Protein AF-A0A3M1FRZ0-F1 (afdb_monomer_lite)

Sequence (530 aa):
DDVVRGDIQLAKDLGLNMLRCHIKINDPRYYYWADKLGLLIMYDMPSPDMDTPKMRRVFEDALRRAVARDFNSPSIFAWVLFNETWGLTNHDTLEGQRWVQQMVHLARALDPTRLVEDNSPCRYDHVETDINSWHFYINDYREVRRHVQRVVDETYPGSSFNYVGGEFVQTSAPLMNSEYGGIAARMGDQDISWCFKYQTTELRRHDKICGYVYTELDDIEWEHNGFVNYDRSAKEFGYAEFVPDMSVADLNAADFVGLDAPPCQTLSPGARFQAPLFVSHWGPEMGASTVRWQVDFVDRFGHKRTVTSGETPVSPARFHVTEAGNLSVELPDENGLATVALWLVDGEGRVRCRNYVNVEVHGEPSPVTEATPASWAVRFRPGDFVASSWDHPWVHPTREKFSAPGAGWVEYAASLPPGVEPASLQSLSLRFEAGARAGHAKIDWPSVIQGFNYPQTEVDRKTPTDVRVSVNGVVIGQVHLPDDPADARGVLSHHNRIEPGSYGYLVDLAAEPAALAAIRDRLAAGAPLR

Radius of gyration: 27.64 Å; chains: 1; bounding box: 66×47×84 Å

Secondary structure (DSSP, 8-state):
-HHHHHHHHHHHHTT-SEEEETT----HHHHHHHHHHT-EEEEEPPPPSS--HHHHHHHHHHHHHHHHHHTT-TTEEEEEEEETTTT-TTTTSHHHHHHHHHHHHHHHHH-TTSEEEEEE-SSS-BSS-SSEEEEEE---HHHHHHHHHHHHHH-STT--TTB-BTTB---SPPEEEEEEESS-TTS-BB--HHHHHHHHHHHHT-TTEEEEEES-SB-BTTBB--SB-TT-PBBP--GGGTSTT--HHHHHSSEEEEESS-SEEEE-TTPEEEEEEEEEE-SS---SEEEEEEEEEEETT--EEEEEEEEEEE-PPTTEEEEEEEEEEEPPSSSEEEEEEEEEE-TTS-EEEEEEEEEEE--SPPPSEEE-SSSEEE---TT--SEESSSS-EE-TTSS-EE-SSS--EE--B-PPTT--GGG----EEEEEE----GGGG-S-TT---SS-BPPPBSS----EEEEEEETTEEEEEEEE----EEEEEHHHHHHTSSTEE--EEEEEE--HHHHHHHHHHHHTTPPB-

Structure (mmCIF, N/CA/C/O backbone):
data_AF-A0A3M1FRZ0-F1
#
_entry.id   AF-A0A3M1FRZ0-F1
#
loop_
_atom_site.group_PDB
_atom_site.id
_atom_site.type_symbol
_atom_site.label_atom_id
_atom_site.label_alt_id
_atom_site.label_comp_id
_atom_site.label_asym_id
_atom_site.label_entity_id
_atom_site.label_seq_id
_atom_site.pdbx_PDB_ins_code
_atom_site.Cartn_x
_atom_site.Cartn_y
_atom_site.Cartn_z
_atom_site.occupancy
_atom_site.B_iso_or_equiv
_atom_site.auth_seq_id
_atom_site.auth_comp_id
_atom_site.auth_asym_id
_atom_site.auth_atom_id
_atom_site.pdbx_PDB_model_num
ATOM 1 N N . ASP A 1 1 ? 1.233 -24.216 -17.544 1.00 90.56 1 ASP A N 1
ATOM 2 C CA . ASP A 1 1 ? 0.372 -23.335 -18.358 1.00 90.56 1 ASP A CA 1
ATOM 3 C C . ASP A 1 1 ? -0.619 -22.586 -17.480 1.00 90.56 1 ASP A C 1
ATOM 5 O O . ASP A 1 1 ? -0.548 -21.369 -17.448 1.00 90.56 1 ASP A O 1
ATOM 9 N N . ASP A 1 2 ? -1.464 -23.284 -16.710 1.00 95.00 2 ASP A N 1
ATOM 10 C CA . ASP A 1 2 ? -2.462 -22.629 -15.848 1.00 95.00 2 ASP A CA 1
ATOM 11 C C . ASP A 1 2 ? -1.861 -21.706 -14.780 1.00 95.00 2 ASP A C 1
ATOM 13 O O . ASP A 1 2 ? -2.393 -20.621 -14.592 1.00 95.00 2 ASP A O 1
ATOM 17 N N . VAL A 1 3 ? -0.743 -22.089 -14.146 1.00 93.44 3 VAL A N 1
ATOM 18 C CA . VAL A 1 3 ? -0.037 -21.242 -13.159 1.00 93.44 3 VAL A CA 1
ATOM 19 C C . VAL A 1 3 ? 0.403 -19.919 -13.787 1.00 93.44 3 VAL A C 1
ATOM 21 O O . VAL A 1 3 ? 0.008 -18.860 -13.328 1.00 93.44 3 VAL A O 1
ATOM 24 N N . VAL A 1 4 ? 1.112 -19.985 -14.917 1.00 94.69 4 VAL A N 1
ATOM 25 C CA . VAL A 1 4 ? 1.581 -18.800 -15.652 1.00 94.69 4 VAL A CA 1
ATOM 26 C C . VAL A 1 4 ? 0.415 -17.909 -16.084 1.00 94.69 4 VAL A C 1
ATOM 28 O O . VAL A 1 4 ? 0.470 -16.697 -15.915 1.00 94.69 4 VAL A O 1
ATOM 31 N N . ARG A 1 5 ? -0.668 -18.490 -16.621 1.00 97.38 5 ARG A N 1
ATOM 32 C CA . ARG A 1 5 ? -1.880 -17.721 -16.940 1.00 97.38 5 ARG A CA 1
ATOM 33 C C . ARG A 1 5 ? -2.471 -17.071 -15.687 1.00 97.38 5 ARG A C 1
ATOM 35 O O . ARG A 1 5 ? -2.935 -15.939 -15.768 1.00 97.38 5 ARG A O 1
ATOM 42 N N . GLY A 1 6 ? -2.482 -17.803 -14.574 1.00 97.38 6 GLY A N 1
ATOM 43 C CA . GLY A 1 6 ? -2.953 -17.351 -13.270 1.00 97.38 6 GLY A CA 1
ATOM 44 C C . GLY A 1 6 ? -2.189 -16.129 -12.775 1.00 97.38 6 GLY A C 1
ATOM 45 O O . GLY A 1 6 ? -2.833 -15.142 -12.454 1.00 97.38 6 GLY A O 1
ATOM 46 N N . ASP A 1 7 ? -0.855 -16.143 -12.819 1.00 96.19 7 ASP A N 1
ATOM 47 C CA . ASP A 1 7 ? -0.026 -15.005 -12.394 1.00 96.19 7 ASP A CA 1
ATOM 48 C C . ASP A 1 7 ? -0.271 -13.756 -13.267 1.00 96.19 7 ASP A C 1
ATOM 50 O O . ASP A 1 7 ? -0.412 -12.646 -12.756 1.00 96.19 7 ASP A O 1
ATOM 54 N N . ILE A 1 8 ? -0.402 -13.924 -14.592 1.00 97.75 8 ILE A N 1
ATOM 55 C CA . ILE A 1 8 ? -0.734 -12.812 -15.504 1.00 97.75 8 ILE A CA 1
ATOM 56 C C . ILE A 1 8 ? -2.141 -12.263 -15.219 1.00 97.75 8 ILE A C 1
ATOM 58 O O . ILE A 1 8 ? -2.352 -11.052 -15.268 1.00 97.75 8 ILE A O 1
ATOM 62 N N . GLN A 1 9 ? -3.114 -13.132 -14.928 1.00 98.00 9 GLN A N 1
ATOM 63 C CA . GLN A 1 9 ? -4.466 -12.702 -14.569 1.00 98.00 9 GLN A CA 1
ATOM 64 C C . GLN A 1 9 ? -4.487 -12.001 -13.204 1.00 98.00 9 GLN A C 1
ATOM 66 O O . GLN A 1 9 ? -5.093 -10.940 -13.097 1.00 98.00 9 GLN A O 1
ATOM 71 N N . LEU A 1 10 ? -3.770 -12.532 -12.211 1.00 97.94 10 LEU A N 1
ATOM 72 C CA . LEU A 1 10 ? -3.615 -11.931 -10.888 1.00 97.94 10 LEU A CA 1
ATOM 73 C C . LEU A 1 10 ? -3.066 -10.506 -10.994 1.00 97.94 10 LEU A C 1
ATOM 75 O O . LEU A 1 10 ? -3.636 -9.589 -10.411 1.00 97.94 10 LEU A O 1
ATOM 79 N N . ALA A 1 11 ? -2.014 -10.294 -11.790 1.00 97.81 11 ALA A N 1
ATOM 80 C CA . ALA A 1 11 ? -1.464 -8.959 -12.009 1.00 97.81 11 ALA A CA 1
ATOM 81 C C . ALA A 1 11 ? -2.529 -7.977 -12.533 1.00 97.81 11 ALA A C 1
ATOM 83 O O . ALA A 1 11 ? -2.641 -6.855 -12.040 1.00 97.81 11 ALA A O 1
ATOM 84 N N . LYS A 1 12 ? -3.367 -8.414 -13.482 1.00 97.25 12 LYS A N 1
ATOM 85 C CA . LYS A 1 12 ? -4.472 -7.596 -14.003 1.00 97.25 12 LYS A CA 1
ATOM 86 C C . LYS A 1 12 ? -5.563 -7.337 -12.967 1.00 97.25 12 LYS A C 1
ATOM 88 O O . LYS A 1 12 ? -6.089 -6.227 -12.921 1.00 97.25 12 LYS A O 1
ATOM 93 N N . ASP A 1 13 ? -5.900 -8.334 -12.154 1.00 96.88 13 ASP A N 1
ATOM 94 C CA . ASP A 1 13 ? -6.899 -8.207 -11.088 1.00 96.88 13 ASP A CA 1
ATOM 95 C C . ASP A 1 13 ? -6.426 -7.230 -9.995 1.00 96.88 13 ASP A C 1
ATOM 97 O O . ASP A 1 13 ? -7.230 -6.497 -9.424 1.00 96.88 13 ASP A O 1
ATOM 101 N N . LEU A 1 14 ? -5.108 -7.135 -9.781 1.00 97.31 14 LEU A N 1
ATOM 102 C CA . LEU A 1 14 ? -4.450 -6.132 -8.934 1.00 97.31 14 LEU A CA 1
ATOM 103 C C . LEU A 1 14 ? -4.336 -4.744 -9.594 1.00 97.31 14 LEU A C 1
ATOM 105 O O . LEU A 1 14 ? -3.765 -3.829 -8.998 1.00 97.31 14 LEU A O 1
ATOM 109 N N . GLY A 1 15 ? -4.860 -4.565 -10.811 1.00 96.31 15 GLY A N 1
ATOM 110 C CA . GLY A 1 15 ? -4.837 -3.306 -11.558 1.00 96.31 15 GLY A CA 1
ATOM 111 C C . GLY A 1 15 ? -3.528 -3.014 -12.297 1.00 96.31 15 GLY A C 1
ATOM 112 O O . GLY A 1 15 ? -3.395 -1.934 -12.870 1.00 96.31 15 GLY A O 1
ATOM 113 N N . LEU A 1 16 ? -2.568 -3.945 -12.316 1.00 97.56 16 LEU A N 1
ATOM 114 C CA . LEU A 1 16 ? -1.302 -3.768 -13.027 1.00 97.56 16 LEU A CA 1
ATOM 115 C C . LEU A 1 16 ? -1.519 -3.851 -14.544 1.00 97.56 16 LEU A C 1
ATOM 117 O O . LEU A 1 16 ? -2.299 -4.661 -15.050 1.00 97.56 16 LEU A O 1
ATOM 121 N N . ASN A 1 17 ? -0.779 -3.030 -15.285 1.00 96.69 17 ASN A N 1
ATOM 122 C CA . ASN A 1 17 ? -0.746 -3.046 -16.751 1.00 96.69 17 ASN A CA 1
ATOM 123 C C . ASN A 1 17 ? 0.597 -3.543 -17.313 1.00 96.69 17 ASN A C 1
ATOM 125 O O . ASN A 1 17 ? 0.735 -3.695 -18.529 1.00 96.69 17 ASN A O 1
ATOM 129 N N . MET A 1 18 ? 1.561 -3.823 -16.433 1.00 97.12 18 MET A N 1
ATOM 130 C CA . MET A 1 18 ? 2.906 -4.243 -16.779 1.00 97.12 18 MET A CA 1
ATOM 131 C C . MET A 1 18 ? 3.504 -5.129 -15.680 1.00 97.12 18 MET A C 1
ATOM 133 O O . MET A 1 18 ? 3.233 -4.912 -14.500 1.00 97.12 18 MET A O 1
ATOM 137 N N . LEU A 1 19 ? 4.349 -6.085 -16.066 1.00 97.62 19 LEU A N 1
ATOM 138 C CA . LEU A 1 19 ? 5.249 -6.808 -15.167 1.00 97.62 19 LEU A CA 1
ATOM 139 C C . LEU A 1 19 ? 6.697 -6.666 -15.635 1.00 97.62 19 LEU A C 1
ATOM 141 O O . LEU A 1 19 ? 6.983 -6.697 -16.834 1.00 97.62 19 LEU A O 1
ATOM 145 N N . ARG A 1 20 ? 7.610 -6.572 -14.671 1.00 96.62 20 ARG A N 1
ATOM 146 C CA . ARG A 1 20 ? 9.049 -6.717 -14.878 1.00 96.62 20 ARG A CA 1
ATOM 147 C C . ARG A 1 20 ? 9.478 -8.024 -14.238 1.00 96.62 20 ARG A C 1
ATOM 149 O O . ARG A 1 20 ? 9.298 -8.217 -13.040 1.00 96.62 20 ARG A O 1
ATOM 156 N N . CYS A 1 21 ? 9.985 -8.949 -15.040 1.00 91.06 21 CYS A N 1
ATOM 157 C CA . CYS A 1 21 ? 10.350 -10.260 -14.528 1.00 91.06 21 CYS A CA 1
ATOM 158 C C . CYS A 1 21 ? 11.841 -10.295 -14.209 1.00 91.06 21 CYS A C 1
ATOM 160 O O . CYS A 1 21 ? 12.651 -10.404 -15.122 1.00 91.06 21 CYS A O 1
ATOM 162 N N . HIS A 1 22 ? 12.173 -10.203 -12.923 1.00 91.62 22 HIS A N 1
ATOM 163 C CA . HIS A 1 22 ? 13.530 -9.968 -12.434 1.00 91.62 22 HIS A CA 1
ATOM 164 C C . HIS A 1 22 ? 14.556 -10.999 -12.954 1.00 91.62 22 HIS A C 1
ATOM 166 O O . HIS A 1 22 ? 14.403 -12.209 -12.752 1.00 91.62 22 HIS A O 1
ATOM 172 N N . ILE A 1 23 ? 15.600 -10.497 -13.629 1.00 93.31 23 ILE A N 1
ATOM 173 C CA . ILE A 1 23 ? 16.852 -11.174 -14.037 1.00 93.31 23 ILE A CA 1
ATOM 174 C C . ILE A 1 23 ? 16.722 -12.583 -14.645 1.00 93.31 23 ILE A C 1
ATOM 176 O O . ILE A 1 23 ? 17.582 -13.449 -14.436 1.00 93.31 23 ILE A O 1
ATOM 180 N N . LYS A 1 24 ? 15.669 -12.859 -15.422 1.00 92.50 24 LYS A N 1
ATOM 181 C CA . LYS A 1 24 ? 15.498 -14.178 -16.051 1.00 92.50 24 LYS A CA 1
ATOM 182 C C . LYS A 1 24 ? 14.813 -14.140 -17.410 1.00 92.50 24 LYS A C 1
ATOM 184 O O . LYS A 1 24 ? 13.820 -13.457 -17.635 1.00 92.50 24 LYS A O 1
ATOM 189 N N . ILE A 1 25 ? 15.281 -15.030 -18.286 1.00 95.50 25 ILE A N 1
ATOM 190 C CA . ILE A 1 25 ? 14.583 -15.398 -19.519 1.00 95.50 25 ILE A CA 1
ATOM 191 C C . ILE A 1 25 ? 13.470 -16.385 -19.155 1.00 95.50 25 ILE A C 1
ATOM 193 O O . ILE A 1 25 ? 13.755 -17.505 -18.723 1.00 95.50 25 ILE A O 1
ATOM 197 N N . ASN A 1 26 ? 12.211 -15.997 -19.348 1.00 94.88 26 ASN A N 1
ATOM 198 C CA . ASN A 1 26 ? 11.076 -16.847 -18.999 1.00 94.88 26 ASN A CA 1
ATOM 199 C C . ASN A 1 26 ? 10.824 -17.947 -20.038 1.00 94.88 26 ASN A C 1
ATOM 201 O O . ASN A 1 26 ? 11.307 -17.911 -21.180 1.00 94.88 26 ASN A O 1
ATOM 205 N N . ASP A 1 27 ? 10.027 -18.936 -19.629 1.00 94.88 27 ASP A N 1
ATOM 206 C CA . ASP A 1 27 ? 9.395 -19.874 -20.552 1.00 94.88 27 ASP A CA 1
ATOM 207 C C . ASP A 1 27 ? 8.546 -19.091 -21.579 1.00 94.88 27 ASP A C 1
ATOM 209 O O . ASP A 1 27 ? 7.803 -18.191 -21.175 1.00 94.88 27 ASP A O 1
ATOM 213 N N . PRO A 1 28 ? 8.594 -19.415 -22.890 1.00 94.94 28 PRO A N 1
ATOM 214 C CA . PRO A 1 28 ? 7.809 -18.723 -23.917 1.00 94.94 28 PRO A CA 1
ATOM 215 C C . PRO A 1 28 ? 6.303 -18.622 -23.628 1.00 94.94 28 PRO A C 1
ATOM 217 O O . PRO A 1 28 ? 5.627 -17.724 -24.133 1.00 94.94 28 PRO A O 1
ATOM 220 N N . ARG A 1 29 ? 5.750 -19.534 -22.815 1.00 96.31 29 ARG A N 1
ATOM 221 C CA . ARG A 1 29 ? 4.345 -19.495 -22.394 1.00 96.31 29 ARG A CA 1
ATOM 222 C C . ARG A 1 29 ? 4.021 -18.271 -21.534 1.00 96.31 29 ARG A C 1
ATOM 224 O O . ARG A 1 29 ? 2.878 -17.831 -21.574 1.00 96.31 29 ARG A O 1
ATOM 231 N N . TYR A 1 30 ? 4.994 -17.693 -20.826 1.00 97.12 30 TYR A N 1
ATOM 232 C CA . TYR A 1 30 ? 4.830 -16.441 -20.079 1.00 97.12 30 TYR A CA 1
ATOM 233 C C . TYR A 1 30 ? 4.465 -15.281 -21.009 1.00 97.12 30 TYR A C 1
ATOM 235 O O . TYR A 1 30 ? 3.401 -14.680 -20.860 1.00 97.12 30 TYR A O 1
ATOM 243 N N . TYR A 1 31 ? 5.274 -15.062 -22.047 1.00 97.81 31 TYR A N 1
ATOM 244 C CA . TYR A 1 31 ? 5.030 -14.019 -23.046 1.00 97.81 31 TYR A CA 1
ATOM 245 C C . TYR A 1 31 ? 3.756 -14.291 -23.855 1.00 97.81 31 TYR A C 1
ATOM 247 O O . TYR A 1 31 ? 2.962 -13.384 -24.078 1.00 97.81 31 TYR A O 1
ATOM 255 N N . TYR A 1 32 ? 3.481 -15.557 -24.199 1.00 97.88 32 TYR A N 1
ATOM 256 C CA . TYR A 1 32 ? 2.220 -15.931 -24.849 1.00 97.88 32 TYR A CA 1
ATOM 257 C C . TYR A 1 32 ? 0.988 -15.513 -24.030 1.00 97.88 32 TYR A C 1
ATOM 259 O O . TYR A 1 32 ? 0.028 -14.987 -24.593 1.00 97.88 32 TYR A O 1
ATOM 267 N N . TRP A 1 33 ? 0.977 -15.752 -22.714 1.00 98.25 33 TRP A N 1
ATOM 268 C CA . TRP A 1 33 ? -0.162 -15.366 -21.877 1.00 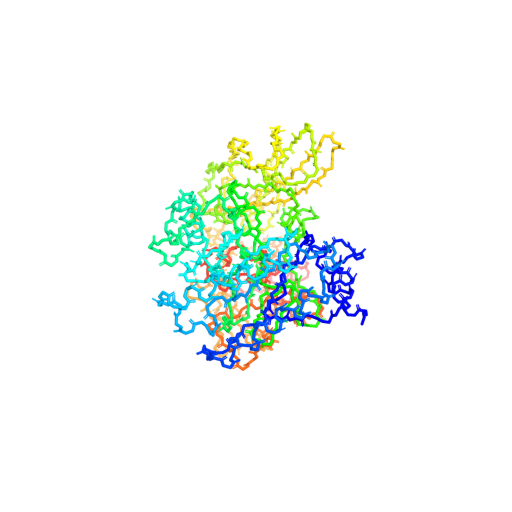98.25 33 TRP A CA 1
ATOM 269 C C . TRP A 1 33 ? -0.246 -13.854 -21.672 1.00 98.25 33 TRP A C 1
ATOM 271 O O . TRP A 1 33 ? -1.355 -13.322 -21.726 1.00 98.25 33 TRP A O 1
ATOM 281 N N . ALA A 1 34 ? 0.886 -13.160 -21.539 1.00 98.31 34 ALA A N 1
ATOM 282 C CA . ALA A 1 34 ? 0.928 -11.699 -21.526 1.00 98.31 34 ALA A CA 1
ATOM 283 C C . ALA A 1 34 ? 0.350 -11.098 -22.825 1.00 98.31 34 ALA A C 1
ATOM 285 O O . ALA A 1 34 ? -0.508 -10.216 -22.767 1.00 98.31 34 ALA A O 1
ATOM 286 N N . ASP A 1 35 ? 0.700 -11.658 -23.990 1.00 98.38 35 ASP A N 1
ATOM 287 C CA . ASP A 1 35 ? 0.151 -11.265 -25.296 1.00 98.38 35 ASP A CA 1
ATOM 288 C C . ASP A 1 35 ? -1.362 -11.488 -25.380 1.00 98.38 35 ASP A C 1
ATOM 290 O O . ASP A 1 35 ? -2.103 -10.664 -25.917 1.00 98.38 35 ASP A O 1
ATOM 294 N N . LYS A 1 36 ? -1.839 -12.631 -24.872 1.00 98.06 36 LYS A N 1
ATOM 295 C CA . LYS A 1 36 ? -3.258 -13.006 -24.934 1.00 98.06 36 LYS A CA 1
ATOM 296 C C . LYS A 1 36 ? -4.127 -12.202 -23.984 1.00 98.06 36 LYS A C 1
ATOM 298 O O . LYS A 1 36 ? -5.274 -11.918 -24.327 1.00 98.06 36 LYS A O 1
ATOM 303 N N . LEU A 1 37 ? -3.612 -11.889 -22.800 1.00 97.94 37 LEU A N 1
ATOM 304 C CA . LEU A 1 37 ? -4.359 -11.190 -21.762 1.00 97.94 37 LEU A CA 1
ATOM 305 C C . LEU A 1 37 ? -4.155 -9.672 -21.821 1.00 97.94 37 LEU A C 1
ATOM 307 O O . LEU A 1 37 ? -4.973 -8.955 -21.251 1.00 97.94 37 LEU A O 1
ATOM 311 N N . GLY A 1 38 ? -3.154 -9.176 -22.550 1.00 97.12 38 GLY A N 1
ATOM 312 C CA . GLY A 1 38 ? -2.893 -7.746 -22.706 1.00 97.12 38 GLY A CA 1
ATOM 313 C C . GLY A 1 38 ? -2.233 -7.152 -21.466 1.00 97.12 38 GLY A C 1
ATOM 314 O O . GLY A 1 38 ? -2.826 -6.307 -20.801 1.00 97.12 38 GLY A O 1
ATOM 315 N N . LEU A 1 39 ? -1.025 -7.622 -21.160 1.00 98.00 39 LEU A N 1
ATOM 316 C CA . LEU A 1 39 ? -0.166 -7.113 -20.091 1.00 98.00 39 LEU A CA 1
ATOM 317 C C . LEU A 1 39 ? 1.222 -6.837 -20.678 1.00 98.00 39 LEU A C 1
ATOM 319 O O . LEU A 1 39 ? 1.743 -7.681 -21.404 1.00 98.00 39 LEU A O 1
ATOM 323 N N . LEU A 1 40 ? 1.801 -5.668 -20.409 1.00 98.12 40 LEU A N 1
ATOM 324 C CA . LEU A 1 40 ? 3.130 -5.315 -20.911 1.00 98.12 40 LEU A CA 1
ATOM 325 C C . LEU A 1 40 ? 4.224 -6.040 -20.122 1.00 98.12 40 LEU A C 1
ATOM 327 O O . LEU A 1 40 ? 4.107 -6.219 -18.914 1.00 98.12 40 LEU A O 1
ATOM 331 N N . ILE A 1 41 ? 5.307 -6.424 -20.791 1.00 98.31 41 ILE A N 1
ATOM 332 C CA . ILE A 1 41 ? 6.454 -7.086 -20.172 1.00 98.31 41 ILE A CA 1
ATOM 333 C C . ILE A 1 41 ? 7.712 -6.241 -20.369 1.00 98.31 41 ILE A C 1
ATOM 335 O O . ILE A 1 41 ? 8.113 -5.952 -21.501 1.00 98.31 41 ILE A O 1
ATOM 339 N N . MET A 1 42 ? 8.337 -5.878 -19.251 1.00 97.69 42 MET A N 1
ATOM 340 C CA . MET A 1 42 ? 9.705 -5.374 -19.192 1.00 97.69 42 MET A CA 1
ATOM 341 C C . MET A 1 42 ? 10.622 -6.588 -19.018 1.00 97.69 42 MET A C 1
ATOM 343 O O . MET A 1 42 ? 10.520 -7.324 -18.032 1.00 97.69 42 MET A O 1
ATOM 347 N N . TYR A 1 43 ? 11.415 -6.876 -20.048 1.00 97.62 43 TYR A N 1
ATOM 348 C CA . TYR A 1 43 ? 12.131 -8.140 -20.178 1.00 97.62 43 TYR A CA 1
ATOM 349 C C . TYR A 1 43 ? 13.550 -8.007 -19.631 1.00 97.62 43 TYR A C 1
ATOM 351 O O . TYR A 1 43 ? 14.402 -7.437 -20.310 1.00 97.62 43 TYR A O 1
ATOM 359 N N . ASP A 1 44 ? 13.837 -8.615 -18.480 1.00 96.69 44 ASP A N 1
ATOM 360 C CA . ASP A 1 44 ? 15.203 -8.674 -17.957 1.00 96.69 44 ASP A CA 1
ATOM 361 C C . ASP A 1 44 ? 16.014 -9.823 -18.560 1.00 96.69 44 ASP A C 1
ATOM 363 O O . ASP A 1 44 ? 15.606 -10.990 -18.601 1.00 96.69 44 ASP A O 1
ATOM 367 N N . MET A 1 45 ? 17.231 -9.497 -18.977 1.00 97.12 45 MET A N 1
ATOM 368 C CA . MET A 1 45 ? 18.278 -10.483 -19.189 1.00 97.12 45 MET A CA 1
ATOM 369 C C . MET A 1 45 ? 18.829 -10.979 -17.841 1.00 97.12 45 MET A C 1
ATOM 371 O O . MET A 1 45 ? 18.790 -10.256 -16.847 1.00 97.12 45 MET A O 1
ATOM 375 N N . PRO A 1 46 ? 19.374 -12.208 -17.769 1.00 94.19 46 PRO A N 1
ATOM 376 C CA . PRO A 1 46 ? 19.969 -12.702 -16.539 1.00 94.19 46 PRO A CA 1
ATOM 377 C C . PRO A 1 46 ? 21.221 -11.920 -16.160 1.00 94.19 46 PRO A C 1
ATOM 379 O O . PRO A 1 46 ? 22.156 -11.813 -16.960 1.00 94.19 46 PRO A O 1
ATOM 382 N N . SER A 1 47 ? 21.263 -11.441 -14.918 1.00 90.12 47 SER A N 1
ATOM 383 C CA . SER A 1 47 ? 22.438 -10.766 -14.379 1.00 90.12 47 SER A CA 1
ATOM 384 C C . SER A 1 47 ? 23.567 -11.760 -14.085 1.00 90.12 47 SER A C 1
ATOM 386 O O . SER A 1 47 ? 23.342 -12.789 -13.439 1.00 90.12 47 SER A O 1
ATOM 388 N N . PRO A 1 48 ? 24.797 -11.486 -14.546 1.00 86.50 48 PRO A N 1
ATOM 389 C CA . PRO A 1 48 ? 25.961 -12.296 -14.218 1.00 86.50 48 PRO A CA 1
ATOM 390 C C . PRO A 1 48 ? 26.459 -12.049 -12.784 1.00 86.50 48 PRO A C 1
ATOM 392 O O . PRO A 1 48 ? 26.131 -11.051 -12.156 1.00 86.50 48 PRO A O 1
ATOM 395 N N . ASP A 1 49 ? 27.320 -12.941 -12.288 1.00 85.56 49 ASP A N 1
ATOM 396 C CA . ASP A 1 49 ? 27.996 -12.789 -10.984 1.00 85.56 49 ASP A CA 1
ATOM 397 C C . ASP A 1 49 ? 29.370 -12.092 -11.104 1.00 85.56 49 ASP A C 1
ATOM 399 O O . ASP A 1 49 ? 29.832 -11.413 -10.193 1.00 85.56 49 ASP A O 1
ATOM 403 N N . MET A 1 50 ? 30.045 -12.216 -12.257 1.00 88.06 50 MET A N 1
ATOM 404 C CA . MET A 1 50 ? 31.394 -11.670 -12.473 1.00 88.06 50 MET A CA 1
ATOM 405 C C . MET A 1 50 ? 31.620 -11.186 -13.905 1.00 88.06 50 MET A C 1
ATOM 407 O O . MET A 1 50 ? 31.188 -11.837 -14.862 1.00 88.06 50 MET A O 1
ATOM 411 N N . ASP A 1 51 ? 32.438 -10.142 -14.063 1.00 91.62 51 ASP A N 1
ATOM 412 C CA . ASP A 1 51 ? 32.832 -9.627 -15.373 1.00 91.62 51 ASP A CA 1
ATOM 413 C C . ASP A 1 51 ? 34.068 -10.350 -15.934 1.00 91.62 51 ASP A C 1
ATOM 415 O O . ASP A 1 51 ? 35.211 -10.065 -15.574 1.00 91.62 51 ASP A O 1
ATOM 419 N N . THR A 1 52 ? 33.856 -11.319 -16.830 1.00 93.75 52 THR A N 1
ATOM 420 C CA . THR A 1 52 ? 34.944 -12.053 -17.504 1.00 93.75 52 THR A CA 1
ATOM 421 C C . THR A 1 52 ? 34.726 -12.121 -19.016 1.00 93.75 52 THR A C 1
ATOM 423 O O . THR A 1 52 ? 33.580 -12.149 -19.468 1.00 93.75 52 THR A O 1
ATOM 426 N N . PRO A 1 53 ? 35.781 -12.301 -19.838 1.00 94.94 53 PRO A N 1
ATOM 427 C CA . PRO A 1 53 ? 35.614 -12.479 -21.282 1.00 94.94 53 PRO A CA 1
ATOM 428 C C . PRO A 1 53 ? 34.702 -13.654 -21.661 1.00 94.94 53 PRO A C 1
ATOM 430 O O . PRO A 1 53 ? 34.056 -13.630 -22.706 1.00 94.94 53 PRO A O 1
ATOM 433 N N . LYS A 1 54 ? 34.653 -14.709 -20.834 1.00 95.38 54 LYS A N 1
ATOM 434 C CA . LYS A 1 54 ? 33.717 -15.823 -21.031 1.00 95.38 54 LYS A CA 1
ATOM 435 C C . LYS A 1 54 ? 32.282 -15.386 -20.736 1.00 95.38 54 LYS A C 1
ATOM 437 O O . LYS A 1 54 ? 31.418 -15.687 -21.551 1.00 95.38 54 LYS A O 1
ATOM 442 N N . MET A 1 55 ? 32.051 -14.694 -19.617 1.00 94.62 55 MET A N 1
ATOM 443 C CA . MET A 1 55 ? 30.733 -14.163 -19.256 1.00 94.62 55 MET A CA 1
ATOM 444 C C . MET A 1 55 ? 30.206 -13.253 -20.361 1.00 94.62 55 MET A C 1
ATOM 446 O O . MET A 1 55 ? 29.137 -13.536 -20.887 1.00 94.62 55 MET A O 1
ATOM 450 N N . ARG A 1 56 ? 30.989 -12.254 -20.794 1.00 95.75 56 ARG A N 1
ATOM 451 C CA . ARG A 1 56 ? 30.560 -11.294 -21.822 1.00 95.75 56 ARG A CA 1
ATOM 452 C C . ARG A 1 56 ? 30.115 -11.988 -23.113 1.00 95.75 56 ARG A C 1
ATOM 454 O O . ARG A 1 56 ? 29.074 -11.651 -23.663 1.00 95.75 56 ARG A O 1
ATOM 461 N N . ARG A 1 57 ? 30.854 -13.017 -23.558 1.00 96.62 57 ARG A N 1
ATOM 462 C CA . ARG A 1 57 ? 30.472 -13.839 -24.725 1.00 96.62 57 ARG A CA 1
ATOM 463 C C . ARG A 1 57 ? 29.179 -14.628 -24.510 1.00 96.62 57 ARG A C 1
ATOM 465 O O . ARG A 1 57 ? 28.394 -14.754 -25.442 1.00 96.62 57 ARG A O 1
ATOM 472 N N . VAL A 1 58 ? 28.984 -15.199 -23.320 1.00 95.94 58 VAL A N 1
ATOM 473 C CA . VAL A 1 58 ? 27.765 -15.954 -22.984 1.00 95.94 58 VAL A CA 1
ATOM 474 C C . VAL A 1 58 ? 26.562 -15.019 -22.902 1.00 95.94 58 VAL A C 1
ATOM 476 O O . VAL A 1 58 ? 25.516 -15.354 -23.444 1.00 95.94 58 VAL A O 1
ATOM 479 N N . PHE A 1 59 ? 26.720 -13.850 -22.282 1.00 97.12 59 PHE A N 1
ATOM 480 C CA . PHE A 1 59 ? 25.685 -12.825 -22.211 1.00 97.12 59 PHE A CA 1
ATOM 481 C C . PHE A 1 59 ? 25.278 -12.353 -23.613 1.00 97.12 59 PHE A C 1
ATOM 483 O O . PHE A 1 59 ? 24.094 -12.358 -23.936 1.00 97.12 59 PHE A O 1
ATOM 490 N N . GLU A 1 60 ? 26.247 -12.041 -24.482 1.00 97.94 60 GLU A N 1
ATOM 491 C CA . GLU A 1 60 ? 25.968 -11.633 -25.864 1.00 97.94 60 GLU A CA 1
ATOM 492 C C . GLU A 1 60 ? 25.213 -12.721 -26.655 1.00 97.94 60 GLU A C 1
ATOM 494 O O . GLU A 1 60 ? 24.226 -12.430 -27.333 1.00 97.94 60 GLU A O 1
ATOM 499 N N . ASP A 1 61 ? 25.650 -13.985 -26.566 1.00 98.19 61 ASP A N 1
ATOM 500 C CA . ASP A 1 61 ? 24.971 -15.112 -27.222 1.00 98.19 61 ASP A CA 1
ATOM 501 C C . ASP A 1 61 ? 23.552 -15.319 -26.664 1.00 98.19 61 ASP A C 1
ATOM 503 O O . ASP A 1 61 ? 22.613 -15.529 -27.437 1.00 98.19 61 ASP A O 1
ATOM 507 N N . ALA A 1 62 ? 23.370 -15.192 -25.346 1.00 97.75 62 ALA A N 1
ATOM 508 C CA . ALA A 1 62 ? 22.064 -15.276 -24.700 1.00 97.75 62 ALA A CA 1
ATOM 509 C C . ALA A 1 62 ? 21.129 -14.149 -25.157 1.00 97.75 62 ALA A C 1
ATOM 511 O O . ALA A 1 62 ? 19.998 -14.440 -25.538 1.00 97.75 62 ALA A O 1
ATOM 512 N N . LEU A 1 63 ? 21.603 -12.898 -25.196 1.00 98.31 63 LEU A N 1
ATOM 513 C CA . LEU A 1 63 ? 20.842 -11.740 -25.677 1.00 98.31 63 LEU A CA 1
ATOM 514 C C . LEU A 1 63 ? 20.376 -11.949 -27.120 1.00 98.31 63 LEU A C 1
ATOM 516 O O . LEU A 1 63 ? 19.188 -11.841 -27.416 1.00 98.31 63 LEU A O 1
ATOM 520 N N . ARG A 1 64 ? 21.294 -12.335 -28.017 1.00 98.75 64 ARG A N 1
ATOM 521 C CA . ARG A 1 64 ? 20.970 -12.615 -29.425 1.00 98.75 64 ARG A CA 1
ATOM 522 C C . ARG A 1 64 ? 19.889 -13.684 -29.565 1.00 98.75 64 ARG A C 1
ATOM 524 O O . ARG A 1 64 ? 18.987 -13.531 -30.385 1.00 98.75 64 ARG A O 1
ATOM 531 N N . ARG A 1 65 ? 19.977 -14.766 -28.787 1.00 98.50 65 ARG A N 1
ATOM 532 C CA . ARG A 1 65 ? 19.001 -15.867 -28.831 1.00 98.50 65 ARG A CA 1
ATOM 533 C C . ARG A 1 65 ? 17.663 -15.493 -28.204 1.00 98.50 65 ARG A C 1
ATOM 535 O O . ARG A 1 65 ? 16.642 -15.880 -28.761 1.00 98.50 65 ARG A O 1
ATOM 542 N N . ALA A 1 66 ? 17.670 -14.774 -27.083 1.00 97.94 66 ALA A N 1
ATOM 543 C CA . ALA A 1 66 ? 16.466 -14.311 -26.398 1.00 97.94 66 ALA A CA 1
ATOM 544 C C . ALA A 1 66 ? 15.654 -13.391 -27.313 1.00 97.94 66 ALA A C 1
ATOM 546 O O . ALA A 1 66 ? 14.509 -13.708 -27.631 1.00 97.94 66 ALA A O 1
ATOM 547 N N . VAL A 1 67 ? 16.295 -12.347 -27.853 1.00 98.38 67 VAL A N 1
ATOM 548 C CA . VAL A 1 67 ? 15.649 -11.432 -28.800 1.00 98.38 67 VAL A CA 1
ATOM 549 C C . VAL A 1 67 ? 15.151 -12.202 -30.020 1.00 98.38 67 VAL A C 1
ATOM 551 O O . VAL A 1 67 ? 13.977 -12.112 -30.344 1.00 98.38 67 VAL A O 1
ATOM 554 N N . ALA A 1 68 ? 15.976 -13.044 -30.655 1.00 98.38 68 ALA A N 1
ATOM 555 C CA . ALA A 1 68 ? 15.540 -13.806 -31.830 1.00 98.38 68 ALA A CA 1
ATOM 556 C C . ALA A 1 68 ? 14.339 -14.738 -31.564 1.00 98.38 68 ALA A C 1
ATOM 558 O O . ALA A 1 68 ? 13.523 -14.949 -32.463 1.00 98.38 68 ALA A O 1
ATOM 559 N N . ARG A 1 69 ? 14.232 -15.312 -30.358 1.00 98.06 69 ARG A N 1
ATOM 560 C CA . ARG A 1 69 ? 13.121 -16.188 -29.962 1.00 98.06 69 ARG A CA 1
ATOM 561 C C . ARG A 1 69 ? 11.841 -15.391 -29.712 1.00 98.06 69 ARG A C 1
ATOM 563 O O . ARG A 1 69 ? 10.786 -15.784 -30.208 1.00 98.06 69 ARG A O 1
ATOM 570 N N . ASP A 1 70 ? 11.949 -14.289 -28.974 1.00 97.94 70 ASP A N 1
ATOM 571 C CA . ASP A 1 70 ? 10.797 -13.605 -28.379 1.00 97.94 70 ASP A CA 1
ATOM 572 C C . ASP A 1 70 ? 10.407 -12.301 -29.101 1.00 97.94 70 ASP A C 1
ATOM 574 O O . ASP A 1 70 ? 9.371 -11.722 -28.789 1.00 97.94 70 ASP A O 1
ATOM 578 N N . PHE A 1 71 ? 11.150 -11.897 -30.142 1.00 97.69 71 PHE A N 1
ATOM 579 C CA . PHE A 1 71 ? 10.921 -10.700 -30.974 1.00 97.69 71 PHE A CA 1
ATOM 580 C C . PHE A 1 71 ? 9.456 -10.476 -31.387 1.00 97.69 71 PHE A C 1
ATOM 582 O O . PHE A 1 71 ? 8.972 -9.349 -31.473 1.00 97.69 71 PHE A O 1
ATOM 589 N N . ASN A 1 72 ? 8.738 -11.563 -31.685 1.00 97.19 72 ASN A N 1
ATOM 590 C CA . ASN A 1 72 ? 7.366 -11.500 -32.192 1.00 97.19 72 ASN A CA 1
ATOM 591 C C . ASN A 1 72 ? 6.304 -11.367 -31.093 1.00 97.19 72 ASN A C 1
ATOM 593 O O . ASN A 1 72 ? 5.117 -11.347 -31.417 1.00 97.19 72 ASN A O 1
ATOM 597 N N . SER A 1 73 ? 6.699 -11.288 -29.823 1.00 97.88 73 SER A N 1
ATOM 598 C CA . SER A 1 73 ? 5.775 -11.057 -28.720 1.00 97.88 73 SER A CA 1
ATOM 599 C C . SER A 1 73 ? 5.465 -9.554 -28.605 1.00 97.88 73 SER A C 1
ATOM 601 O O . SER A 1 73 ? 6.371 -8.750 -28.356 1.00 97.88 73 SER A O 1
ATOM 603 N N . PRO A 1 74 ? 4.215 -9.117 -28.857 1.00 96.88 74 PRO A N 1
ATOM 604 C CA . PRO A 1 74 ? 3.830 -7.710 -28.742 1.00 96.88 74 PRO A CA 1
ATOM 605 C C . PRO A 1 74 ? 3.756 -7.195 -27.299 1.00 96.88 74 PRO A C 1
ATOM 607 O O . PRO A 1 74 ? 3.755 -5.983 -27.113 1.00 96.88 74 PRO A O 1
ATOM 610 N N . SER A 1 75 ? 3.668 -8.071 -26.293 1.00 98.06 75 SER A N 1
ATOM 611 C CA . SER A 1 75 ? 3.659 -7.661 -24.883 1.00 98.06 75 SER A CA 1
ATOM 612 C C . SER A 1 75 ? 5.002 -7.091 -24.431 1.00 98.06 75 SER A C 1
ATOM 614 O O . SER A 1 75 ? 5.027 -6.220 -23.565 1.00 98.06 75 SER A O 1
ATOM 616 N N . ILE A 1 76 ? 6.113 -7.531 -25.030 1.00 98.31 76 ILE A N 1
ATOM 617 C CA . ILE A 1 76 ? 7.448 -7.007 -24.728 1.00 98.31 76 ILE A CA 1
ATOM 618 C C . ILE A 1 76 ? 7.575 -5.586 -25.285 1.00 98.31 76 ILE A C 1
ATOM 620 O O . ILE A 1 76 ? 7.560 -5.392 -26.506 1.00 98.31 76 ILE A O 1
ATOM 624 N N . PHE A 1 77 ? 7.743 -4.607 -24.391 1.00 97.69 77 PHE A N 1
ATOM 625 C CA . PHE A 1 77 ? 7.924 -3.196 -24.760 1.00 97.69 77 PHE A CA 1
ATOM 626 C C . PHE A 1 77 ? 9.354 -2.682 -24.527 1.00 97.69 77 PHE A C 1
ATOM 628 O O . PHE A 1 77 ? 9.762 -1.715 -25.176 1.00 97.69 77 PHE A O 1
ATOM 635 N N . ALA A 1 78 ? 10.113 -3.329 -23.638 1.00 97.94 78 ALA A N 1
ATOM 636 C CA . ALA A 1 78 ? 11.483 -2.954 -23.307 1.00 97.94 78 ALA A CA 1
ATOM 637 C C . ALA A 1 78 ? 12.365 -4.174 -22.999 1.00 97.94 78 ALA A C 1
ATOM 639 O O . ALA A 1 78 ? 11.901 -5.147 -22.397 1.00 97.94 78 ALA A O 1
ATOM 640 N N . TRP A 1 79 ? 13.639 -4.079 -23.382 1.00 98.31 79 TRP A N 1
ATOM 641 C CA . TRP A 1 79 ? 14.711 -5.012 -23.031 1.00 98.31 79 TRP A CA 1
ATOM 642 C C . TRP A 1 79 ? 15.600 -4.390 -21.949 1.00 98.31 79 TRP A C 1
ATOM 644 O O . TRP A 1 79 ? 16.198 -3.346 -22.190 1.00 98.31 79 TRP A O 1
ATOM 654 N N . VAL A 1 80 ? 15.711 -5.034 -20.791 1.00 97.94 80 VAL A N 1
ATOM 655 C CA . VAL A 1 80 ? 16.602 -4.649 -19.688 1.00 97.94 80 VAL A CA 1
ATOM 656 C C . VAL A 1 80 ? 17.835 -5.540 -19.737 1.00 97.94 80 VAL A C 1
ATOM 658 O O . VAL A 1 80 ? 17.734 -6.764 -19.623 1.00 97.94 80 VAL A O 1
ATOM 661 N N . LEU A 1 81 ? 19.008 -4.951 -19.964 1.00 97.56 81 LEU A N 1
ATOM 662 C CA . LEU A 1 81 ? 20.223 -5.735 -20.194 1.00 97.56 81 LEU A CA 1
ATOM 663 C C . LEU A 1 81 ? 20.896 -6.155 -18.885 1.00 97.56 81 LEU A C 1
ATOM 665 O O . LEU A 1 81 ? 21.351 -7.292 -18.770 1.00 97.56 81 LEU A O 1
ATOM 669 N N . PHE A 1 82 ? 20.943 -5.269 -17.898 1.00 96.88 82 PHE A N 1
ATOM 670 C CA . PHE A 1 82 ? 21.580 -5.510 -16.609 1.00 96.88 82 PHE A CA 1
ATOM 671 C C . PHE A 1 82 ? 20.704 -4.997 -15.465 1.00 96.88 82 PHE A C 1
ATOM 673 O O . PHE A 1 82 ? 19.872 -4.111 -15.648 1.00 96.88 82 PHE A O 1
ATOM 680 N N . ASN A 1 83 ? 20.912 -5.548 -14.271 1.00 95.88 83 ASN A N 1
ATOM 681 C CA . ASN A 1 83 ? 20.246 -5.112 -13.049 1.00 95.88 83 ASN A CA 1
ATOM 682 C C . ASN A 1 83 ? 21.287 -4.781 -11.980 1.00 95.88 83 ASN A C 1
ATOM 684 O O . ASN A 1 83 ? 22.143 -5.615 -11.677 1.00 95.88 83 ASN A O 1
ATOM 688 N N . GLU A 1 84 ? 21.184 -3.584 -11.406 1.00 94.06 84 GLU A N 1
ATOM 689 C CA . GLU A 1 84 ? 21.920 -3.102 -10.235 1.00 94.06 84 GLU A CA 1
ATOM 690 C C . GLU A 1 84 ? 23.440 -3.289 -10.293 1.00 94.06 84 GLU A C 1
ATOM 692 O O . GLU A 1 84 ? 24.117 -3.410 -9.265 1.00 94.06 84 GLU A O 1
ATOM 697 N N . THR A 1 85 ? 23.998 -3.316 -11.504 1.00 93.94 85 THR A N 1
ATOM 698 C CA . THR A 1 85 ? 25.437 -3.488 -11.737 1.00 93.94 85 THR A CA 1
ATOM 699 C C . THR A 1 85 ? 25.937 -4.874 -11.291 1.00 93.94 85 THR A C 1
ATOM 701 O O . THR A 1 85 ? 27.139 -5.109 -11.131 1.00 93.94 85 THR A O 1
ATOM 704 N N . TRP A 1 86 ? 25.026 -5.843 -11.125 1.00 93.06 86 TRP A N 1
ATOM 705 C CA . TRP A 1 86 ? 25.363 -7.225 -10.786 1.00 93.06 86 TRP A CA 1
ATOM 706 C C . TRP A 1 86 ? 26.203 -7.846 -11.908 1.00 93.06 86 TRP A C 1
ATOM 708 O O . TRP A 1 86 ? 25.833 -7.840 -13.083 1.00 93.06 86 TRP A O 1
ATOM 718 N N . GLY A 1 87 ? 27.396 -8.316 -11.539 1.00 89.19 87 GLY A N 1
ATOM 719 C CA . GLY A 1 87 ? 28.379 -8.875 -12.465 1.00 89.19 87 GLY A CA 1
ATOM 720 C C . GLY A 1 87 ? 29.048 -7.872 -13.410 1.00 89.19 87 GLY A C 1
ATOM 721 O O . GLY A 1 87 ? 29.827 -8.296 -14.263 1.00 89.19 87 GLY A O 1
ATOM 722 N N . LEU A 1 88 ? 28.830 -6.563 -13.234 1.00 92.69 88 LEU A N 1
ATOM 723 C CA . LEU A 1 88 ? 29.544 -5.483 -13.924 1.00 92.69 88 LEU A CA 1
ATOM 724 C C . LEU A 1 88 ? 30.726 -4.979 -13.074 1.00 92.69 88 LEU A C 1
ATOM 726 O O . LEU A 1 88 ? 30.805 -3.813 -12.696 1.00 92.69 88 LEU A O 1
ATOM 730 N N . THR A 1 89 ? 31.679 -5.850 -12.731 1.00 90.94 89 THR A N 1
ATOM 731 C CA . THR A 1 89 ? 32.747 -5.500 -11.767 1.00 90.94 89 THR A CA 1
ATOM 732 C C . THR A 1 89 ? 33.717 -4.412 -12.243 1.00 90.94 89 THR A C 1
ATOM 734 O O . THR A 1 89 ? 34.464 -3.896 -11.422 1.00 90.94 89 THR A O 1
ATOM 737 N N . ASN A 1 90 ? 33.722 -4.069 -13.537 1.00 91.25 90 ASN A N 1
ATOM 738 C CA . ASN A 1 90 ? 34.546 -2.998 -14.117 1.00 91.25 90 ASN A CA 1
ATOM 739 C C . ASN A 1 90 ? 33.721 -1.753 -14.511 1.00 91.25 90 ASN A C 1
ATOM 741 O O . ASN A 1 90 ? 34.157 -0.984 -15.371 1.00 91.25 90 ASN A O 1
ATOM 745 N N . HIS A 1 91 ? 32.512 -1.572 -13.963 1.00 93.44 91 HIS A N 1
ATOM 746 C CA . HIS A 1 91 ? 31.590 -0.479 -14.334 1.00 93.44 91 HIS A CA 1
ATOM 747 C C . HIS A 1 91 ? 32.109 0.930 -14.004 1.00 93.44 91 HIS A C 1
ATOM 749 O O . HIS A 1 91 ? 31.682 1.923 -14.586 1.00 93.44 91 HIS A O 1
ATOM 755 N N . ASP A 1 92 ? 33.079 1.027 -13.101 1.00 92.69 92 ASP A N 1
ATOM 756 C CA . ASP A 1 92 ? 33.808 2.255 -12.776 1.00 92.69 92 ASP A CA 1
ATOM 757 C C . ASP A 1 92 ? 34.898 2.609 -13.808 1.00 92.69 92 ASP A C 1
ATOM 759 O O . ASP A 1 92 ? 35.468 3.701 -13.770 1.00 92.69 92 ASP A O 1
ATOM 763 N N . THR A 1 93 ? 35.183 1.710 -14.754 1.00 95.50 93 THR A N 1
ATOM 764 C CA . THR A 1 93 ? 36.152 1.922 -15.834 1.00 95.50 93 THR A CA 1
ATOM 765 C C . THR A 1 93 ? 35.464 2.275 -17.149 1.00 95.50 93 THR A C 1
ATOM 767 O O . THR A 1 93 ? 34.396 1.755 -17.476 1.00 95.50 93 THR A O 1
ATOM 770 N N . LEU A 1 94 ? 36.140 3.073 -17.983 1.00 95.50 94 LEU A N 1
ATOM 771 C CA . LEU A 1 94 ? 35.651 3.375 -19.331 1.00 95.50 94 LEU A CA 1
ATOM 772 C C . LEU A 1 94 ? 35.485 2.104 -20.183 1.00 95.50 94 LEU A C 1
ATOM 774 O O . LEU A 1 94 ? 34.581 2.032 -21.004 1.00 95.50 94 LEU A O 1
ATOM 778 N N . GLU A 1 95 ? 36.325 1.082 -19.993 1.00 95.75 95 GLU A N 1
ATOM 779 C CA . GLU A 1 95 ? 36.193 -0.187 -20.720 1.00 95.75 95 GLU A CA 1
ATOM 780 C C . GLU A 1 95 ? 34.886 -0.917 -20.373 1.00 95.75 95 GLU A C 1
ATOM 782 O O . GLU A 1 95 ? 34.189 -1.383 -21.276 1.00 95.75 95 GLU A O 1
ATOM 787 N N . GLY A 1 96 ? 34.542 -1.009 -19.083 1.00 95.31 96 GLY A N 1
ATOM 788 C CA . GLY A 1 96 ? 33.287 -1.615 -18.632 1.00 95.31 96 GLY A CA 1
ATOM 789 C C . GLY A 1 96 ? 32.069 -0.839 -19.128 1.00 95.31 96 GLY A C 1
ATOM 790 O O . GLY A 1 96 ? 31.169 -1.430 -19.724 1.00 95.31 96 GLY A O 1
ATOM 791 N N . GLN A 1 97 ? 32.096 0.490 -19.002 1.00 96.69 97 GLN A N 1
ATOM 792 C CA . GLN A 1 97 ? 31.030 1.374 -19.490 1.00 96.69 97 GLN A CA 1
ATOM 793 C C . GLN A 1 97 ? 30.834 1.233 -21.006 1.00 96.69 97 GLN A C 1
ATOM 795 O O . GLN A 1 97 ? 29.717 1.063 -21.490 1.00 96.69 97 GLN A O 1
ATOM 800 N N . ARG A 1 98 ? 31.924 1.201 -21.785 1.00 97.19 98 ARG A N 1
ATOM 801 C CA . ARG A 1 98 ? 31.849 0.973 -23.236 1.00 97.19 98 ARG A CA 1
ATOM 802 C C . ARG A 1 98 ? 31.306 -0.401 -23.595 1.00 97.19 98 ARG A C 1
ATOM 804 O O . ARG A 1 98 ? 30.659 -0.525 -24.631 1.00 97.19 98 ARG A O 1
ATOM 811 N N . TRP A 1 99 ? 31.544 -1.424 -22.781 1.00 96.94 99 TRP A N 1
ATOM 812 C CA . TRP A 1 99 ? 30.945 -2.733 -23.015 1.00 96.94 99 TRP A CA 1
ATOM 813 C C . TRP A 1 99 ? 29.428 -2.724 -22.787 1.00 96.94 99 TRP A C 1
ATOM 815 O O . TRP A 1 99 ? 28.698 -3.244 -23.629 1.00 96.94 99 TRP A O 1
ATOM 825 N N . VAL A 1 100 ? 28.945 -2.068 -21.727 1.00 97.69 100 VAL A N 1
ATOM 826 C CA . VAL A 1 100 ? 27.501 -1.860 -21.506 1.00 97.69 100 VAL A CA 1
ATOM 827 C C . VAL A 1 100 ? 26.882 -1.127 -22.701 1.00 97.69 100 VAL A C 1
ATOM 829 O O . VAL A 1 100 ? 25.931 -1.625 -23.302 1.00 97.69 100 VAL A O 1
ATOM 832 N N . GLN A 1 101 ? 27.499 -0.026 -23.143 1.00 98.31 101 GLN A N 1
ATOM 833 C CA . GLN A 1 101 ? 27.077 0.710 -24.340 1.00 98.31 101 GLN A CA 1
ATOM 834 C C . GLN A 1 101 ? 27.036 -0.176 -25.603 1.00 98.31 101 GLN A C 1
ATOM 836 O O . GLN A 1 101 ? 26.091 -0.105 -26.388 1.00 98.31 101 GLN A O 1
ATOM 841 N N . GLN A 1 102 ? 28.030 -1.047 -25.807 1.00 98.44 102 GLN A N 1
ATOM 842 C CA . GLN A 1 102 ? 28.034 -1.989 -26.933 1.00 98.44 102 GLN A CA 1
ATOM 843 C C . GLN A 1 102 ? 26.852 -2.964 -26.877 1.00 98.44 102 GLN A C 1
ATOM 845 O O . GLN A 1 102 ? 26.295 -3.294 -27.925 1.00 98.44 102 GLN A O 1
ATOM 850 N N . MET A 1 103 ? 26.462 -3.427 -25.686 1.00 98.50 103 MET A N 1
ATOM 851 C CA . MET A 1 103 ? 25.304 -4.312 -25.524 1.00 98.50 103 MET A CA 1
ATOM 852 C C . MET A 1 103 ? 23.989 -3.578 -25.801 1.00 98.50 103 MET A C 1
ATOM 854 O O . MET A 1 103 ? 23.118 -4.146 -26.457 1.00 98.50 103 MET A O 1
ATOM 858 N N . VAL A 1 104 ? 23.881 -2.299 -25.425 1.00 98.62 104 VAL A N 1
ATOM 859 C CA . VAL A 1 104 ? 22.748 -1.431 -25.798 1.00 98.62 104 VAL A CA 1
ATOM 860 C C . VAL A 1 104 ? 22.642 -1.296 -27.314 1.00 98.62 104 VAL A C 1
ATOM 862 O O . VAL A 1 104 ? 21.582 -1.522 -27.899 1.00 98.62 104 VAL A O 1
ATOM 865 N N . HIS A 1 105 ? 23.754 -0.981 -27.983 1.00 98.81 105 HIS A N 1
ATOM 866 C CA . HIS A 1 105 ? 23.785 -0.844 -29.442 1.00 98.81 105 HIS A CA 1
ATOM 867 C C . HIS A 1 105 ? 23.458 -2.163 -30.142 1.00 98.81 105 HIS A C 1
ATOM 869 O O . HIS A 1 105 ? 22.760 -2.165 -31.157 1.00 98.81 105 HIS A O 1
ATOM 875 N N . LEU A 1 106 ? 23.913 -3.290 -29.588 1.00 98.81 106 LEU A N 1
ATOM 876 C CA . LEU A 1 106 ? 23.549 -4.612 -30.076 1.00 98.81 106 LEU A CA 1
ATOM 877 C C . LEU A 1 106 ? 22.048 -4.883 -29.917 1.00 98.81 106 LEU A C 1
ATOM 879 O O . LEU A 1 106 ? 21.423 -5.308 -30.885 1.00 98.81 106 LEU A O 1
ATOM 883 N N . ALA A 1 107 ? 21.468 -4.634 -28.742 1.00 98.69 107 ALA A N 1
ATOM 884 C CA . ALA A 1 107 ? 20.043 -4.840 -28.495 1.00 98.69 107 ALA A CA 1
ATOM 885 C C . ALA A 1 107 ? 19.187 -4.033 -29.482 1.00 98.69 107 ALA A C 1
ATOM 887 O O . ALA A 1 107 ? 18.342 -4.611 -30.160 1.00 98.69 107 ALA A O 1
ATOM 888 N N . ARG A 1 108 ? 19.501 -2.745 -29.684 1.00 98.56 108 ARG A N 1
ATOM 889 C CA . ARG A 1 108 ? 18.826 -1.894 -30.683 1.00 98.56 108 ARG A CA 1
ATOM 890 C C . ARG A 1 108 ? 19.000 -2.389 -32.121 1.00 98.56 108 ARG A C 1
ATOM 892 O O . ARG A 1 108 ? 18.106 -2.226 -32.944 1.00 98.56 108 ARG A O 1
ATOM 899 N N . ALA A 1 109 ? 20.151 -2.976 -32.452 1.00 98.62 109 ALA A N 1
ATOM 900 C CA . ALA A 1 109 ? 20.385 -3.539 -33.781 1.00 98.62 109 ALA A CA 1
ATOM 901 C C . ALA A 1 109 ? 19.611 -4.848 -34.013 1.00 98.62 109 ALA A C 1
ATOM 903 O O . ALA A 1 109 ? 19.195 -5.120 -35.139 1.00 98.62 109 ALA A O 1
ATOM 904 N N . LEU A 1 110 ? 19.439 -5.663 -32.968 1.00 98.69 110 LEU A N 1
ATOM 905 C CA . LEU A 1 110 ? 18.636 -6.886 -33.015 1.00 98.69 110 LEU A CA 1
ATOM 906 C C . LEU A 1 110 ? 17.139 -6.569 -33.044 1.00 98.69 110 LEU A C 1
ATOM 908 O O . LEU A 1 110 ? 16.390 -7.245 -33.747 1.00 98.69 110 LEU A O 1
ATOM 912 N N . ASP A 1 111 ? 16.725 -5.543 -32.304 1.00 98.38 111 ASP A N 1
ATOM 913 C CA . ASP A 1 111 ? 15.345 -5.103 -32.205 1.00 98.38 111 ASP A CA 1
ATOM 914 C C . ASP A 1 111 ? 15.221 -3.572 -32.173 1.00 98.38 111 ASP A C 1
ATOM 916 O O . ASP A 1 111 ? 15.238 -2.958 -31.105 1.00 98.38 111 ASP A O 1
ATOM 920 N N . PRO A 1 112 ? 15.049 -2.930 -33.343 1.00 97.31 112 PRO A N 1
ATOM 921 C CA . PRO A 1 112 ? 14.938 -1.477 -33.433 1.00 97.31 112 PRO A CA 1
ATOM 922 C C . PRO A 1 112 ? 13.546 -0.952 -33.052 1.00 97.31 112 PRO A C 1
ATOM 924 O O . PRO A 1 112 ? 13.261 0.227 -33.256 1.00 97.31 112 PRO A O 1
ATOM 927 N N . THR A 1 113 ? 12.640 -1.819 -32.591 1.00 96.94 113 THR A N 1
ATOM 928 C CA . THR A 1 113 ? 11.226 -1.481 -32.380 1.00 96.94 113 THR A CA 1
ATOM 929 C C . THR A 1 113 ? 10.819 -1.400 -30.911 1.00 96.94 113 THR A C 1
ATOM 931 O O . THR A 1 113 ? 9.699 -0.974 -30.629 1.00 96.94 113 THR A O 1
ATOM 934 N N . ARG A 1 114 ? 11.705 -1.785 -29.986 1.00 97.62 114 ARG A N 1
ATOM 935 C CA . ARG A 1 114 ? 11.498 -1.699 -28.535 1.00 97.62 114 ARG A CA 1
ATOM 936 C C . ARG A 1 114 ? 12.558 -0.835 -27.863 1.00 97.62 114 ARG A C 1
ATOM 938 O O . ARG A 1 114 ? 13.618 -0.582 -28.430 1.00 97.62 114 ARG A O 1
ATOM 945 N N . LEU A 1 115 ? 12.231 -0.374 -26.658 1.00 98.25 115 LEU A N 1
ATOM 946 C CA . LEU A 1 115 ? 13.138 0.398 -25.812 1.00 98.25 115 LEU A CA 1
ATOM 947 C C . LEU A 1 115 ? 14.224 -0.515 -25.233 1.00 98.25 115 LEU A C 1
ATOM 949 O O . LEU A 1 115 ? 13.987 -1.704 -25.005 1.00 98.25 115 LEU A O 1
ATOM 953 N N . VAL A 1 116 ? 15.398 0.047 -24.961 1.00 98.50 116 VAL A N 1
ATOM 954 C CA . VAL A 1 116 ? 16.480 -0.649 -24.263 1.00 98.50 116 VAL A CA 1
ATOM 955 C C . VAL A 1 116 ? 16.837 0.106 -22.988 1.00 98.50 116 VAL A C 1
ATOM 957 O O . VAL A 1 116 ? 17.230 1.271 -23.033 1.00 98.50 116 VAL A O 1
ATOM 960 N N . GLU A 1 117 ? 16.720 -0.582 -21.860 1.00 97.94 117 GLU A N 1
ATOM 961 C CA . GLU A 1 117 ? 17.312 -0.175 -20.593 1.00 97.94 117 GLU A CA 1
ATOM 962 C C . GLU A 1 117 ? 18.666 -0.867 -20.447 1.00 97.94 117 GLU A C 1
ATOM 964 O O . GLU A 1 117 ? 18.771 -2.091 -20.562 1.00 97.94 117 GLU A O 1
ATOM 969 N N . ASP A 1 118 ? 19.722 -0.089 -20.230 1.00 97.12 118 ASP A N 1
ATOM 970 C CA . ASP A 1 118 ? 21.064 -0.642 -20.094 1.00 97.12 118 ASP A CA 1
ATOM 971 C C . ASP A 1 118 ? 21.230 -1.404 -18.776 1.00 97.12 118 ASP A C 1
ATOM 973 O O . ASP A 1 118 ? 21.363 -2.620 -18.773 1.00 97.12 118 ASP A O 1
ATOM 977 N N . ASN A 1 119 ? 21.182 -0.705 -17.655 1.00 94.19 119 ASN A N 1
ATOM 978 C CA . ASN A 1 119 ? 21.304 -1.203 -16.303 1.00 94.19 119 ASN A CA 1
ATOM 979 C C . ASN A 1 119 ? 20.171 -0.585 -15.493 1.00 94.19 119 ASN A C 1
ATOM 981 O O . ASN A 1 119 ? 20.160 0.631 -15.358 1.00 94.19 119 ASN A O 1
ATOM 985 N N . SER A 1 120 ? 19.262 -1.391 -14.945 1.00 95.31 120 SER A N 1
ATOM 986 C CA . SER A 1 120 ? 18.263 -0.932 -13.970 1.00 95.31 120 SER A CA 1
ATOM 987 C C . SER A 1 120 ? 18.988 -0.577 -12.663 1.00 95.31 120 SER A C 1
ATOM 989 O O . SER A 1 120 ? 19.457 -1.491 -11.976 1.00 95.31 120 SER A O 1
ATOM 991 N N . PRO A 1 121 ? 19.235 0.708 -12.339 1.00 92.56 121 PRO A N 1
ATOM 992 C CA . PRO A 1 121 ? 20.303 1.065 -11.421 1.00 92.56 121 PRO A CA 1
ATOM 993 C C . PRO A 1 121 ? 19.797 1.275 -9.991 1.00 92.56 121 PRO A C 1
ATOM 995 O O . PRO A 1 121 ? 18.847 2.013 -9.729 1.00 92.56 121 PRO A O 1
ATOM 998 N N . CYS A 1 122 ? 20.552 0.741 -9.030 1.00 91.62 122 CYS A N 1
ATOM 999 C CA . CYS A 1 122 ? 20.433 1.099 -7.611 1.00 91.62 122 CYS A CA 1
ATOM 1000 C C . CYS A 1 122 ? 21.551 2.067 -7.154 1.00 91.62 122 CYS A C 1
ATOM 1002 O O . CYS A 1 122 ? 21.579 2.506 -6.002 1.00 91.62 122 CYS A O 1
ATOM 1004 N N . ARG A 1 123 ? 22.508 2.407 -8.035 1.00 94.06 123 ARG A N 1
ATOM 1005 C CA . ARG A 1 123 ? 23.704 3.212 -7.703 1.00 94.06 123 ARG A CA 1
ATOM 1006 C C . ARG A 1 123 ? 23.852 4.490 -8.521 1.00 94.06 123 ARG A C 1
ATOM 1008 O O . ARG A 1 123 ? 24.912 5.110 -8.473 1.00 94.06 123 ARG A O 1
ATOM 1015 N N . TYR A 1 124 ? 22.795 4.907 -9.209 1.00 95.88 124 TYR A N 1
ATOM 1016 C CA . TYR A 1 124 ? 22.809 6.085 -10.070 1.00 95.88 124 TYR A CA 1
ATOM 1017 C C . TYR A 1 124 ? 23.827 6.003 -11.214 1.00 95.88 124 TYR A C 1
ATOM 1019 O O . TYR A 1 124 ? 24.561 6.956 -11.461 1.00 95.88 124 TYR A O 1
ATOM 1027 N N . ASP A 1 125 ? 23.901 4.854 -11.882 1.00 96.81 125 ASP A N 1
ATOM 1028 C CA . ASP A 1 125 ? 25.018 4.470 -12.743 1.00 96.81 125 ASP A CA 1
ATOM 1029 C C . ASP A 1 125 ? 24.594 3.952 -14.129 1.00 96.81 125 ASP A C 1
ATOM 1031 O O . ASP A 1 125 ? 25.189 3.007 -14.649 1.00 96.81 125 ASP A O 1
ATOM 1035 N N . HIS A 1 126 ? 23.615 4.594 -14.776 1.00 98.00 126 HIS A N 1
ATOM 1036 C CA . HIS A 1 126 ? 23.387 4.390 -16.211 1.00 98.00 126 HIS A CA 1
ATOM 1037 C C . HIS A 1 126 ? 24.598 4.814 -17.056 1.00 98.00 126 HIS A C 1
ATOM 1039 O O . HIS A 1 126 ? 25.378 5.699 -16.696 1.00 98.00 126 HIS A O 1
ATOM 1045 N N . VAL A 1 127 ? 24.715 4.220 -18.237 1.00 97.62 127 VAL A N 1
ATOM 1046 C CA . VAL A 1 127 ? 25.676 4.559 -19.289 1.00 97.62 127 VAL A CA 1
ATOM 1047 C C . VAL A 1 127 ? 24.945 5.172 -20.487 1.00 97.62 127 VAL A C 1
ATOM 1049 O O . VAL A 1 127 ? 25.177 6.327 -20.832 1.00 97.62 127 VAL A O 1
ATOM 1052 N N . GLU A 1 128 ? 24.056 4.418 -21.131 1.00 97.56 128 GLU A N 1
ATOM 1053 C CA . GLU A 1 128 ? 23.271 4.856 -22.288 1.00 97.56 128 GLU A CA 1
ATOM 1054 C C . GLU A 1 128 ? 21.951 4.084 -22.336 1.00 97.56 128 GLU A C 1
ATOM 1056 O O . GLU A 1 128 ? 21.944 2.894 -22.627 1.00 97.56 128 GLU A O 1
ATOM 1061 N N . THR A 1 129 ? 20.828 4.764 -22.117 1.00 98.12 129 THR A N 1
ATOM 1062 C CA . THR A 1 129 ? 19.522 4.113 -21.958 1.00 98.12 129 THR A CA 1
ATOM 1063 C C . THR A 1 129 ? 18.406 4.871 -22.677 1.00 98.12 129 THR A C 1
ATOM 1065 O O . THR A 1 129 ? 18.474 6.094 -22.839 1.00 98.12 129 THR A O 1
ATOM 1068 N N . ASP A 1 130 ? 17.372 4.143 -23.105 1.00 98.31 130 ASP A N 1
ATOM 1069 C CA . ASP A 1 130 ? 16.113 4.710 -23.599 1.00 98.31 130 ASP A CA 1
ATOM 1070 C C . ASP A 1 130 ? 15.121 5.001 -22.459 1.00 98.31 130 ASP A C 1
ATOM 1072 O O . ASP A 1 130 ? 14.136 5.701 -22.681 1.00 98.31 130 ASP A O 1
ATOM 1076 N N . ILE A 1 131 ? 15.379 4.493 -21.246 1.00 97.88 131 ILE A N 1
ATOM 1077 C CA . ILE A 1 131 ? 14.570 4.695 -20.035 1.00 97.88 131 ILE A CA 1
ATOM 1078 C C . ILE A 1 131 ? 15.516 5.088 -18.894 1.00 97.88 131 ILE A C 1
ATOM 1080 O O . ILE A 1 131 ? 16.376 4.303 -18.506 1.00 97.88 131 ILE A O 1
ATOM 1084 N N . ASN A 1 132 ? 15.376 6.303 -18.360 1.00 98.19 132 ASN A N 1
ATOM 1085 C CA . ASN A 1 132 ? 16.143 6.738 -17.194 1.00 98.19 132 ASN A CA 1
ATOM 1086 C C . ASN A 1 132 ? 15.450 6.196 -15.940 1.00 98.19 132 ASN A C 1
ATOM 1088 O O . ASN A 1 132 ? 14.491 6.809 -15.463 1.00 98.19 132 ASN A O 1
ATOM 1092 N N . SER A 1 133 ? 15.874 5.032 -15.463 1.00 97.94 133 SER A N 1
ATOM 1093 C CA . SER A 1 133 ? 15.232 4.334 -14.358 1.00 97.94 133 SER A CA 1
ATOM 1094 C C . SER A 1 133 ? 16.018 4.393 -13.054 1.00 97.94 133 SER A C 1
ATOM 1096 O O . SER A 1 133 ? 17.205 4.681 -13.047 1.00 97.94 133 SER A O 1
ATOM 1098 N N . TRP A 1 134 ? 15.381 4.162 -11.910 1.00 97.94 134 TRP A N 1
ATOM 1099 C CA . TRP A 1 134 ? 16.088 4.028 -10.631 1.00 97.94 134 TRP A CA 1
ATOM 1100 C C . TRP A 1 134 ? 15.344 3.108 -9.680 1.00 97.94 134 TRP A C 1
ATOM 1102 O O . TRP A 1 134 ? 14.125 2.937 -9.799 1.00 97.94 134 TRP A O 1
ATOM 1112 N N . HIS A 1 135 ? 16.068 2.607 -8.680 1.00 97.12 135 HIS A N 1
ATOM 1113 C CA . HIS A 1 135 ? 15.530 1.786 -7.600 1.00 97.12 135 HIS A CA 1
ATOM 1114 C C . HIS A 1 135 ? 15.554 2.510 -6.246 1.00 97.12 135 HIS A C 1
ATOM 1116 O O . HIS A 1 135 ? 16.453 3.314 -5.985 1.00 97.12 135 HIS A O 1
ATOM 1122 N N . PHE A 1 136 ? 14.607 2.205 -5.350 1.00 96.44 136 PHE A N 1
ATOM 1123 C CA . PHE A 1 136 ? 14.746 2.549 -3.928 1.00 96.44 136 PHE A CA 1
ATOM 1124 C C . PHE A 1 136 ? 13.989 1.606 -2.985 1.00 96.44 136 PHE A C 1
ATOM 1126 O O . PHE A 1 136 ? 12.883 1.160 -3.269 1.00 96.44 136 PHE A O 1
ATOM 1133 N N . TYR A 1 137 ? 14.553 1.402 -1.794 1.00 94.50 137 TYR A N 1
ATOM 1134 C CA . TYR A 1 137 ? 13.966 0.597 -0.723 1.00 94.50 137 TYR A CA 1
ATOM 1135 C C . TYR A 1 137 ? 13.937 1.398 0.581 1.00 94.50 137 TYR A C 1
ATOM 1137 O O . TYR A 1 137 ? 14.926 1.446 1.312 1.00 94.50 137 TYR A O 1
ATOM 1145 N N . ILE A 1 138 ? 12.841 2.117 0.837 1.00 94.81 138 ILE A N 1
ATOM 1146 C CA . ILE A 1 138 ? 12.765 3.117 1.917 1.00 94.81 138 ILE A CA 1
ATOM 1147 C C . ILE A 1 138 ? 11.410 3.025 2.624 1.00 94.81 138 ILE A C 1
ATOM 1149 O O . ILE A 1 138 ? 10.381 3.323 2.023 1.00 94.81 138 ILE A O 1
ATOM 1153 N N . ASN A 1 139 ? 11.410 2.702 3.923 1.00 92.00 139 ASN A N 1
ATOM 1154 C CA . ASN A 1 139 ? 10.191 2.570 4.736 1.00 92.00 139 ASN A CA 1
ATOM 1155 C C . ASN A 1 139 ? 9.912 3.767 5.665 1.00 92.00 139 ASN A C 1
ATOM 1157 O O . ASN A 1 139 ? 9.452 3.613 6.796 1.00 92.00 139 ASN A O 1
ATOM 1161 N N . ASP A 1 140 ? 10.233 4.977 5.218 1.00 94.50 140 ASP A N 1
ATOM 1162 C CA . ASP A 1 140 ? 9.942 6.213 5.943 1.00 94.50 140 ASP A CA 1
ATOM 1163 C C . ASP A 1 140 ? 9.402 7.262 4.973 1.00 94.50 140 ASP A C 1
ATOM 1165 O O . ASP A 1 140 ? 10.082 7.663 4.029 1.00 94.50 140 ASP A O 1
ATOM 1169 N N . TYR A 1 141 ? 8.185 7.749 5.221 1.00 96.62 141 TYR A N 1
ATOM 1170 C CA . TYR A 1 141 ? 7.523 8.712 4.339 1.00 96.62 141 TYR A CA 1
ATOM 1171 C C . TYR A 1 141 ? 8.360 9.976 4.069 1.00 96.62 141 TYR A C 1
ATOM 1173 O O . TYR A 1 141 ? 8.420 10.456 2.936 1.00 96.62 141 TYR A O 1
ATOM 1181 N N . ARG A 1 142 ? 9.031 10.535 5.088 1.00 97.44 142 ARG A N 1
ATOM 1182 C CA . ARG A 1 142 ? 9.820 11.767 4.921 1.00 97.44 142 ARG A CA 1
ATOM 1183 C C . ARG A 1 142 ? 11.088 11.502 4.118 1.00 97.44 142 ARG A C 1
ATOM 1185 O O . ARG A 1 142 ? 11.563 12.399 3.420 1.00 97.44 142 ARG A O 1
ATOM 1192 N N . GLU A 1 143 ? 11.664 10.313 4.239 1.00 98.25 143 GLU A N 1
ATOM 1193 C CA . GLU A 1 143 ? 12.789 9.875 3.414 1.00 98.25 143 GLU A CA 1
ATOM 1194 C C . GLU A 1 143 ? 12.362 9.633 1.968 1.00 98.25 143 GLU A C 1
ATOM 1196 O O . GLU A 1 143 ? 12.991 10.204 1.078 1.00 98.25 143 GLU A O 1
ATOM 1201 N N . VAL A 1 144 ? 11.254 8.916 1.737 1.00 98.50 144 VAL A N 1
ATOM 1202 C CA . VAL A 1 144 ? 10.678 8.708 0.396 1.00 98.50 144 VAL A CA 1
ATOM 1203 C C . VAL A 1 144 ? 10.408 10.040 -0.285 1.00 98.50 144 VAL A C 1
ATOM 1205 O O . VAL A 1 144 ? 10.914 10.282 -1.379 1.00 98.50 144 VAL A O 1
ATOM 1208 N N . ARG A 1 145 ? 9.695 10.953 0.385 1.00 98.31 145 ARG A N 1
ATOM 1209 C CA . ARG A 1 145 ? 9.371 12.269 -0.175 1.00 98.31 145 ARG A CA 1
ATOM 1210 C C . ARG A 1 145 ? 10.622 13.036 -0.601 1.00 98.31 145 ARG A C 1
ATOM 1212 O O . ARG A 1 145 ? 10.659 13.585 -1.701 1.00 98.31 145 ARG A O 1
ATOM 1219 N N . ARG A 1 146 ? 11.647 13.088 0.260 1.00 98.56 146 ARG A N 1
ATOM 1220 C CA . ARG A 1 146 ? 12.917 13.773 -0.045 1.00 98.56 146 ARG A CA 1
ATOM 1221 C C . ARG A 1 146 ? 13.661 13.101 -1.193 1.00 98.56 146 ARG A C 1
ATOM 1223 O O . ARG A 1 146 ? 14.204 13.798 -2.044 1.00 98.56 146 ARG A O 1
ATOM 1230 N N . HIS A 1 147 ? 13.694 11.774 -1.200 1.00 98.38 147 HIS A N 1
ATOM 1231 C CA . HIS A 1 147 ? 14.391 10.987 -2.205 1.00 98.38 147 HIS A CA 1
ATOM 1232 C C . HIS A 1 147 ? 13.753 11.154 -3.587 1.00 98.38 147 HIS A C 1
ATOM 1234 O O . HIS A 1 147 ? 14.430 11.590 -4.514 1.00 98.38 147 HIS A O 1
ATOM 1240 N N . VAL A 1 148 ? 12.442 10.917 -3.703 1.00 98.62 148 VAL A N 1
ATOM 1241 C CA . VAL A 1 148 ? 11.700 11.064 -4.964 1.00 98.62 148 VAL A CA 1
ATOM 1242 C C . VAL A 1 148 ? 11.783 12.502 -5.477 1.00 98.62 148 VAL A C 1
ATOM 1244 O O . VAL A 1 148 ? 12.045 12.711 -6.658 1.00 98.62 148 VAL A O 1
ATOM 1247 N N . GLN A 1 149 ? 11.638 13.506 -4.601 1.00 98.50 149 GLN A N 1
ATOM 1248 C CA . GLN A 1 149 ? 11.777 14.908 -5.009 1.00 98.50 149 GLN A CA 1
ATOM 1249 C C . GLN A 1 149 ? 13.167 15.199 -5.586 1.00 98.50 149 GLN A C 1
ATOM 1251 O O . GLN A 1 149 ? 13.266 15.774 -6.664 1.00 98.50 149 GLN A O 1
ATOM 1256 N N . ARG A 1 150 ? 14.234 14.769 -4.899 1.00 98.44 150 ARG A N 1
ATOM 1257 C CA . ARG A 1 150 ? 15.612 14.957 -5.369 1.00 98.44 150 ARG A CA 1
ATOM 1258 C C . ARG A 1 150 ? 15.809 14.349 -6.752 1.00 98.44 150 ARG A C 1
ATOM 1260 O O . ARG A 1 150 ? 16.361 14.995 -7.633 1.00 98.44 150 ARG A O 1
ATOM 1267 N N . VAL A 1 151 ? 15.355 13.115 -6.923 1.00 98.44 151 VAL A N 1
ATOM 1268 C CA . VAL A 1 151 ? 15.466 12.396 -8.185 1.00 98.44 151 VAL A CA 1
ATOM 1269 C C . VAL A 1 151 ? 14.746 13.155 -9.309 1.00 98.44 151 VAL A C 1
ATOM 1271 O O . VAL A 1 151 ? 15.326 13.385 -10.368 1.00 98.44 151 VAL A O 1
ATOM 1274 N N . VAL A 1 152 ? 13.515 13.619 -9.075 1.00 98.31 152 VAL A N 1
ATOM 1275 C CA . VAL A 1 152 ? 12.734 14.415 -10.040 1.00 98.31 152 VAL A CA 1
ATOM 1276 C C . VAL A 1 152 ? 13.415 15.747 -10.379 1.00 98.31 152 VAL A C 1
ATOM 1278 O O . VAL A 1 152 ? 13.432 16.150 -11.549 1.00 98.31 152 VAL A O 1
ATOM 1281 N N . ASP A 1 153 ? 13.990 16.425 -9.386 1.00 98.38 153 ASP A N 1
ATOM 1282 C CA . ASP A 1 153 ? 14.670 17.714 -9.552 1.00 98.38 153 ASP A CA 1
ATOM 1283 C C . ASP A 1 153 ? 15.990 17.568 -10.324 1.00 98.38 153 ASP A C 1
ATOM 1285 O O . ASP A 1 153 ? 16.282 18.372 -11.211 1.00 98.38 153 ASP A O 1
ATOM 1289 N N . GLU A 1 154 ? 16.761 16.515 -10.038 1.00 97.94 154 GLU A N 1
ATOM 1290 C CA . GLU A 1 154 ? 18.038 16.217 -10.698 1.00 97.94 154 GLU A CA 1
ATOM 1291 C C . GLU A 1 154 ? 17.861 15.543 -12.074 1.00 97.94 154 GLU A C 1
ATOM 1293 O O . GLU A 1 154 ? 18.838 15.354 -12.797 1.00 97.94 154 GLU A O 1
ATOM 1298 N N . THR A 1 155 ? 16.622 15.247 -12.482 1.00 97.50 155 THR A N 1
ATOM 1299 C CA . THR A 1 155 ? 16.301 14.687 -13.801 1.00 97.50 155 THR A CA 1
ATOM 1300 C C . THR A 1 155 ? 16.023 15.784 -14.829 1.00 97.50 155 THR A C 1
ATOM 1302 O O . THR A 1 155 ? 14.966 16.435 -14.813 1.00 97.50 155 THR A O 1
ATOM 1305 N N . TYR A 1 156 ? 16.953 15.953 -15.769 1.00 97.19 156 TYR A N 1
ATOM 1306 C CA . TYR A 1 156 ? 16.849 16.848 -16.924 1.00 97.19 156 TYR A CA 1
ATOM 1307 C C . TYR A 1 156 ? 17.900 16.486 -17.995 1.00 97.19 156 TYR A C 1
ATOM 1309 O O . TYR A 1 156 ? 18.960 15.960 -17.651 1.00 97.19 156 TYR A O 1
ATOM 1317 N N . PRO A 1 157 ? 17.665 16.794 -19.287 1.00 97.56 157 PRO A N 1
ATOM 1318 C CA . PRO A 1 157 ? 18.659 16.561 -20.335 1.00 97.56 157 PRO A CA 1
ATOM 1319 C C . PRO A 1 157 ? 20.004 17.234 -20.027 1.00 97.56 157 PRO A C 1
ATOM 1321 O O . PRO A 1 157 ? 20.061 18.435 -19.761 1.00 97.56 157 PRO A O 1
ATOM 1324 N N . GLY A 1 158 ? 21.086 16.460 -20.084 1.00 97.25 158 GLY A N 1
ATOM 1325 C CA . GLY A 1 158 ? 22.443 16.871 -19.724 1.00 97.25 158 GLY A CA 1
ATOM 1326 C C . GLY A 1 158 ? 22.813 16.655 -18.253 1.00 97.25 158 GLY A C 1
ATOM 1327 O O . GLY A 1 158 ? 23.957 16.921 -17.889 1.00 97.25 158 GLY A O 1
ATOM 1328 N N . SER A 1 159 ? 21.893 16.177 -17.410 1.00 97.50 159 SER A N 1
ATOM 1329 C CA . SER A 1 159 ? 22.201 15.839 -16.020 1.00 97.50 159 SER A CA 1
ATOM 1330 C C . SER A 1 159 ? 23.160 14.653 -15.936 1.00 97.50 159 SER A C 1
ATOM 1332 O O . SER A 1 159 ? 22.983 13.649 -16.623 1.00 97.50 159 SER A O 1
ATOM 1334 N N . SER A 1 160 ? 24.167 14.747 -15.068 1.00 96.81 160 SER A N 1
ATOM 1335 C CA . SER A 1 160 ? 25.018 13.605 -14.714 1.00 96.81 160 SER A CA 1
ATOM 1336 C C . SER A 1 160 ? 24.424 12.752 -13.590 1.00 96.81 160 SER A C 1
ATOM 1338 O O . SER A 1 160 ? 25.002 11.734 -13.231 1.00 96.81 160 SER A O 1
ATOM 1340 N N . PHE A 1 161 ? 23.317 13.182 -12.977 1.00 96.44 161 PHE A N 1
ATOM 1341 C CA . PHE A 1 161 ? 22.641 12.401 -11.949 1.00 96.44 161 PHE A CA 1
ATOM 1342 C C . PHE A 1 161 ? 22.009 11.151 -12.560 1.00 96.44 161 PHE A C 1
ATOM 1344 O O . PHE A 1 161 ? 21.368 11.252 -13.600 1.00 96.44 161 PHE A O 1
ATOM 1351 N N . ASN A 1 162 ? 22.145 10.007 -11.888 1.00 97.12 162 ASN A N 1
ATOM 1352 C CA . ASN A 1 162 ? 21.721 8.691 -12.378 1.00 97.12 162 ASN A CA 1
ATOM 1353 C C . ASN A 1 162 ? 22.569 8.109 -13.523 1.00 97.12 162 ASN A C 1
ATOM 1355 O O . ASN A 1 162 ? 22.189 7.093 -14.091 1.00 97.12 162 ASN A O 1
ATOM 1359 N N . TYR A 1 163 ? 23.724 8.710 -13.836 1.00 97.75 163 TYR A N 1
ATOM 1360 C CA . TYR A 1 163 ? 24.664 8.225 -14.850 1.00 97.75 163 TYR A CA 1
ATOM 1361 C C . TYR A 1 163 ? 26.086 8.116 -14.287 1.00 97.75 163 TYR A C 1
ATOM 1363 O O . TYR A 1 163 ? 26.472 8.844 -13.372 1.00 97.75 163 TYR A O 1
ATOM 1371 N N . VAL A 1 164 ? 26.916 7.272 -14.906 1.00 96.69 164 VAL A N 1
ATOM 1372 C CA . VAL A 1 164 ? 28.348 7.113 -14.575 1.00 96.69 164 VAL A CA 1
ATOM 1373 C C . VAL A 1 164 ? 29.180 8.392 -14.789 1.00 96.69 164 VAL A C 1
ATOM 1375 O O . VAL A 1 164 ? 30.325 8.473 -14.342 1.00 96.69 164 VAL A O 1
ATOM 1378 N N . GLY A 1 165 ? 28.611 9.409 -15.443 1.00 92.12 165 GLY A N 1
ATOM 1379 C CA . GLY A 1 165 ? 29.208 10.725 -15.632 1.00 92.12 165 GLY A CA 1
ATOM 1380 C C . GLY A 1 165 ? 30.211 10.801 -16.786 1.00 92.12 165 GLY A C 1
ATOM 1381 O O . GLY A 1 165 ? 30.337 9.908 -17.624 1.00 92.12 165 GLY A O 1
ATOM 1382 N N . GLY A 1 166 ? 30.932 11.924 -16.858 1.00 91.81 166 GLY A N 1
ATOM 1383 C CA . GLY A 1 166 ? 31.844 12.208 -17.965 1.00 91.81 166 GLY A CA 1
ATOM 1384 C C . GLY A 1 166 ? 31.080 12.493 -19.256 1.00 91.81 166 GLY A C 1
ATOM 1385 O O . GLY A 1 166 ? 30.397 13.507 -19.359 1.00 91.81 166 GLY A O 1
ATOM 1386 N N . GLU A 1 167 ? 31.223 11.619 -20.249 1.00 93.50 167 GLU A N 1
ATOM 1387 C CA . GLU A 1 167 ? 30.487 11.729 -21.517 1.00 93.50 167 GLU A CA 1
ATOM 1388 C C . GLU A 1 167 ? 29.082 11.109 -21.464 1.00 93.50 167 GLU A C 1
ATOM 1390 O O . GLU A 1 167 ? 28.279 11.349 -22.365 1.00 93.50 167 GLU A O 1
ATOM 1395 N N . PHE A 1 168 ? 28.783 10.337 -20.416 1.00 97.00 168 PHE A N 1
ATOM 1396 C CA . PHE A 1 168 ? 27.496 9.686 -20.210 1.00 97.00 168 PHE A CA 1
ATOM 1397 C C . PHE A 1 168 ? 26.637 10.544 -19.285 1.00 97.00 168 PHE A C 1
ATOM 1399 O O . PHE A 1 168 ? 26.903 10.669 -18.088 1.00 97.00 168 PHE A O 1
ATOM 1406 N N . VAL A 1 169 ? 25.627 11.177 -19.869 1.00 97.38 169 VAL A N 1
ATOM 1407 C CA . VAL A 1 169 ? 24.678 12.056 -19.184 1.00 97.38 169 VAL A CA 1
ATOM 1408 C C . VAL A 1 169 ? 23.278 11.798 -19.719 1.00 97.38 169 VAL A C 1
ATOM 1410 O O . VAL A 1 169 ? 23.106 11.275 -20.824 1.00 97.38 169 VAL A O 1
ATOM 1413 N N . GLN A 1 170 ? 22.276 12.211 -18.953 1.00 97.25 170 GLN A N 1
ATOM 1414 C CA . GLN A 1 170 ? 20.884 12.027 -19.313 1.00 97.25 170 GLN A CA 1
ATOM 1415 C C . GLN A 1 170 ? 20.556 12.668 -20.665 1.00 97.25 170 GLN A C 1
ATOM 1417 O O . GLN A 1 170 ? 20.885 13.824 -20.932 1.00 97.25 170 GLN A O 1
ATOM 1422 N N . THR A 1 171 ? 19.853 11.923 -21.512 1.00 96.19 171 THR A N 1
ATOM 1423 C CA . THR A 1 171 ? 19.292 12.424 -22.772 1.00 96.19 171 THR A CA 1
ATOM 1424 C C . THR A 1 171 ? 17.886 12.998 -22.530 1.00 96.19 171 THR A C 1
ATOM 1426 O O . THR A 1 171 ? 17.591 13.527 -21.460 1.00 96.19 171 THR A O 1
ATOM 1429 N N . SER A 1 172 ? 16.985 12.898 -23.508 1.00 96.00 172 SER A N 1
ATOM 1430 C CA . SER A 1 172 ? 15.547 13.096 -23.303 1.00 96.00 172 SER A CA 1
ATOM 1431 C C . SER A 1 172 ? 14.826 11.821 -22.837 1.00 96.00 172 SER A C 1
ATOM 1433 O O . SER A 1 172 ? 13.602 11.767 -22.939 1.00 96.00 172 SER A O 1
ATOM 1435 N N . ALA A 1 173 ? 15.559 10.788 -22.398 1.00 96.69 173 ALA A N 1
ATOM 1436 C CA . ALA A 1 173 ? 14.979 9.545 -21.898 1.00 96.69 173 ALA A CA 1
ATOM 1437 C C . ALA A 1 173 ? 13.968 9.830 -20.767 1.00 96.69 173 ALA A C 1
ATOM 1439 O O . ALA A 1 173 ? 14.292 10.591 -19.841 1.00 96.69 173 ALA A O 1
ATOM 1440 N N . PRO A 1 174 ? 12.746 9.266 -20.847 1.00 96.19 174 PRO A N 1
ATOM 1441 C CA . PRO A 1 174 ? 11.718 9.443 -19.838 1.00 96.19 174 PRO A CA 1
ATOM 1442 C C . PRO A 1 174 ? 12.126 8.792 -18.522 1.00 96.19 174 PRO A C 1
ATOM 1444 O O . PRO A 1 174 ? 12.933 7.862 -18.479 1.00 96.19 174 PRO A O 1
ATOM 1447 N N . LEU A 1 175 ? 11.547 9.316 -17.451 1.00 97.94 175 LEU A N 1
ATOM 1448 C CA . LEU A 1 175 ? 11.903 8.971 -16.095 1.00 97.94 175 LEU A CA 1
ATOM 1449 C C . LEU A 1 175 ? 10.973 7.900 -15.535 1.00 97.94 175 LEU A C 1
ATOM 1451 O O . LEU A 1 175 ? 9.766 8.120 -15.470 1.00 97.94 175 LEU A O 1
ATOM 1455 N N . MET A 1 176 ? 11.520 6.778 -15.089 1.00 97.88 176 MET A N 1
ATOM 1456 C CA . MET A 1 176 ? 10.743 5.656 -14.565 1.00 97.88 176 MET A CA 1
ATOM 1457 C C . MET A 1 176 ? 11.340 5.185 -13.241 1.00 97.88 176 MET A C 1
ATOM 1459 O O . MET A 1 176 ? 12.539 5.265 -13.032 1.00 97.88 176 MET A O 1
ATOM 1463 N N . ASN A 1 177 ? 10.537 4.663 -12.326 1.00 98.12 177 ASN A N 1
ATOM 1464 C CA . ASN A 1 177 ? 11.085 3.923 -11.194 1.00 98.12 177 ASN A CA 1
ATOM 1465 C C . ASN A 1 177 ? 10.958 2.418 -11.482 1.00 98.12 177 ASN A C 1
ATOM 1467 O O . ASN A 1 177 ? 9.876 1.855 -11.394 1.00 98.12 177 ASN A O 1
ATOM 1471 N N . SER A 1 178 ? 12.030 1.752 -11.897 1.00 96.75 178 SER A N 1
ATOM 1472 C CA . SER A 1 178 ? 11.968 0.340 -12.312 1.00 96.75 178 SER A CA 1
ATOM 1473 C C . SER A 1 178 ? 11.952 -0.650 -11.144 1.00 96.75 178 SER A C 1
ATOM 1475 O O . SER A 1 178 ? 11.833 -1.853 -11.388 1.00 96.75 178 SER A O 1
ATOM 1477 N N . GLU A 1 179 ? 12.027 -0.158 -9.901 1.00 95.81 179 GLU A N 1
ATOM 1478 C CA . GLU A 1 179 ? 11.865 -0.946 -8.676 1.00 95.81 179 GLU A CA 1
ATOM 1479 C C . GLU A 1 179 ? 11.654 -0.029 -7.454 1.00 95.81 179 GLU A C 1
ATOM 1481 O O . GLU A 1 179 ? 12.438 0.894 -7.203 1.00 95.81 179 GLU A O 1
ATOM 1486 N N . TYR A 1 180 ? 10.616 -0.271 -6.657 1.00 97.00 180 TYR A N 1
ATOM 1487 C CA . TYR A 1 180 ? 10.504 0.316 -5.322 1.00 97.00 180 TYR A CA 1
ATOM 1488 C C . TYR A 1 180 ? 9.790 -0.594 -4.332 1.00 97.00 180 TYR A C 1
ATOM 1490 O O . TYR A 1 180 ? 8.902 -1.360 -4.702 1.00 97.00 180 TYR A O 1
ATOM 1498 N N . GLY A 1 181 ? 10.132 -0.438 -3.054 1.00 95.31 181 GLY A N 1
ATOM 1499 C CA . GLY A 1 181 ? 9.451 -1.114 -1.955 1.00 95.31 181 GLY A CA 1
ATOM 1500 C C . GLY A 1 181 ? 9.750 -0.492 -0.592 1.00 95.31 181 GLY A C 1
ATOM 1501 O O . GLY A 1 181 ? 10.699 0.273 -0.408 1.00 95.31 181 GLY A O 1
ATOM 1502 N N . GLY A 1 182 ? 8.912 -0.787 0.403 1.00 91.31 182 GLY A N 1
ATOM 1503 C CA . GLY A 1 182 ? 9.191 -0.465 1.812 1.00 91.31 182 GLY A CA 1
ATOM 1504 C C . GLY A 1 182 ? 9.970 -1.563 2.540 1.00 91.31 182 GLY A C 1
ATOM 1505 O O . GLY A 1 182 ? 10.503 -1.335 3.618 1.00 91.31 182 GLY A O 1
ATOM 1506 N N . ILE A 1 183 ? 10.060 -2.752 1.957 1.00 88.06 183 ILE A N 1
ATOM 1507 C CA . ILE A 1 183 ? 10.723 -3.916 2.541 1.00 88.06 183 ILE A CA 1
ATOM 1508 C C . ILE A 1 183 ? 11.639 -4.472 1.453 1.00 88.06 183 ILE A C 1
ATOM 1510 O O . ILE A 1 183 ? 11.197 -4.652 0.323 1.00 88.06 183 ILE A O 1
ATOM 1514 N N . ALA A 1 184 ? 12.910 -4.685 1.778 1.00 86.25 184 ALA A N 1
ATOM 1515 C CA . ALA A 1 184 ? 13.913 -5.247 0.879 1.00 86.25 184 ALA A CA 1
ATOM 1516 C C . ALA A 1 184 ? 14.285 -6.673 1.293 1.00 86.25 184 ALA A C 1
ATOM 1518 O O . ALA A 1 184 ? 13.899 -7.151 2.369 1.00 86.25 184 ALA A O 1
ATOM 1519 N N . ALA A 1 185 ? 15.134 -7.303 0.481 1.00 84.69 185 ALA A N 1
ATOM 1520 C CA . ALA A 1 185 ? 15.773 -8.572 0.788 1.00 84.69 185 ALA A CA 1
ATOM 1521 C C . ALA A 1 185 ? 16.234 -8.657 2.241 1.00 84.69 185 ALA A C 1
ATOM 1523 O O . ALA A 1 185 ? 17.064 -7.871 2.707 1.00 84.69 185 ALA A O 1
ATOM 1524 N N . ARG A 1 186 ? 15.727 -9.674 2.949 1.00 83.12 186 ARG A N 1
ATOM 1525 C CA . ARG A 1 186 ? 16.107 -9.958 4.336 1.00 83.12 186 ARG A CA 1
ATOM 1526 C C . ARG A 1 186 ? 15.784 -8.820 5.309 1.00 83.12 186 ARG A C 1
ATOM 1528 O O . ARG A 1 186 ? 16.475 -8.734 6.314 1.00 83.12 186 ARG A O 1
ATOM 1535 N N . MET A 1 187 ? 14.781 -7.974 5.061 1.00 82.69 187 MET A N 1
ATOM 1536 C CA . MET A 1 187 ? 14.278 -7.000 6.053 1.00 82.69 187 MET A CA 1
ATOM 1537 C C . MET A 1 187 ? 13.225 -7.585 7.013 1.00 82.69 187 MET A C 1
ATOM 1539 O O . MET A 1 187 ? 12.712 -6.876 7.881 1.00 82.69 187 MET A O 1
ATOM 1543 N N . GLY A 1 188 ? 12.918 -8.877 6.873 1.00 82.62 188 GLY A N 1
ATOM 1544 C CA . GLY A 1 188 ? 11.904 -9.565 7.662 1.00 82.62 188 GLY A CA 1
ATOM 1545 C C . GLY A 1 188 ? 10.529 -9.540 7.001 1.00 82.62 188 GLY A C 1
ATOM 1546 O O . GLY A 1 188 ? 10.417 -9.326 5.797 1.00 82.62 188 GLY A O 1
ATOM 1547 N N . ASP A 1 189 ? 9.509 -9.790 7.813 1.00 86.00 189 ASP A N 1
ATOM 1548 C CA . ASP A 1 189 ? 8.121 -9.985 7.393 1.00 86.00 189 ASP A CA 1
ATOM 1549 C C . ASP A 1 189 ? 7.252 -8.921 8.077 1.00 86.00 189 ASP A C 1
ATOM 1551 O O . ASP A 1 189 ? 7.159 -8.866 9.313 1.00 86.00 189 ASP A O 1
ATOM 1555 N N . GLN A 1 190 ? 6.734 -7.991 7.273 1.00 87.94 190 GLN A N 1
ATOM 1556 C CA . GLN A 1 190 ? 6.055 -6.781 7.734 1.00 87.94 190 GLN A CA 1
ATOM 1557 C C . GLN A 1 190 ? 4.891 -6.428 6.800 1.00 87.94 190 GLN A C 1
ATOM 1559 O O . GLN A 1 190 ? 4.862 -6.814 5.635 1.00 87.94 190 GLN A O 1
ATOM 1564 N N . ASP A 1 191 ? 3.952 -5.635 7.306 1.00 92.06 191 ASP A N 1
ATOM 1565 C CA . ASP A 1 191 ? 2.880 -5.043 6.507 1.00 92.06 191 ASP A CA 1
ATOM 1566 C C . ASP A 1 191 ? 3.405 -4.161 5.354 1.00 92.06 191 ASP A C 1
ATOM 1568 O O . ASP A 1 191 ? 4.120 -3.177 5.584 1.00 92.06 191 ASP A O 1
ATOM 1572 N N . ILE A 1 192 ? 2.979 -4.456 4.119 1.00 95.00 192 ILE A N 1
ATOM 1573 C CA . ILE A 1 192 ? 3.267 -3.617 2.948 1.00 95.00 192 ILE A CA 1
ATOM 1574 C C . ILE A 1 192 ? 2.165 -2.613 2.626 1.00 95.00 192 ILE A C 1
ATOM 1576 O O . ILE A 1 192 ? 2.413 -1.623 1.934 1.00 95.00 192 ILE A O 1
ATOM 1580 N N . SER A 1 193 ? 0.945 -2.833 3.115 1.00 96.81 193 SER A N 1
ATOM 1581 C CA . SER A 1 193 ? -0.225 -2.060 2.694 1.00 96.81 193 SER A CA 1
ATOM 1582 C C . SER A 1 193 ? -0.089 -0.564 3.001 1.00 96.81 193 SER A C 1
ATOM 1584 O O . SER A 1 193 ? -0.557 0.280 2.228 1.00 96.81 193 SER A O 1
ATOM 1586 N N . TRP A 1 194 ? 0.613 -0.209 4.076 1.00 96.31 194 TRP A N 1
ATOM 1587 C CA . TRP A 1 194 ? 0.907 1.180 4.410 1.00 96.31 194 TRP A CA 1
ATOM 1588 C C . TRP A 1 194 ? 1.959 1.813 3.496 1.00 96.31 194 TRP A C 1
ATOM 1590 O O . TRP A 1 194 ? 1.732 2.902 2.955 1.00 96.31 194 TRP A O 1
ATOM 1600 N N . CYS A 1 195 ? 3.100 1.139 3.304 1.00 95.81 195 CYS A N 1
ATOM 1601 C CA . CYS A 1 195 ? 4.209 1.688 2.527 1.00 95.81 195 CYS A CA 1
ATOM 1602 C C . CYS A 1 195 ? 3.902 1.765 1.037 1.00 95.81 195 CYS A C 1
ATOM 1604 O O . CYS A 1 195 ? 4.111 2.823 0.441 1.00 95.81 195 CYS A O 1
ATOM 1606 N N . PHE A 1 196 ? 3.278 0.727 0.476 1.00 97.88 196 PHE A N 1
ATOM 1607 C CA . PHE A 1 196 ? 2.819 0.718 -0.907 1.00 97.88 196 PHE A CA 1
ATOM 1608 C C . PHE A 1 196 ? 1.942 1.940 -1.215 1.00 97.88 196 PHE A C 1
ATOM 1610 O O . PHE A 1 196 ? 2.179 2.654 -2.192 1.00 97.88 196 PHE A O 1
ATOM 1617 N N . LYS A 1 197 ? 0.985 2.264 -0.336 1.00 97.62 197 LYS A N 1
ATOM 1618 C CA . LYS A 1 197 ? 0.061 3.386 -0.537 1.00 97.62 197 LYS A CA 1
ATOM 1619 C C . LYS A 1 197 ? 0.761 4.747 -0.567 1.00 97.62 197 LYS A C 1
ATOM 1621 O O . LYS A 1 197 ? 0.515 5.535 -1.488 1.00 97.62 197 LYS A O 1
ATOM 1626 N N . TYR A 1 198 ? 1.596 5.068 0.427 1.00 97.62 198 TYR A N 1
ATOM 1627 C CA . TYR A 1 198 ? 2.238 6.390 0.460 1.00 97.62 198 TYR A CA 1
ATOM 1628 C C . TYR A 1 198 ? 3.352 6.519 -0.583 1.00 97.62 198 TYR A C 1
ATOM 1630 O O . TYR A 1 198 ? 3.496 7.590 -1.165 1.00 97.62 198 TYR A O 1
ATOM 1638 N N . GLN A 1 199 ? 4.098 5.447 -0.870 1.00 98.44 199 GLN A N 1
ATOM 1639 C CA . GLN A 1 199 ? 5.132 5.447 -1.909 1.00 98.44 199 GLN A CA 1
ATOM 1640 C C . GLN A 1 199 ? 4.517 5.646 -3.293 1.00 98.44 199 GLN A C 1
ATOM 1642 O O . GLN A 1 199 ? 4.961 6.520 -4.035 1.00 98.44 199 GLN A O 1
ATOM 1647 N N . THR A 1 200 ? 3.436 4.918 -3.597 1.00 98.38 200 THR A N 1
ATOM 1648 C CA . THR A 1 200 ? 2.690 5.103 -4.847 1.00 98.38 200 THR A CA 1
ATOM 1649 C C . THR A 1 200 ? 2.178 6.534 -4.943 1.00 98.38 200 THR A C 1
ATOM 1651 O O . THR A 1 200 ? 2.442 7.206 -5.929 1.00 98.38 200 THR A O 1
ATOM 1654 N N . THR A 1 201 ? 1.529 7.060 -3.898 1.00 98.19 201 THR A N 1
ATOM 1655 C CA . THR A 1 201 ? 1.030 8.450 -3.895 1.00 98.19 201 THR A CA 1
ATOM 1656 C C . THR A 1 201 ? 2.148 9.463 -4.174 1.00 98.19 201 THR A C 1
ATOM 1658 O O . THR A 1 201 ? 1.961 10.380 -4.976 1.00 98.19 201 THR A O 1
ATOM 1661 N N . GLU A 1 202 ? 3.324 9.275 -3.567 1.00 98.06 202 GLU A N 1
ATOM 1662 C CA . GLU A 1 202 ? 4.496 10.123 -3.791 1.00 98.06 202 GLU A CA 1
ATOM 1663 C C . GLU A 1 202 ? 5.035 10.027 -5.220 1.00 98.06 202 GLU A C 1
ATOM 1665 O O . GLU A 1 202 ? 5.416 11.050 -5.773 1.00 98.06 202 GLU A O 1
ATOM 1670 N N . LEU A 1 203 ? 5.029 8.852 -5.854 1.00 98.44 203 LEU A N 1
ATOM 1671 C CA . LEU A 1 203 ? 5.403 8.713 -7.265 1.00 98.44 203 LEU A CA 1
ATOM 1672 C C . LEU A 1 203 ? 4.352 9.353 -8.191 1.00 98.44 203 LEU A C 1
ATOM 1674 O O . LEU A 1 203 ? 4.703 10.073 -9.125 1.00 98.44 203 LEU A O 1
ATOM 1678 N N . ARG A 1 204 ? 3.055 9.164 -7.903 1.00 97.88 204 ARG A N 1
ATOM 1679 C CA . ARG A 1 204 ? 1.930 9.666 -8.719 1.00 97.88 204 ARG A CA 1
ATOM 1680 C C . ARG A 1 204 ? 1.776 11.184 -8.713 1.00 97.88 204 ARG A C 1
ATOM 1682 O O . ARG A 1 204 ? 1.102 11.700 -9.603 1.00 97.88 204 ARG A O 1
ATOM 1689 N N . ARG A 1 205 ? 2.370 11.903 -7.750 1.00 97.31 205 ARG A N 1
ATOM 1690 C CA . ARG A 1 205 ? 2.305 13.377 -7.712 1.00 97.31 205 ARG A CA 1
ATOM 1691 C C . ARG A 1 205 ? 3.239 14.060 -8.712 1.00 97.31 205 ARG A C 1
ATOM 1693 O O . ARG A 1 205 ? 3.137 15.269 -8.889 1.00 97.31 205 ARG A O 1
ATOM 1700 N N . HIS A 1 206 ? 4.156 13.324 -9.345 1.00 97.62 206 HIS A N 1
ATOM 1701 C CA . HIS A 1 206 ? 5.173 13.905 -10.222 1.00 97.62 206 HIS A CA 1
ATOM 1702 C C . HIS A 1 206 ? 4.890 13.638 -11.691 1.00 97.62 206 HIS A C 1
ATOM 1704 O O . HIS A 1 206 ? 4.964 12.503 -12.148 1.00 97.62 206 HIS A O 1
ATOM 1710 N N . ASP A 1 207 ? 4.679 14.713 -12.449 1.00 94.81 207 ASP A N 1
ATOM 1711 C CA . ASP A 1 207 ? 4.440 14.658 -13.898 1.00 94.81 207 ASP A CA 1
ATOM 1712 C C . ASP A 1 207 ? 5.595 14.013 -14.678 1.00 94.81 207 ASP A C 1
ATOM 1714 O O . ASP A 1 207 ? 5.384 13.350 -15.689 1.00 94.81 207 ASP A O 1
ATOM 1718 N N . LYS A 1 208 ? 6.834 14.178 -14.189 1.00 96.12 208 LYS A N 1
ATOM 1719 C CA . LYS A 1 208 ? 8.027 13.633 -14.849 1.00 96.12 208 LYS A CA 1
ATOM 1720 C C . LYS A 1 208 ? 8.096 12.103 -14.809 1.00 96.12 208 LYS A C 1
ATOM 1722 O O . LYS A 1 208 ? 8.777 11.543 -15.661 1.00 96.12 208 LYS A O 1
ATOM 1727 N N . ILE A 1 209 ? 7.459 11.447 -13.835 1.00 97.62 209 ILE A N 1
ATOM 1728 C CA . ILE A 1 209 ? 7.554 9.994 -13.638 1.00 97.62 209 ILE A CA 1
ATOM 1729 C C . ILE A 1 209 ? 6.524 9.302 -14.538 1.00 97.62 209 ILE A C 1
ATOM 1731 O O . ILE A 1 209 ? 5.320 9.398 -14.306 1.00 97.62 209 ILE A O 1
ATOM 1735 N N . CYS A 1 210 ? 6.997 8.589 -15.560 1.00 94.44 210 CYS A N 1
ATOM 1736 C CA . CYS A 1 210 ? 6.150 7.963 -16.579 1.00 94.44 210 CYS A CA 1
ATOM 1737 C C . CYS A 1 210 ? 5.696 6.535 -16.237 1.00 94.44 210 CYS A C 1
ATOM 1739 O O . CYS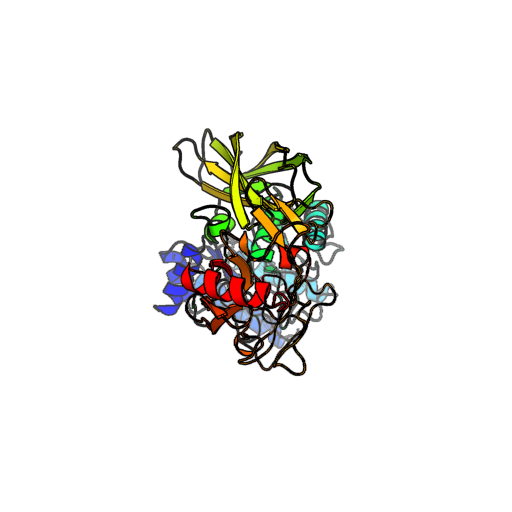 A 1 210 ? 4.844 5.985 -16.932 1.00 94.44 210 CYS A O 1
ATOM 1741 N N . GLY A 1 211 ? 6.246 5.930 -15.183 1.00 95.75 211 GLY A N 1
ATOM 1742 C CA . GLY A 1 211 ? 5.915 4.574 -14.760 1.00 95.75 211 GLY A CA 1
ATOM 1743 C C . GLY A 1 211 ? 6.673 4.163 -13.504 1.00 95.75 211 GLY A C 1
ATOM 1744 O O . GLY A 1 211 ? 7.637 4.823 -13.102 1.00 95.75 211 GLY A O 1
ATOM 1745 N N . TYR A 1 212 ? 6.227 3.077 -12.881 1.00 97.00 212 TYR A N 1
ATOM 1746 C CA . TYR A 1 212 ? 6.871 2.511 -11.703 1.00 97.00 212 TYR A CA 1
ATOM 1747 C C . TYR A 1 212 ? 6.627 0.999 -11.586 1.00 97.00 212 TYR A C 1
ATOM 1749 O O . TYR A 1 212 ? 5.637 0.491 -12.114 1.00 97.00 212 TYR A O 1
ATOM 1757 N N . VAL A 1 213 ? 7.508 0.289 -10.879 1.00 97.50 213 VAL A N 1
ATOM 1758 C CA . VAL A 1 213 ? 7.408 -1.155 -10.608 1.00 97.50 213 VAL A CA 1
ATOM 1759 C C . VAL A 1 213 ? 7.529 -1.389 -9.110 1.00 97.50 213 VAL A C 1
ATOM 1761 O O . VAL A 1 213 ? 8.587 -1.167 -8.531 1.00 97.50 213 VAL A O 1
ATOM 1764 N N . TYR A 1 214 ? 6.447 -1.846 -8.486 1.00 97.25 214 TYR A N 1
ATOM 1765 C CA . TYR A 1 214 ? 6.496 -2.283 -7.094 1.00 97.25 214 TYR A CA 1
ATOM 1766 C C . TYR A 1 214 ? 7.115 -3.679 -7.002 1.00 97.25 214 TYR A C 1
ATOM 1768 O O . TYR A 1 214 ? 6.761 -4.558 -7.792 1.00 97.25 214 TYR A O 1
ATOM 1776 N N . THR A 1 215 ? 8.009 -3.875 -6.037 1.00 92.25 215 THR A N 1
ATOM 1777 C CA . THR A 1 215 ? 8.535 -5.193 -5.676 1.00 92.25 215 THR A CA 1
ATOM 1778 C C . THR A 1 215 ? 7.744 -5.724 -4.464 1.00 92.25 215 THR A C 1
ATOM 1780 O O . THR A 1 215 ? 7.760 -5.093 -3.407 1.00 92.25 215 THR A O 1
ATOM 1783 N N . GLU A 1 216 ? 6.951 -6.793 -4.586 1.00 92.19 216 GLU A N 1
ATOM 1784 C CA . GLU A 1 216 ? 6.792 -7.686 -5.755 1.00 92.19 216 GLU A CA 1
ATOM 1785 C C . GLU A 1 216 ? 5.359 -8.225 -5.959 1.00 92.19 216 GLU A C 1
ATOM 1787 O O . GLU A 1 216 ? 4.409 -7.818 -5.287 1.00 92.19 216 GLU A O 1
ATOM 1792 N N . LEU A 1 217 ? 5.157 -9.088 -6.967 1.00 95.25 217 LEU A N 1
ATOM 1793 C CA . LEU A 1 217 ? 3.837 -9.663 -7.264 1.00 95.25 217 LEU A CA 1
ATOM 1794 C C . LEU A 1 217 ? 3.401 -10.650 -6.172 1.00 95.25 217 LEU A C 1
ATOM 1796 O O . LEU A 1 217 ? 2.283 -10.555 -5.668 1.00 95.25 217 LEU A O 1
ATOM 1800 N N . ASP A 1 218 ? 4.291 -11.567 -5.814 1.00 94.69 218 ASP A N 1
ATOM 1801 C CA . ASP A 1 218 ? 4.114 -12.640 -4.842 1.00 94.69 218 ASP A CA 1
ATOM 1802 C C . ASP A 1 218 ? 5.389 -12.783 -4.017 1.00 94.69 218 ASP A C 1
ATOM 1804 O O . ASP A 1 218 ? 6.465 -12.652 -4.587 1.00 94.69 218 ASP A O 1
ATOM 1808 N N . ASP A 1 219 ? 5.271 -13.054 -2.715 1.00 93.50 219 ASP A N 1
ATOM 1809 C CA . ASP A 1 219 ? 6.452 -13.257 -1.864 1.00 93.50 219 ASP A CA 1
ATOM 1810 C C . ASP A 1 219 ? 7.378 -14.344 -2.428 1.00 93.50 219 ASP A C 1
ATOM 1812 O O . ASP A 1 219 ? 6.913 -15.367 -2.942 1.00 93.50 219 ASP A O 1
ATOM 1816 N N . ILE A 1 220 ? 8.685 -14.179 -2.228 1.00 90.81 220 ILE A N 1
ATOM 1817 C CA . ILE A 1 220 ? 9.706 -15.199 -2.504 1.00 90.81 220 ILE A CA 1
ATOM 1818 C C . ILE A 1 220 ? 10.418 -15.642 -1.217 1.00 90.81 220 ILE A C 1
ATOM 1820 O O . ILE A 1 220 ? 10.204 -15.121 -0.126 1.00 90.81 220 ILE A O 1
ATOM 1824 N N . GLU A 1 221 ? 11.309 -16.632 -1.310 1.00 85.62 221 GLU A N 1
ATOM 1825 C CA . GLU A 1 221 ? 11.855 -17.332 -0.138 1.00 85.62 221 GLU A CA 1
ATOM 1826 C C . GLU A 1 221 ? 12.578 -16.433 0.887 1.00 85.62 221 GLU A C 1
ATOM 1828 O O . GLU A 1 221 ? 12.727 -16.823 2.048 1.00 85.62 221 GLU A O 1
ATOM 1833 N N . TRP A 1 222 ? 13.072 -15.259 0.482 1.00 83.31 222 TRP A N 1
ATOM 1834 C CA . TRP A 1 222 ? 13.811 -14.332 1.349 1.00 83.31 222 TRP A CA 1
ATOM 1835 C C . TRP A 1 222 ? 13.263 -12.889 1.355 1.00 83.31 222 TRP A C 1
ATOM 1837 O O . TRP A 1 222 ? 13.850 -12.028 2.027 1.00 83.31 222 TRP A O 1
ATOM 1847 N N . GLU A 1 223 ? 12.157 -12.629 0.648 1.00 88.31 223 GLU A N 1
ATOM 1848 C CA . GLU A 1 223 ? 11.469 -11.332 0.509 1.00 88.31 223 GLU A CA 1
ATOM 1849 C C . GLU A 1 223 ? 9.965 -11.538 0.689 1.00 88.31 223 GLU A C 1
ATOM 1851 O O . GLU A 1 223 ? 9.356 -12.339 -0.001 1.00 88.31 223 GLU A O 1
ATOM 1856 N N . HIS A 1 224 ? 9.384 -10.859 1.682 1.00 88.56 224 HIS A N 1
ATOM 1857 C CA . HIS A 1 224 ? 7.969 -11.004 2.051 1.00 88.56 224 HIS A CA 1
ATOM 1858 C C . HIS A 1 224 ? 7.232 -9.681 1.809 1.00 88.56 224 HIS A C 1
ATOM 1860 O O . HIS A 1 224 ? 6.598 -9.114 2.701 1.00 88.56 224 HIS A O 1
ATOM 1866 N N . ASN A 1 225 ? 7.430 -9.117 0.619 1.00 91.62 225 ASN A N 1
ATOM 1867 C CA . ASN A 1 225 ? 6.919 -7.815 0.195 1.00 91.62 225 ASN A CA 1
ATOM 1868 C C . ASN A 1 225 ? 5.971 -7.913 -1.017 1.00 91.62 225 ASN A C 1
ATOM 1870 O O . ASN A 1 225 ? 5.683 -6.909 -1.661 1.00 91.62 225 ASN A O 1
ATOM 1874 N N . GLY A 1 226 ? 5.460 -9.108 -1.314 1.00 95.00 226 GLY A N 1
ATOM 1875 C CA . GLY A 1 226 ? 4.536 -9.375 -2.405 1.00 95.00 226 GLY A CA 1
ATOM 1876 C C . GLY A 1 226 ? 3.099 -8.938 -2.116 1.00 95.00 226 GLY A C 1
ATOM 1877 O O . GLY A 1 226 ? 2.649 -8.940 -0.964 1.00 95.00 226 GLY A O 1
ATOM 1878 N N . PHE A 1 227 ? 2.337 -8.625 -3.172 1.00 96.94 227 PHE A N 1
ATOM 1879 C CA . PHE A 1 227 ? 0.890 -8.373 -3.071 1.00 96.94 227 PHE A CA 1
ATOM 1880 C C . PHE A 1 227 ? 0.098 -9.597 -2.583 1.00 96.94 227 PHE A C 1
ATOM 1882 O O . PHE A 1 227 ? -0.969 -9.447 -1.980 1.00 96.94 227 PHE A O 1
ATOM 1889 N N . VAL A 1 228 ? 0.618 -10.796 -2.841 1.00 96.06 228 VAL A N 1
ATOM 1890 C CA . VAL A 1 228 ? 0.118 -12.079 -2.336 1.00 96.06 228 VAL A CA 1
ATOM 1891 C C . VAL A 1 228 ? 1.257 -12.869 -1.690 1.00 96.06 228 VAL A C 1
ATOM 1893 O O . VAL A 1 228 ? 2.430 -12.560 -1.894 1.00 96.06 228 VAL A O 1
ATOM 1896 N N . ASN A 1 229 ? 0.914 -13.893 -0.914 1.00 93.94 229 ASN A N 1
ATOM 1897 C CA . ASN A 1 229 ? 1.899 -14.809 -0.342 1.00 93.94 229 ASN A CA 1
ATOM 1898 C C . ASN A 1 229 ? 2.581 -15.660 -1.432 1.00 93.94 229 ASN A C 1
ATOM 1900 O O . ASN A 1 229 ? 2.098 -15.743 -2.564 1.00 93.94 229 ASN A O 1
ATOM 1904 N N . TYR A 1 230 ? 3.643 -16.382 -1.063 1.00 92.12 230 TYR A N 1
ATOM 1905 C CA . TYR A 1 230 ? 4.396 -17.281 -1.955 1.00 92.12 230 TYR A CA 1
ATOM 1906 C C . TYR A 1 230 ? 3.508 -18.269 -2.729 1.00 92.12 230 TYR A C 1
ATOM 1908 O O . TYR A 1 230 ? 3.708 -18.540 -3.913 1.00 92.12 230 TYR A O 1
ATOM 1916 N N . ASP A 1 231 ? 2.474 -18.808 -2.086 1.00 92.88 231 ASP A N 1
ATOM 1917 C CA . ASP A 1 231 ? 1.524 -19.749 -2.689 1.00 92.88 231 ASP A CA 1
ATOM 1918 C C . ASP A 1 231 ? 0.333 -19.070 -3.399 1.00 92.88 231 ASP A C 1
ATOM 1920 O O . ASP A 1 231 ? -0.619 -19.746 -3.794 1.00 92.88 231 ASP A O 1
ATOM 1924 N N . ARG A 1 232 ? 0.408 -17.746 -3.597 1.00 94.25 232 ARG A N 1
ATOM 1925 C CA . ARG A 1 232 ? -0.628 -16.854 -4.142 1.00 94.25 232 ARG A CA 1
ATOM 1926 C C . ARG A 1 232 ? -1.867 -16.706 -3.251 1.00 94.25 232 ARG A C 1
ATOM 1928 O O . ARG A 1 232 ? -2.879 -16.173 -3.712 1.00 94.25 232 ARG A O 1
ATOM 1935 N N . SER A 1 233 ? -1.819 -17.135 -1.987 1.00 94.75 233 SER A N 1
ATOM 1936 C CA . SER A 1 233 ? -2.890 -16.817 -1.036 1.00 94.75 233 SER A CA 1
ATOM 1937 C C . SER A 1 233 ? -2.939 -15.314 -0.729 1.00 94.75 233 SER A C 1
ATOM 1939 O O . SER A 1 233 ? -1.939 -14.594 -0.799 1.00 94.75 233 SER A O 1
ATOM 1941 N N . ALA A 1 234 ? -4.148 -14.812 -0.482 1.00 95.94 234 ALA A N 1
ATOM 1942 C CA . ALA A 1 234 ? -4.414 -13.381 -0.453 1.00 95.94 234 ALA A CA 1
ATOM 1943 C C . ALA A 1 234 ? -4.016 -12.725 0.878 1.00 95.94 234 ALA A C 1
ATOM 1945 O O . ALA A 1 234 ? -4.289 -13.252 1.961 1.00 95.94 234 ALA A O 1
ATOM 1946 N N . LYS A 1 235 ? -3.479 -11.505 0.777 1.00 96.19 235 LYS A N 1
ATOM 1947 C CA . LYS A 1 235 ? -3.232 -10.597 1.903 1.00 96.19 235 LYS A CA 1
ATOM 1948 C C . LYS A 1 235 ? -4.352 -9.558 2.020 1.00 96.19 235 LYS A C 1
ATOM 1950 O O . LYS A 1 235 ? -4.919 -9.111 1.022 1.00 96.19 235 LYS A O 1
ATOM 1955 N N . GLU A 1 236 ? -4.668 -9.134 3.239 1.00 97.12 236 GLU A N 1
ATOM 1956 C CA . GLU A 1 236 ? -5.617 -8.048 3.495 1.00 97.12 236 GLU A CA 1
ATOM 1957 C C . GLU A 1 236 ? -4.896 -6.700 3.530 1.00 97.12 236 GLU A C 1
ATOM 1959 O O . GLU A 1 236 ? -3.941 -6.525 4.277 1.00 97.12 236 GLU A O 1
ATOM 1964 N N . PHE A 1 237 ? -5.374 -5.723 2.758 1.00 97.75 237 PHE A N 1
ATOM 1965 C CA . PHE A 1 237 ? -4.786 -4.375 2.709 1.00 97.75 237 PHE A CA 1
ATOM 1966 C C . PHE A 1 237 ? -5.535 -3.340 3.559 1.00 97.75 237 PHE A C 1
ATOM 1968 O O . PHE A 1 237 ? -5.032 -2.246 3.784 1.00 97.75 237 PHE A O 1
ATOM 1975 N N . GLY A 1 238 ? -6.759 -3.643 3.999 1.00 97.69 238 GLY A N 1
ATOM 1976 C CA . GLY A 1 238 ? -7.538 -2.771 4.886 1.00 97.69 238 GLY A CA 1
ATOM 1977 C C . GLY A 1 238 ? -8.103 -1.484 4.262 1.00 97.69 238 GLY A C 1
ATOM 1978 O O . GLY A 1 238 ? -8.851 -0.779 4.931 1.00 97.69 238 GLY A O 1
ATOM 1979 N N . TYR A 1 239 ? -7.819 -1.168 2.993 1.00 98.56 239 TYR A N 1
ATOM 1980 C CA . TYR A 1 239 ? -8.230 0.103 2.368 1.00 98.56 239 TYR A CA 1
ATOM 1981 C C . TYR A 1 239 ? -9.747 0.343 2.351 1.00 98.56 239 TYR A C 1
ATOM 1983 O O . TYR A 1 239 ? -10.192 1.474 2.561 1.00 98.56 239 TYR A O 1
ATOM 1991 N N . ALA A 1 240 ? -10.539 -0.715 2.156 1.00 97.94 240 ALA A N 1
ATOM 1992 C CA . ALA A 1 240 ? -11.999 -0.638 2.106 1.00 97.94 240 ALA A CA 1
ATOM 1993 C C . ALA A 1 240 ? -12.644 -0.155 3.421 1.00 97.94 240 ALA A C 1
ATOM 1995 O O . ALA A 1 240 ? -13.780 0.314 3.404 1.00 97.94 240 ALA A O 1
ATOM 1996 N N . GLU A 1 241 ? -11.923 -0.235 4.547 1.00 96.69 241 GLU A N 1
ATOM 1997 C CA . GLU A 1 241 ? -12.365 0.289 5.846 1.00 96.69 241 GLU A CA 1
ATOM 1998 C C . GLU A 1 241 ? -12.448 1.823 5.854 1.00 96.69 241 GLU A C 1
ATOM 2000 O O . GLU A 1 241 ? -13.280 2.406 6.547 1.00 96.69 241 GLU A O 1
ATOM 2005 N N . PHE A 1 242 ? -11.587 2.476 5.071 1.00 98.06 242 PHE A N 1
ATOM 2006 C CA . PHE A 1 242 ? -11.498 3.933 4.979 1.00 98.06 242 PHE A CA 1
ATOM 2007 C C . PHE A 1 242 ? -12.308 4.491 3.818 1.00 98.06 242 PHE A C 1
ATOM 2009 O O . PHE A 1 242 ? -12.878 5.574 3.921 1.00 98.06 242 PHE A O 1
ATOM 2016 N N . VAL A 1 243 ? -12.341 3.763 2.701 1.00 98.19 243 VAL A N 1
ATOM 2017 C CA . VAL A 1 243 ? -13.067 4.164 1.498 1.00 98.19 243 VAL A CA 1
ATOM 2018 C C . VAL A 1 243 ? -13.762 2.933 0.921 1.00 98.19 243 VAL A C 1
ATOM 2020 O O . VAL A 1 243 ? -13.079 2.060 0.387 1.00 98.19 243 VAL A O 1
ATOM 2023 N N . PRO A 1 244 ? -15.102 2.842 0.986 1.00 97.19 244 PRO A N 1
ATOM 2024 C CA . PRO A 1 244 ? -15.832 1.694 0.461 1.00 97.19 244 PRO A CA 1
ATOM 2025 C C . PRO A 1 244 ? -15.443 1.337 -0.980 1.00 97.19 244 PRO A C 1
ATOM 2027 O O . PRO A 1 244 ? -15.303 2.211 -1.846 1.00 97.19 244 PRO A O 1
ATOM 2030 N N . ASP A 1 245 ? -15.278 0.034 -1.211 1.00 97.31 245 ASP A N 1
ATOM 2031 C CA . ASP A 1 245 ? -14.831 -0.588 -2.464 1.00 97.31 245 ASP A CA 1
ATOM 2032 C C . ASP A 1 245 ? -13.402 -0.230 -2.912 1.00 97.31 245 ASP A C 1
ATOM 2034 O O . ASP A 1 245 ? -13.024 -0.558 -4.036 1.00 97.31 245 ASP A O 1
ATOM 2038 N N . MET A 1 246 ? -12.599 0.439 -2.075 1.00 98.31 246 MET A N 1
ATOM 2039 C CA . MET A 1 246 ? -11.190 0.682 -2.386 1.00 98.31 246 MET A CA 1
ATOM 2040 C C . MET A 1 246 ? -10.363 -0.596 -2.247 1.00 98.31 246 MET A C 1
ATOM 2042 O O . MET A 1 246 ? -10.470 -1.334 -1.266 1.00 98.31 246 MET A O 1
ATOM 2046 N N . SER A 1 247 ? -9.489 -0.817 -3.222 1.00 97.38 247 SER A N 1
ATOM 2047 C CA . SER A 1 247 ? -8.620 -1.986 -3.324 1.00 97.38 247 SER A CA 1
ATOM 2048 C C . SER A 1 247 ? -7.205 -1.600 -3.767 1.00 97.38 247 SER A C 1
ATOM 2050 O O . SER A 1 247 ? -6.927 -0.442 -4.080 1.00 97.38 247 SER A O 1
ATOM 2052 N N . VAL A 1 248 ? -6.303 -2.584 -3.828 1.00 97.62 248 VAL A N 1
ATOM 2053 C CA . VAL A 1 248 ? -4.963 -2.425 -4.426 1.00 97.62 248 VAL A CA 1
ATOM 2054 C C . VAL A 1 248 ? -5.055 -1.907 -5.868 1.00 97.62 248 VAL A C 1
ATOM 2056 O O . VAL A 1 248 ? -4.240 -1.081 -6.279 1.00 97.62 248 VAL A O 1
ATOM 2059 N N . ALA A 1 249 ? -6.094 -2.307 -6.609 1.00 97.69 249 ALA A N 1
ATOM 2060 C CA . ALA A 1 249 ? -6.296 -1.880 -7.987 1.00 97.69 249 ALA A CA 1
ATOM 2061 C C . ALA A 1 249 ? -6.543 -0.370 -8.129 1.00 97.69 249 ALA A C 1
ATOM 2063 O O . ALA A 1 249 ? -6.157 0.195 -9.147 1.00 97.69 249 ALA A O 1
ATOM 2064 N N . ASP A 1 250 ? -7.113 0.312 -7.126 1.00 98.06 250 ASP A N 1
ATOM 2065 C CA . ASP A 1 250 ? -7.271 1.774 -7.171 1.00 98.06 250 ASP A CA 1
ATOM 2066 C C . ASP A 1 250 ? -5.912 2.498 -7.130 1.00 98.06 250 ASP A C 1
ATOM 2068 O O . ASP A 1 250 ? -5.768 3.559 -7.737 1.00 98.06 250 ASP A O 1
ATOM 2072 N N . LEU A 1 251 ? -4.907 1.923 -6.454 1.00 97.06 251 LEU A N 1
ATOM 2073 C CA . LEU A 1 251 ? -3.551 2.483 -6.383 1.00 97.06 251 LEU A CA 1
ATOM 2074 C C . LEU A 1 251 ? -2.741 2.207 -7.660 1.00 97.06 251 LEU A C 1
ATOM 2076 O O . LEU A 1 251 ? -1.921 3.033 -8.058 1.00 97.06 251 LEU A O 1
ATOM 2080 N N . ASN A 1 252 ? -3.014 1.083 -8.325 1.00 97.06 252 ASN A N 1
ATOM 2081 C CA . ASN A 1 252 ? -2.402 0.711 -9.605 1.00 97.06 252 ASN A CA 1
ATOM 2082 C C . ASN A 1 252 ? -3.160 1.246 -10.834 1.00 97.06 252 ASN A C 1
ATOM 2084 O O . ASN A 1 252 ? -2.691 1.095 -11.963 1.00 97.06 252 ASN A O 1
ATOM 2088 N N . ALA A 1 253 ? -4.319 1.877 -10.640 1.00 94.56 253 ALA A N 1
ATOM 2089 C CA . ALA A 1 253 ? -5.153 2.366 -11.726 1.00 94.56 253 ALA A CA 1
ATOM 2090 C C . ALA A 1 253 ? -4.435 3.418 -12.592 1.00 94.56 253 ALA A C 1
ATOM 2092 O O . ALA A 1 253 ? -3.637 4.237 -12.126 1.00 94.56 253 ALA A O 1
ATOM 2093 N N . ALA A 1 254 ? -4.793 3.444 -13.880 1.00 94.69 254 ALA A N 1
ATOM 2094 C CA . ALA A 1 254 ? -4.262 4.423 -14.830 1.00 94.69 254 ALA A CA 1
ATOM 2095 C C . ALA A 1 254 ? -4.568 5.876 -14.416 1.00 94.69 254 ALA A C 1
ATOM 2097 O O . ALA A 1 254 ? -3.789 6.792 -14.690 1.00 94.69 254 ALA A O 1
ATOM 2098 N N . ASP A 1 255 ? -5.690 6.085 -13.729 1.00 96.75 255 ASP A N 1
ATOM 2099 C CA . ASP A 1 255 ? -6.081 7.372 -13.167 1.00 96.75 255 ASP A CA 1
ATOM 2100 C C . ASP A 1 255 ? -5.939 7.328 -11.657 1.00 96.75 255 ASP A C 1
ATOM 2102 O O . ASP A 1 255 ? -6.234 6.316 -11.031 1.00 96.75 255 ASP A O 1
ATOM 2106 N N . PHE A 1 256 ? -5.493 8.430 -11.071 1.00 97.88 256 PHE A N 1
ATOM 2107 C CA . PHE A 1 256 ? -5.197 8.501 -9.651 1.00 97.88 256 PHE A CA 1
ATOM 2108 C C . PHE A 1 256 ? -5.594 9.860 -9.090 1.00 97.88 256 PHE A C 1
ATOM 2110 O O . PHE A 1 256 ? -5.346 10.891 -9.715 1.00 97.88 256 PHE A O 1
ATOM 2117 N N . VAL A 1 257 ? -6.178 9.869 -7.895 1.00 98.50 257 VAL A N 1
ATOM 2118 C CA . VAL A 1 257 ? -6.443 11.087 -7.121 1.00 98.50 257 VAL A CA 1
ATOM 2119 C C . VAL A 1 257 ? -5.681 11.023 -5.807 1.00 98.50 257 VAL A C 1
ATOM 2121 O O . VAL A 1 257 ? -5.604 9.969 -5.175 1.00 98.50 257 VAL A O 1
ATOM 2124 N N . GLY A 1 258 ? -5.101 12.142 -5.387 1.00 98.19 258 GLY A N 1
ATOM 2125 C CA . GLY A 1 258 ? -4.321 12.196 -4.158 1.00 98.19 258 GLY A CA 1
ATOM 2126 C C . GLY A 1 258 ? -4.293 13.581 -3.534 1.00 98.19 258 GLY A C 1
ATOM 2127 O O . GLY A 1 258 ? -4.623 14.583 -4.169 1.00 98.19 258 GLY A O 1
ATOM 2128 N N . LEU A 1 259 ? -3.889 13.614 -2.268 1.00 98.56 259 LEU A N 1
ATOM 2129 C CA . LEU A 1 259 ? -3.558 14.834 -1.543 1.00 98.56 259 LEU A CA 1
ATOM 2130 C C . LEU A 1 259 ? -2.050 14.853 -1.314 1.00 98.56 259 LEU A C 1
ATOM 2132 O O . LEU A 1 259 ? -1.475 13.839 -0.919 1.00 98.56 259 LEU A O 1
ATOM 2136 N N . ASP A 1 260 ? -1.418 16.000 -1.537 1.00 98.00 260 ASP A N 1
ATOM 2137 C CA . ASP A 1 260 ? -0.017 16.219 -1.191 1.00 98.00 260 ASP A CA 1
ATOM 2138 C C . ASP A 1 260 ? 0.117 16.411 0.330 1.00 98.00 260 ASP A C 1
ATOM 2140 O O . ASP A 1 260 ? 0.156 17.528 0.850 1.00 98.00 260 ASP A O 1
ATOM 2144 N N . ALA A 1 261 ? 0.095 15.295 1.059 1.00 97.88 261 ALA A N 1
ATOM 2145 C CA . ALA A 1 261 ? 0.150 15.241 2.512 1.00 97.88 261 ALA A CA 1
ATOM 2146 C C . ALA A 1 261 ? 0.764 13.915 2.999 1.00 97.88 261 ALA A C 1
ATOM 2148 O O . ALA A 1 261 ? 0.719 12.912 2.284 1.00 97.88 261 ALA A O 1
ATOM 2149 N N . PRO A 1 262 ? 1.295 13.874 4.238 1.00 98.19 262 PRO A N 1
ATOM 2150 C CA . PRO A 1 262 ? 1.662 12.617 4.883 1.00 98.19 262 PRO A CA 1
ATOM 2151 C C . PRO A 1 262 ? 0.498 11.613 4.913 1.00 98.19 262 PRO A C 1
ATOM 2153 O O . PRO A 1 262 ? -0.656 12.037 5.018 1.00 98.19 262 PRO A O 1
ATOM 2156 N N . PRO A 1 263 ? 0.772 10.292 4.907 1.00 97.69 263 PRO A N 1
ATOM 2157 C CA . PRO A 1 263 ? -0.282 9.277 5.002 1.00 97.69 263 PRO A CA 1
ATOM 2158 C C . PRO A 1 263 ? -1.099 9.405 6.294 1.00 97.69 263 PRO A C 1
ATOM 2160 O O . PRO A 1 263 ? -2.302 9.154 6.286 1.00 97.69 263 PRO A O 1
ATOM 2163 N N . CYS A 1 264 ? -0.450 9.853 7.373 1.00 98.56 264 CYS A N 1
ATOM 2164 C CA . CYS A 1 264 ? -1.080 10.351 8.586 1.00 98.56 264 CYS A CA 1
ATOM 2165 C C . CYS A 1 264 ? -0.289 11.547 9.135 1.00 98.56 264 CYS A C 1
ATOM 2167 O O . CYS A 1 264 ? 0.942 11.581 9.058 1.00 98.56 264 CYS A O 1
ATOM 2169 N N . GLN A 1 265 ? -0.991 12.531 9.693 1.00 97.81 265 GLN A N 1
ATOM 2170 C CA . GLN A 1 265 ? -0.399 13.639 10.445 1.00 97.81 265 GLN A CA 1
ATOM 2171 C C . GLN A 1 265 ? -1.205 13.927 11.709 1.00 97.81 265 GLN A C 1
ATOM 2173 O O . GLN A 1 265 ? -2.409 13.690 11.732 1.00 97.81 265 GLN A O 1
ATOM 2178 N N . THR A 1 266 ? -0.553 14.478 12.731 1.00 98.38 266 THR A N 1
ATOM 2179 C CA . THR A 1 266 ? -1.231 14.906 13.960 1.00 98.38 266 THR A CA 1
ATOM 2180 C C . THR A 1 266 ? -1.601 16.379 13.870 1.00 98.38 266 THR A C 1
ATOM 2182 O O . THR A 1 266 ? -0.733 17.217 13.617 1.00 98.38 266 THR A O 1
ATOM 2185 N N . LEU A 1 267 ? -2.870 16.703 14.106 1.00 98.56 267 LEU A N 1
ATOM 2186 C CA . LEU A 1 267 ? -3.373 18.071 14.236 1.00 98.56 267 LEU A CA 1
ATOM 2187 C C . LEU A 1 267 ? -4.157 18.219 15.547 1.00 98.56 267 LEU A C 1
ATOM 2189 O O . LEU A 1 267 ? -4.693 17.249 16.078 1.00 98.56 267 LEU A O 1
ATOM 2193 N N . SER A 1 268 ? -4.222 19.436 16.087 1.00 98.25 268 SER A N 1
ATOM 2194 C CA . SER A 1 268 ? -4.980 19.702 17.315 1.00 98.25 268 SER A CA 1
ATOM 2195 C C . SER A 1 268 ? -6.500 19.640 17.079 1.00 98.25 268 SER A C 1
ATOM 2197 O O . SER A 1 268 ? -6.951 19.914 15.964 1.00 98.25 268 SER A O 1
ATOM 2199 N N . PRO A 1 269 ? -7.305 19.343 18.116 1.00 98.12 269 PRO A N 1
ATOM 2200 C CA . PRO A 1 269 ? -8.759 19.497 18.077 1.00 98.12 269 PRO A CA 1
ATOM 2201 C C . PRO A 1 269 ? -9.183 20.868 17.536 1.00 98.12 269 PRO A C 1
ATOM 2203 O O . PRO A 1 269 ? -8.557 21.884 17.844 1.00 98.12 269 PRO A O 1
ATOM 2206 N N . GLY A 1 270 ? -10.190 20.881 16.659 1.00 97.88 270 GLY A N 1
ATOM 2207 C CA . GLY A 1 270 ? -10.708 22.102 16.032 1.00 97.88 270 GLY A CA 1
ATOM 2208 C C . GLY A 1 270 ? -9.776 22.737 14.992 1.00 97.88 270 GLY A C 1
ATOM 2209 O O . GLY A 1 270 ? -10.110 23.775 14.415 1.00 97.88 270 GLY A O 1
ATOM 2210 N N . ALA A 1 271 ? -8.604 22.148 14.727 1.00 98.19 271 ALA A N 1
ATOM 2211 C CA . ALA A 1 271 ? -7.700 22.644 13.701 1.00 98.19 271 ALA A CA 1
ATOM 2212 C C . ALA A 1 271 ? -8.290 22.473 12.295 1.00 98.19 271 ALA A C 1
ATOM 2214 O O . ALA A 1 271 ? -9.186 21.668 12.033 1.00 98.19 271 ALA A O 1
ATOM 2215 N N . ARG A 1 272 ? -7.732 23.226 11.350 1.00 98.06 272 ARG A N 1
ATOM 2216 C CA . ARG A 1 272 ? -8.070 23.123 9.934 1.00 98.06 272 ARG A CA 1
ATOM 2217 C C . ARG A 1 272 ? -7.056 22.227 9.230 1.00 98.06 272 ARG A C 1
ATOM 2219 O O . ARG A 1 272 ? -5.875 22.564 9.181 1.00 98.06 272 ARG A O 1
ATOM 2226 N N . PHE A 1 273 ? -7.518 21.120 8.655 1.00 98.44 273 PHE A N 1
ATOM 2227 C CA . PHE A 1 273 ? -6.720 20.339 7.712 1.00 98.44 273 PHE A CA 1
ATOM 2228 C C . PHE A 1 273 ? -6.669 21.071 6.368 1.00 98.44 273 PHE A C 1
ATOM 2230 O O . PHE A 1 273 ? -7.683 21.601 5.900 1.00 98.44 273 PHE A O 1
ATOM 2237 N N . GLN A 1 274 ? -5.492 21.095 5.745 1.00 98.19 274 GLN A N 1
ATOM 2238 C CA . GLN A 1 274 ? -5.299 21.638 4.408 1.00 98.19 274 GLN A CA 1
ATOM 2239 C C . GLN A 1 274 ? -4.225 20.846 3.660 1.00 98.19 274 GLN A C 1
ATOM 2241 O O . GLN A 1 274 ? -3.140 20.634 4.199 1.00 98.19 274 GLN A O 1
ATOM 2246 N N . ALA A 1 275 ? -4.514 20.452 2.420 1.00 98.31 275 ALA A N 1
ATOM 2247 C CA . ALA A 1 275 ? -3.543 19.811 1.536 1.00 98.31 275 ALA A CA 1
ATOM 2248 C C . ALA A 1 275 ? -3.846 20.110 0.053 1.00 98.31 275 ALA A C 1
ATOM 2250 O O . ALA A 1 275 ? -5.028 20.168 -0.316 1.00 98.31 275 ALA A O 1
ATOM 2251 N N . PRO A 1 276 ? -2.817 20.284 -0.801 1.00 98.44 276 PRO A N 1
ATOM 2252 C CA . PRO A 1 276 ? -2.994 20.351 -2.248 1.00 98.44 276 PRO A CA 1
ATOM 2253 C C . PRO A 1 276 ? -3.634 19.073 -2.783 1.00 98.44 276 PRO A C 1
ATOM 2255 O O . PRO A 1 276 ? -3.196 17.971 -2.463 1.00 98.44 276 PRO A O 1
ATOM 2258 N N . LEU A 1 277 ? -4.675 19.221 -3.594 1.00 98.62 277 LEU A N 1
ATOM 2259 C CA . LEU A 1 277 ? -5.343 18.132 -4.295 1.00 98.62 277 LEU A CA 1
ATOM 2260 C C . LEU A 1 277 ? -4.733 18.000 -5.689 1.00 98.62 277 LEU A C 1
ATOM 2262 O O . LEU A 1 277 ? -4.546 19.003 -6.377 1.00 98.62 277 LEU A O 1
ATOM 2266 N N . PHE A 1 278 ? -4.472 16.775 -6.133 1.00 98.50 278 PHE A N 1
ATOM 2267 C CA . PHE A 1 278 ? -4.005 16.515 -7.491 1.00 98.50 278 PHE A CA 1
ATOM 2268 C C . PHE A 1 278 ? -4.710 15.312 -8.117 1.00 98.50 278 PHE A C 1
ATOM 2270 O O . PHE A 1 278 ? -5.191 14.406 -7.430 1.00 98.50 278 PHE A O 1
ATOM 2277 N N . VAL A 1 279 ? -4.748 15.307 -9.448 1.00 98.25 279 VAL A N 1
ATOM 2278 C CA . VAL A 1 279 ? -5.227 14.188 -10.262 1.00 98.25 279 VAL A CA 1
ATOM 2279 C C . VAL A 1 279 ? -4.144 13.819 -11.267 1.00 98.25 279 VAL A C 1
ATOM 2281 O O . VAL A 1 279 ? -3.748 14.655 -12.074 1.00 98.25 279 VAL A O 1
ATOM 2284 N N . SER A 1 280 ? -3.678 12.573 -11.239 1.00 97.69 280 SER A N 1
ATOM 2285 C CA . SER A 1 280 ? -2.770 12.026 -12.247 1.00 97.69 280 SER A CA 1
ATOM 2286 C C . SER A 1 280 ? -3.552 11.169 -13.236 1.00 97.69 280 SER A C 1
ATOM 2288 O O . SER A 1 280 ? -4.160 10.173 -12.846 1.00 97.69 280 SER A O 1
ATOM 2290 N N . HIS A 1 281 ? -3.561 11.555 -14.511 1.00 96.56 28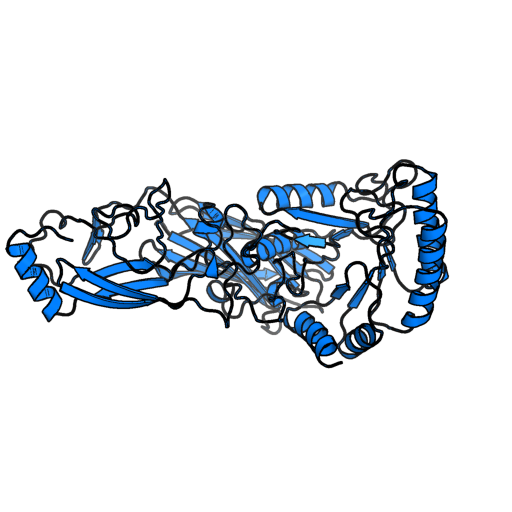1 HIS A N 1
ATOM 2291 C CA . HIS A 1 281 ? -4.456 10.981 -15.515 1.00 96.56 281 HIS A CA 1
ATOM 2292 C C . HIS A 1 281 ? -3.675 10.336 -16.668 1.00 96.56 281 HIS A C 1
ATOM 2294 O O . HIS A 1 281 ? -3.210 11.036 -17.566 1.00 96.56 281 HIS A O 1
ATOM 2300 N N . TRP A 1 282 ? -3.568 9.001 -16.684 1.00 95.06 282 TRP A N 1
ATOM 2301 C CA . TRP A 1 282 ? -2.937 8.240 -17.781 1.00 95.06 282 TRP A CA 1
ATOM 2302 C C . TRP A 1 282 ? -3.914 7.340 -18.550 1.00 95.06 282 TRP A C 1
ATOM 2304 O O . TRP A 1 282 ? -3.541 6.736 -19.558 1.00 95.06 282 TRP A O 1
ATOM 2314 N N . GLY A 1 283 ? -5.173 7.257 -18.111 1.00 93.44 283 GLY A N 1
ATOM 2315 C CA . GLY A 1 283 ? -6.209 6.458 -18.752 1.00 93.44 283 GLY A CA 1
ATOM 2316 C C . GLY A 1 283 ? -6.784 7.058 -20.047 1.00 93.44 283 GLY A C 1
ATOM 2317 O O . GLY A 1 283 ? -6.267 8.032 -20.609 1.00 93.44 283 GLY A O 1
ATOM 2318 N N . PRO A 1 284 ? -7.872 6.458 -20.562 1.00 92.31 284 PRO A N 1
ATOM 2319 C CA . PRO A 1 284 ? -8.693 7.048 -21.616 1.00 92.31 284 PRO A CA 1
ATOM 2320 C C . PRO A 1 284 ? -9.324 8.364 -21.161 1.00 92.31 284 PRO A C 1
ATOM 2322 O O . PRO A 1 284 ? -9.635 8.513 -19.979 1.00 92.31 284 PRO A O 1
ATOM 2325 N N . GLU A 1 285 ? -9.565 9.265 -22.114 1.00 89.75 285 GLU A N 1
ATOM 2326 C CA . GLU A 1 285 ? -10.135 10.597 -21.884 1.00 89.75 285 GLU A CA 1
ATOM 2327 C C . GLU A 1 285 ? -11.359 10.559 -20.954 1.00 89.75 285 GLU A C 1
ATOM 2329 O O . GLU A 1 285 ? -12.267 9.745 -21.127 1.00 89.75 285 GLU A O 1
ATOM 2334 N N . MET A 1 286 ? -11.352 11.418 -19.931 1.00 86.88 286 MET A N 1
ATOM 2335 C CA . MET A 1 286 ? -12.327 11.373 -18.833 1.00 86.88 286 MET A CA 1
ATOM 2336 C C . MET A 1 286 ? -13.457 12.412 -18.960 1.00 86.88 286 MET A C 1
ATOM 2338 O O . MET A 1 286 ? -14.508 12.271 -18.336 1.00 86.88 286 MET A O 1
ATOM 2342 N N . GLY A 1 287 ? -13.273 13.446 -19.789 1.00 85.00 287 GLY A N 1
ATOM 2343 C CA . GLY A 1 287 ? -14.231 14.546 -19.923 1.00 85.00 287 GLY A CA 1
ATOM 2344 C C . GLY A 1 287 ? -14.393 15.368 -18.635 1.00 85.00 287 GLY A C 1
ATOM 2345 O O . GLY A 1 287 ? -13.503 15.410 -17.782 1.00 85.00 287 GLY A O 1
ATOM 2346 N N . ALA A 1 288 ? -15.536 16.050 -18.495 1.00 90.25 288 ALA A N 1
ATOM 2347 C CA . ALA A 1 288 ? -15.860 16.816 -17.289 1.00 90.25 288 ALA A CA 1
ATOM 2348 C C . ALA A 1 288 ? -15.902 15.882 -16.076 1.00 90.25 288 ALA A C 1
ATOM 2350 O O . ALA A 1 288 ? -16.682 14.940 -16.062 1.00 90.25 288 ALA A O 1
ATOM 2351 N N . SER A 1 289 ? -15.057 16.135 -15.080 1.00 96.38 289 SER A N 1
ATOM 2352 C CA . SER A 1 289 ? -14.828 15.202 -13.977 1.00 96.38 289 SER A CA 1
ATOM 2353 C C . SER A 1 289 ? -14.911 15.915 -12.636 1.00 96.38 289 SER A C 1
ATOM 2355 O O . SER A 1 289 ? -14.874 17.145 -12.547 1.00 96.38 289 SER A O 1
ATOM 2357 N N . THR A 1 290 ? -15.056 15.155 -11.561 1.00 97.88 290 THR A N 1
ATOM 2358 C CA . THR A 1 290 ? -15.200 15.703 -10.212 1.00 97.88 290 THR A CA 1
ATOM 2359 C C . THR A 1 290 ? -14.471 14.825 -9.215 1.00 97.88 290 THR A C 1
ATOM 2361 O O . THR A 1 290 ? -14.562 13.600 -9.259 1.00 97.88 290 THR A O 1
ATOM 2364 N N . VAL A 1 291 ? -13.752 15.455 -8.292 1.00 98.56 291 VAL A N 1
ATOM 2365 C CA . VAL A 1 291 ? -13.267 14.784 -7.090 1.00 98.56 291 VAL A CA 1
ATOM 2366 C C . VAL A 1 291 ? -14.320 14.964 -6.009 1.00 98.56 291 VAL A C 1
ATOM 2368 O O . VAL A 1 291 ? -14.520 16.073 -5.516 1.00 98.56 291 VAL A O 1
ATOM 2371 N N . ARG A 1 292 ? -14.995 13.878 -5.637 1.00 98.62 292 ARG A N 1
ATOM 2372 C CA . ARG A 1 292 ? -15.827 13.847 -4.430 1.00 98.62 292 ARG A CA 1
ATOM 2373 C C . ARG A 1 292 ? -14.935 13.558 -3.236 1.00 98.62 292 ARG A C 1
ATOM 2375 O O . ARG A 1 292 ? -14.014 12.749 -3.346 1.00 98.62 292 ARG A O 1
ATOM 2382 N N . TRP A 1 293 ? -15.213 14.188 -2.106 1.00 98.69 293 TRP A N 1
ATOM 2383 C CA . TRP A 1 293 ? -14.465 13.973 -0.877 1.00 98.69 293 TRP A CA 1
ATOM 2384 C C . TRP A 1 293 ? -15.387 13.912 0.338 1.00 98.69 293 TRP A C 1
ATOM 2386 O O . TRP A 1 293 ? -16.452 14.530 0.370 1.00 98.69 293 TRP A O 1
ATOM 2396 N N . GLN A 1 294 ? -14.961 13.160 1.348 1.00 98.69 294 GLN A N 1
ATOM 2397 C CA . GLN A 1 294 ? -15.678 12.980 2.607 1.00 98.69 294 GLN A CA 1
ATOM 2398 C C . GLN A 1 294 ? -14.681 12.944 3.761 1.00 98.69 294 GLN A C 1
ATOM 2400 O O . GLN A 1 294 ? -13.595 12.388 3.628 1.00 98.69 294 GLN A O 1
ATOM 2405 N N . VAL A 1 295 ? -15.048 13.548 4.888 1.00 98.75 295 VAL A N 1
ATOM 2406 C CA . VAL A 1 295 ? -14.293 13.459 6.136 1.00 98.75 295 VAL A CA 1
ATOM 2407 C C . VAL A 1 295 ? -15.088 12.610 7.109 1.00 98.75 295 VAL A C 1
ATOM 2409 O O . VAL A 1 295 ? -16.114 13.055 7.627 1.00 98.75 295 VAL A O 1
ATOM 2412 N N . ASP A 1 296 ? -14.596 11.409 7.372 1.00 98.62 296 ASP A N 1
ATOM 2413 C CA . ASP A 1 296 ? -15.119 10.537 8.418 1.00 98.62 296 ASP A CA 1
ATOM 2414 C C . ASP A 1 296 ? -14.263 10.655 9.672 1.00 98.62 296 ASP A C 1
ATOM 2416 O O . ASP A 1 296 ? -13.063 10.911 9.596 1.00 98.62 296 ASP A O 1
ATOM 2420 N N . PHE A 1 297 ? -14.880 10.497 10.837 1.00 98.69 297 PHE A N 1
ATOM 2421 C CA . PHE A 1 297 ? -14.217 10.645 12.123 1.00 98.69 297 PHE A CA 1
ATOM 2422 C C . PHE A 1 297 ? -14.600 9.519 13.070 1.00 98.69 297 PHE A C 1
ATOM 2424 O O . PHE A 1 297 ? -15.783 9.208 13.228 1.00 98.69 297 PHE A O 1
ATOM 2431 N N . VAL A 1 298 ? -13.587 8.947 13.713 1.00 98.06 298 VAL A N 1
ATOM 2432 C CA . VAL A 1 298 ? -13.714 7.986 14.806 1.00 98.06 298 VAL A CA 1
ATOM 2433 C C . VAL A 1 298 ? -13.313 8.695 16.093 1.00 98.06 298 VAL A C 1
ATOM 2435 O O . VAL A 1 298 ? -12.159 9.099 16.235 1.00 98.06 298 VAL A O 1
ATOM 2438 N N . ASP A 1 299 ? -14.259 8.891 17.009 1.00 95.88 299 ASP A N 1
ATOM 2439 C CA . ASP A 1 299 ? -13.991 9.583 18.275 1.00 95.88 299 ASP A CA 1
ATOM 2440 C C . ASP A 1 299 ? -13.175 8.720 19.260 1.00 95.88 299 ASP A C 1
ATOM 2442 O O . ASP A 1 299 ? -12.938 7.530 19.042 1.00 95.88 299 ASP A O 1
ATOM 2446 N N . ARG A 1 300 ? -12.768 9.304 20.396 1.00 92.44 300 ARG A N 1
ATOM 2447 C CA . ARG A 1 300 ? -12.060 8.595 21.488 1.00 92.44 300 ARG A CA 1
ATOM 2448 C C . ARG A 1 300 ? -12.823 7.412 22.102 1.00 92.44 300 ARG A C 1
ATOM 2450 O O . ARG A 1 300 ? -12.272 6.706 22.945 1.00 92.44 300 ARG A O 1
ATOM 2457 N N . PHE A 1 301 ? -14.098 7.241 21.765 1.00 92.69 301 PHE A N 1
ATOM 2458 C CA . PHE A 1 301 ? -14.909 6.104 22.171 1.00 92.69 301 PHE A CA 1
ATOM 2459 C C . PHE A 1 301 ? -15.051 5.078 21.040 1.00 92.69 301 PHE A C 1
ATOM 2461 O O . PHE A 1 301 ? -15.610 4.022 21.287 1.00 92.69 301 PHE A O 1
ATOM 2468 N N . GLY A 1 302 ? -14.554 5.322 19.829 1.00 93.50 302 GLY A N 1
ATOM 2469 C CA . GLY A 1 302 ? -14.722 4.419 18.691 1.00 93.50 302 GLY A CA 1
ATOM 2470 C C . GLY A 1 302 ? -16.024 4.635 17.912 1.00 93.50 302 GLY A C 1
ATOM 2471 O O . GLY A 1 302 ? -16.345 3.832 17.035 1.00 93.50 302 GLY A O 1
ATOM 2472 N N . HIS A 1 303 ? -16.793 5.693 18.196 1.00 94.56 303 HIS A N 1
ATOM 2473 C CA . HIS A 1 303 ? -17.975 6.006 17.395 1.00 94.56 303 HIS A CA 1
ATOM 2474 C C . HIS A 1 303 ? -17.566 6.665 16.085 1.00 94.56 303 HIS A C 1
ATOM 2476 O O . HIS A 1 303 ? -16.854 7.670 16.068 1.00 94.56 303 HIS A O 1
ATOM 2482 N N . LYS A 1 304 ? -18.072 6.106 14.988 1.00 96.62 304 LYS A N 1
ATOM 2483 C CA . LYS A 1 304 ? -17.832 6.601 13.635 1.00 96.62 304 LYS A CA 1
ATOM 2484 C C . LYS A 1 304 ? -18.939 7.559 13.212 1.00 96.62 304 LYS A C 1
ATOM 2486 O O . LYS A 1 304 ? -20.118 7.277 13.430 1.00 96.62 304 LYS A O 1
ATOM 2491 N N . ARG A 1 305 ? -18.572 8.666 12.570 1.00 97.81 305 ARG A N 1
ATOM 2492 C CA . ARG A 1 305 ? -19.517 9.597 11.937 1.00 97.81 305 ARG A CA 1
ATOM 2493 C C . ARG A 1 305 ? -18.878 10.326 10.765 1.00 97.81 305 ARG A C 1
ATOM 2495 O O . ARG A 1 305 ? -17.700 10.665 10.819 1.00 97.81 305 ARG A O 1
ATOM 2502 N N . THR A 1 306 ? -19.681 10.655 9.763 1.00 98.31 306 THR A N 1
ATOM 2503 C CA . THR A 1 306 ? -19.283 11.612 8.728 1.00 98.31 306 THR A CA 1
ATOM 2504 C C . THR A 1 306 ? -19.393 13.029 9.280 1.00 98.31 306 THR A C 1
ATOM 2506 O O . THR A 1 306 ? -20.433 13.423 9.808 1.00 98.31 306 THR A O 1
ATOM 2509 N N . VAL A 1 307 ? -18.307 13.791 9.181 1.00 97.81 307 VAL A N 1
ATOM 2510 C CA . VAL A 1 307 ? -18.208 15.177 9.658 1.00 97.81 307 VAL A CA 1
ATOM 2511 C C . VAL A 1 307 ? -18.671 16.144 8.577 1.00 97.81 307 VAL A C 1
ATOM 2513 O O . VAL A 1 307 ? -19.478 17.033 8.832 1.00 97.81 307 VAL A O 1
ATOM 2516 N N . THR A 1 308 ? -18.142 15.981 7.367 1.00 98.44 308 THR A N 1
ATOM 2517 C CA . THR A 1 308 ? -18.423 16.854 6.227 1.00 98.44 308 THR A CA 1
ATOM 2518 C C . THR A 1 308 ? -18.096 16.134 4.920 1.00 98.44 308 THR A C 1
ATOM 2520 O O . THR A 1 308 ? -17.376 15.137 4.914 1.00 98.44 308 THR A O 1
ATOM 2523 N N . SER A 1 309 ? -18.636 16.620 3.810 1.00 98.44 309 SER A N 1
ATOM 2524 C CA . SER A 1 309 ? -18.356 16.116 2.466 1.00 98.44 309 SER A CA 1
ATOM 2525 C C . SER A 1 309 ? -18.517 17.233 1.442 1.00 98.44 309 SER A C 1
ATOM 2527 O O . SER A 1 309 ? -19.116 18.275 1.727 1.00 98.44 309 SER A O 1
ATOM 2529 N N . GLY A 1 310 ? -17.983 17.021 0.245 1.00 98.12 310 GLY A N 1
ATOM 2530 C CA . GLY A 1 310 ? -18.117 17.969 -0.845 1.00 98.12 310 GLY A CA 1
ATOM 2531 C C . GLY A 1 310 ? -17.543 17.458 -2.154 1.00 98.12 310 GLY A C 1
ATOM 2532 O O . GLY A 1 310 ? -17.149 16.299 -2.291 1.00 98.12 310 GLY A O 1
ATOM 2533 N N . GLU A 1 311 ? -17.519 18.353 -3.133 1.00 98.00 311 GLU A N 1
ATOM 2534 C CA . GLU A 1 311 ? -17.118 18.053 -4.499 1.00 98.00 311 GLU A CA 1
ATOM 2535 C C . GLU A 1 311 ? -16.242 19.177 -5.055 1.00 98.00 311 GLU A C 1
ATOM 2537 O O . GLU A 1 311 ? -16.517 20.359 -4.843 1.00 98.00 311 GLU A O 1
ATOM 2542 N N . THR A 1 312 ? -15.198 18.800 -5.788 1.00 97.62 312 THR A N 1
ATOM 2543 C CA . THR A 1 312 ? -14.292 19.717 -6.480 1.00 97.62 312 THR A CA 1
ATOM 2544 C C . THR A 1 312 ? -14.299 19.374 -7.970 1.00 97.62 312 THR A C 1
ATOM 2546 O O . THR A 1 312 ? -13.798 18.309 -8.346 1.00 97.62 312 THR A O 1
ATOM 2549 N N . PRO A 1 313 ? -14.856 20.235 -8.841 1.00 97.06 313 PRO A N 1
ATOM 2550 C CA . PRO A 1 313 ? -14.763 20.049 -10.284 1.00 97.06 313 PRO A CA 1
ATOM 2551 C C . PRO A 1 313 ? -13.301 20.056 -10.736 1.00 97.06 313 PRO A C 1
ATOM 2553 O O . PRO A 1 313 ? -12.519 20.903 -10.304 1.00 97.06 313 PRO A O 1
ATOM 2556 N N . VAL A 1 314 ? -12.940 19.134 -11.625 1.00 96.38 314 VAL A N 1
ATOM 2557 C CA . VAL A 1 314 ? -11.583 19.017 -12.171 1.00 96.38 314 VAL A CA 1
ATOM 2558 C C . VAL A 1 314 ? -11.621 18.826 -13.684 1.00 96.38 314 VAL A C 1
ATOM 2560 O O . VAL A 1 314 ? -12.594 18.336 -14.260 1.00 96.38 314 VAL A O 1
ATOM 2563 N N . SER A 1 315 ? -10.547 19.230 -14.355 1.00 93.75 315 SER A N 1
ATOM 2564 C CA . SER A 1 315 ? -10.360 19.035 -15.798 1.00 93.75 315 SER A CA 1
ATOM 2565 C C . SER A 1 315 ? -8.945 18.526 -16.057 1.00 93.75 315 SER A C 1
ATOM 2567 O O . SER A 1 315 ? -8.101 19.286 -16.531 1.00 93.75 315 SER A O 1
ATOM 2569 N N . PRO A 1 316 ? -8.648 17.277 -15.659 1.00 94.56 316 PRO A N 1
ATOM 2570 C CA . PRO A 1 316 ? -7.297 16.759 -15.732 1.00 94.56 316 PRO A CA 1
ATOM 2571 C C . PRO A 1 316 ? -6.878 16.537 -17.180 1.00 94.56 316 PRO A C 1
ATOM 2573 O O . PRO A 1 316 ? -7.591 15.905 -17.962 1.00 94.56 316 PRO A O 1
ATOM 2576 N N . ALA A 1 317 ? -5.705 17.056 -17.531 1.00 93.44 317 ALA A N 1
ATOM 2577 C CA . ALA A 1 317 ? -5.119 16.807 -18.836 1.00 93.44 317 ALA A CA 1
ATOM 2578 C C . ALA A 1 317 ? -4.642 15.354 -18.910 1.00 93.44 317 ALA A C 1
ATOM 2580 O O . ALA A 1 317 ? -4.044 14.829 -17.969 1.00 93.44 317 ALA A O 1
ATOM 2581 N N . ARG A 1 318 ? -4.925 14.688 -20.032 1.00 94.69 318 ARG A N 1
ATOM 2582 C CA . ARG A 1 318 ? -4.421 13.337 -20.268 1.00 94.69 318 ARG A CA 1
ATOM 2583 C C . ARG A 1 318 ? -2.908 13.385 -20.358 1.00 94.69 318 ARG A C 1
ATOM 2585 O O . ARG A 1 318 ? -2.363 14.278 -20.998 1.00 94.69 318 ARG A O 1
ATOM 2592 N N . PHE A 1 319 ? -2.281 12.383 -19.768 1.00 94.44 319 PHE A N 1
ATOM 2593 C CA . PHE A 1 319 ? -0.842 12.251 -19.665 1.00 94.44 319 PHE A CA 1
ATOM 2594 C C . PHE A 1 319 ? -0.180 13.332 -18.821 1.00 94.44 319 PHE A C 1
ATOM 2596 O O . PHE A 1 319 ? 0.938 13.746 -19.116 1.00 94.44 319 PHE A O 1
ATOM 2603 N N . HIS A 1 320 ? -0.893 13.778 -17.785 1.00 95.75 320 HIS A N 1
ATOM 2604 C CA . HIS A 1 320 ? -0.392 14.784 -16.868 1.00 95.75 320 HIS A CA 1
ATOM 2605 C C . HIS A 1 320 ? -0.853 14.586 -15.420 1.00 95.75 320 HIS A C 1
ATOM 2607 O O . HIS A 1 320 ? -1.887 13.966 -15.138 1.00 95.75 320 HIS A O 1
ATOM 2613 N N . VAL A 1 321 ? -0.108 15.193 -14.497 1.00 97.44 321 VAL A N 1
ATOM 2614 C CA . VAL A 1 321 ? -0.545 15.505 -13.133 1.00 97.44 321 VAL A CA 1
ATOM 2615 C C . VAL A 1 321 ? -1.137 16.913 -13.110 1.00 97.44 321 VAL A C 1
ATOM 2617 O O . VAL A 1 321 ? -0.457 17.905 -13.352 1.00 97.44 321 VAL A O 1
ATOM 2620 N N . THR A 1 322 ? -2.431 17.003 -12.819 1.00 96.31 322 THR A N 1
ATOM 2621 C CA . THR A 1 322 ? -3.173 18.264 -12.729 1.00 96.31 322 THR A CA 1
ATOM 2622 C C . THR A 1 322 ? -3.374 18.651 -11.271 1.00 96.31 322 THR A C 1
ATOM 2624 O O . THR A 1 322 ? -4.007 17.914 -10.512 1.00 96.31 322 THR A O 1
ATOM 2627 N N . GLU A 1 323 ? -2.881 19.826 -10.885 1.00 96.12 323 GLU A N 1
ATOM 2628 C CA . GLU A 1 323 ? -3.208 20.441 -9.598 1.00 96.12 323 GLU A CA 1
ATOM 2629 C C . GLU A 1 323 ? -4.674 20.901 -9.585 1.00 96.12 323 GLU A C 1
ATOM 2631 O O . GLU A 1 323 ? -5.152 21.568 -10.503 1.00 96.12 323 GLU A O 1
ATOM 2636 N N . ALA A 1 324 ? -5.394 20.553 -8.523 1.00 94.50 324 ALA A N 1
ATOM 2637 C CA . ALA A 1 324 ? -6.829 20.773 -8.361 1.00 94.50 324 ALA A CA 1
ATOM 2638 C C . ALA A 1 324 ? -7.140 21.637 -7.123 1.00 94.50 324 ALA A C 1
ATOM 2640 O O . ALA A 1 324 ? -8.143 21.443 -6.435 1.00 94.50 324 ALA A O 1
ATOM 2641 N N . GLY A 1 325 ? -6.271 22.613 -6.840 1.00 95.25 325 GLY A N 1
ATOM 2642 C CA . GLY A 1 325 ? -6.405 23.523 -5.703 1.00 95.25 325 GLY A CA 1
ATOM 2643 C C . GLY A 1 325 ? -6.073 22.864 -4.362 1.00 95.25 325 GLY A C 1
ATOM 2644 O O . GLY A 1 325 ? -5.359 21.871 -4.304 1.00 95.25 325 GLY A O 1
ATOM 2645 N N . ASN A 1 326 ? -6.579 23.438 -3.269 1.00 96.81 326 ASN A N 1
ATOM 2646 C CA . ASN A 1 326 ? -6.382 22.913 -1.917 1.00 96.81 326 ASN A CA 1
ATOM 2647 C C . ASN A 1 326 ? -7.708 22.416 -1.346 1.00 96.81 326 ASN A C 1
ATOM 2649 O O . ASN A 1 326 ? -8.680 23.173 -1.302 1.00 96.81 326 ASN A O 1
ATOM 2653 N N . LEU A 1 327 ? -7.718 21.192 -0.823 1.00 97.88 327 LEU A N 1
ATOM 2654 C CA . LEU A 1 327 ? -8.800 20.735 0.036 1.00 97.88 327 LEU A CA 1
ATOM 2655 C C . LEU A 1 327 ? -8.580 21.312 1.436 1.00 97.88 327 LEU A C 1
ATOM 2657 O O . LEU A 1 327 ? -7.490 21.183 1.990 1.00 97.88 327 LEU A O 1
ATOM 2661 N N . SER A 1 328 ? -9.600 21.958 2.001 1.00 97.75 328 SER A N 1
ATOM 2662 C CA . SER A 1 328 ? -9.535 22.543 3.340 1.00 97.75 328 SER A CA 1
ATOM 2663 C C . SER A 1 328 ? -10.810 22.254 4.119 1.00 97.75 328 SER A C 1
ATOM 2665 O O . SER A 1 328 ? -11.902 22.592 3.666 1.00 97.75 328 SER A O 1
ATOM 2667 N N . VAL A 1 329 ? -10.663 21.634 5.289 1.00 97.25 329 VAL A N 1
ATOM 2668 C CA . VAL A 1 329 ? -11.780 21.194 6.137 1.00 97.25 329 VAL A CA 1
ATOM 2669 C C . VAL A 1 329 ? -11.464 21.462 7.603 1.00 97.25 329 VAL A C 1
ATOM 2671 O O . VAL A 1 329 ? -10.312 21.365 8.032 1.00 97.25 329 VAL A O 1
ATOM 2674 N N . GLU A 1 330 ? -12.483 21.823 8.375 1.00 97.88 330 GLU A N 1
ATOM 2675 C CA . GLU A 1 330 ? -12.370 21.934 9.830 1.00 97.88 330 GLU A CA 1
ATOM 2676 C C . GLU A 1 330 ? -12.524 20.550 10.458 1.00 97.88 330 GLU A C 1
ATOM 2678 O O . GLU A 1 330 ? -13.418 19.783 10.092 1.00 97.88 330 GLU A O 1
ATOM 2683 N N . LEU A 1 331 ? -11.615 20.221 11.371 1.00 98.25 331 LEU A N 1
ATOM 2684 C CA . LEU A 1 331 ? -11.629 18.960 12.098 1.00 98.25 331 LEU A CA 1
ATOM 2685 C C . LEU A 1 331 ? -12.500 19.090 13.353 1.00 98.25 331 LEU A C 1
ATOM 2687 O O . LEU A 1 331 ? -12.634 20.189 13.895 1.00 98.25 331 LEU A O 1
ATOM 2691 N N . PRO A 1 332 ? -13.078 17.983 13.849 1.00 98.00 332 PRO A N 1
ATOM 2692 C CA . PRO A 1 332 ? -13.797 17.992 15.116 1.00 98.00 332 PRO A CA 1
ATOM 2693 C C . PRO A 1 332 ? -12.956 18.542 16.275 1.00 98.00 332 PRO A C 1
ATOM 2695 O O . PRO A 1 332 ? -11.750 18.308 16.360 1.00 98.00 332 PRO A O 1
ATOM 2698 N N . ASP A 1 333 ? -13.611 19.241 17.200 1.00 96.88 333 ASP A N 1
ATOM 2699 C CA . ASP A 1 333 ? -13.004 19.756 18.435 1.00 96.88 333 ASP A CA 1
ATOM 2700 C C . ASP A 1 333 ? -12.950 18.683 19.537 1.00 96.88 333 ASP A C 1
ATOM 2702 O O . ASP A 1 333 ? -13.413 18.865 20.660 1.00 96.88 333 ASP A O 1
ATOM 2706 N N . GLU A 1 334 ? -12.444 17.498 19.191 1.00 96.06 334 GLU A N 1
ATOM 2707 C CA . GLU A 1 334 ? -12.176 16.418 20.140 1.00 96.06 334 GLU A CA 1
ATOM 2708 C C . GLU A 1 334 ? -11.107 15.454 19.612 1.00 96.06 334 GLU A C 1
ATOM 2710 O O . GLU A 1 334 ? -10.861 15.386 18.409 1.00 96.06 334 GLU A O 1
ATOM 2715 N N . ASN A 1 335 ? -10.486 14.683 20.511 1.00 97.19 335 ASN A N 1
ATOM 2716 C CA . ASN A 1 335 ? -9.514 13.667 20.112 1.00 97.19 335 ASN A CA 1
ATOM 2717 C C . ASN A 1 335 ? -10.180 12.525 19.329 1.00 97.19 335 ASN A C 1
ATOM 2719 O O . ASN A 1 335 ? -11.259 12.050 19.704 1.00 97.19 335 ASN A O 1
ATOM 2723 N N . GLY A 1 336 ? -9.489 12.032 18.305 1.00 97.75 336 GLY A N 1
ATOM 2724 C CA . GLY A 1 336 ? -9.928 10.908 17.487 1.00 97.75 336 GLY A CA 1
ATOM 2725 C C . GLY A 1 336 ? -9.098 10.757 16.216 1.00 97.75 336 GLY A C 1
ATOM 2726 O O . GLY A 1 336 ? -8.018 11.331 16.086 1.00 97.75 336 GLY A O 1
ATOM 2727 N N . LEU A 1 337 ? -9.615 9.992 15.263 1.00 98.56 337 LEU A N 1
ATOM 2728 C CA . LEU A 1 337 ? -8.981 9.766 13.968 1.00 98.56 337 LEU A CA 1
ATOM 2729 C C . LEU A 1 337 ? -9.913 10.235 12.854 1.00 98.56 337 LEU A C 1
ATOM 2731 O O . LEU A 1 337 ? -11.013 9.706 12.703 1.00 98.56 337 LEU A O 1
ATOM 2735 N N . ALA A 1 338 ? -9.467 11.206 12.062 1.00 98.75 338 ALA A N 1
ATOM 2736 C CA . ALA A 1 338 ? -10.153 11.611 10.845 1.00 98.75 338 ALA A CA 1
ATOM 2737 C C . ALA A 1 338 ? -9.588 10.869 9.625 1.00 98.75 338 ALA A C 1
ATOM 2739 O O . ALA A 1 338 ? -8.385 10.626 9.520 1.00 98.75 338 ALA A O 1
ATOM 2740 N N . THR A 1 339 ? -10.461 10.553 8.676 1.00 98.81 339 THR A N 1
ATOM 2741 C CA . THR A 1 339 ? -10.125 10.007 7.360 1.00 98.81 339 THR A CA 1
ATOM 2742 C C . THR A 1 339 ? -10.683 10.946 6.308 1.00 98.81 339 THR A C 1
ATOM 2744 O O . THR A 1 339 ? -11.889 11.172 6.262 1.00 98.81 339 THR A O 1
ATOM 2747 N N . VAL A 1 340 ? -9.811 11.500 5.470 1.00 98.75 340 VAL A N 1
ATOM 2748 C CA . VAL A 1 340 ? -10.192 12.328 4.324 1.00 98.75 340 VAL A CA 1
ATOM 2749 C C . VAL A 1 340 ? -10.205 11.428 3.092 1.00 98.75 340 VAL A C 1
ATOM 2751 O O . VAL A 1 340 ? -9.159 11.172 2.499 1.00 98.75 340 VAL A O 1
ATOM 2754 N N . ALA A 1 341 ? -11.381 10.907 2.757 1.00 98.81 341 ALA A N 1
ATOM 2755 C CA . ALA A 1 341 ? -11.625 10.000 1.641 1.00 98.81 341 ALA A CA 1
ATOM 2756 C C . ALA A 1 341 ? -11.873 10.767 0.335 1.00 98.81 341 ALA A C 1
ATOM 2758 O O . ALA A 1 341 ? -12.495 11.831 0.345 1.00 98.81 341 ALA A O 1
ATOM 2759 N N . LEU A 1 342 ? -11.408 10.214 -0.788 1.00 98.81 342 LEU A N 1
ATOM 2760 C CA . LEU A 1 342 ? -11.461 10.805 -2.125 1.00 98.81 342 LEU A CA 1
ATOM 2761 C C . LEU A 1 342 ? -11.992 9.789 -3.142 1.00 98.81 342 LEU A C 1
ATOM 2763 O O . LEU A 1 342 ? -11.571 8.633 -3.155 1.00 98.81 342 LEU A O 1
ATOM 2767 N N . TRP A 1 343 ? -12.834 10.260 -4.060 1.00 98.69 343 TRP A N 1
ATOM 2768 C CA . TRP A 1 343 ? -13.275 9.527 -5.245 1.00 98.69 343 TRP A CA 1
ATOM 2769 C C . TRP A 1 343 ? -13.108 10.412 -6.474 1.00 98.69 343 TRP A C 1
ATOM 2771 O O . TRP A 1 343 ? -13.721 11.479 -6.555 1.00 98.69 343 TRP A O 1
ATOM 2781 N N . LEU A 1 344 ? -12.343 9.949 -7.459 1.00 98.31 344 LEU A N 1
ATOM 2782 C CA . LEU A 1 344 ? -12.327 10.555 -8.786 1.00 98.31 344 LEU A CA 1
ATOM 2783 C C . LEU A 1 344 ? -13.498 10.007 -9.600 1.00 98.31 344 LEU A C 1
ATOM 2785 O O . LEU A 1 344 ? -13.596 8.796 -9.798 1.00 98.31 344 LEU A O 1
ATOM 2789 N N . VAL A 1 345 ? -14.374 10.890 -10.067 1.00 97.81 345 VAL A N 1
ATOM 2790 C CA . VAL A 1 345 ? -15.578 10.538 -10.823 1.00 97.81 345 VAL A CA 1
ATOM 2791 C C . VAL A 1 345 ? -15.535 11.187 -12.197 1.00 97.81 345 VAL A C 1
ATOM 2793 O O . VAL A 1 345 ? -15.307 12.393 -12.302 1.00 97.81 345 VAL A O 1
ATOM 2796 N N . ASP A 1 346 ? -15.753 10.387 -13.238 1.00 95.38 346 ASP A N 1
ATOM 2797 C CA . ASP A 1 346 ? -15.801 10.874 -14.617 1.00 95.38 346 ASP A CA 1
ATOM 2798 C C . ASP A 1 346 ? -17.165 11.477 -14.994 1.00 95.38 346 ASP A C 1
ATOM 2800 O O . ASP A 1 346 ? -18.126 11.440 -14.220 1.00 95.38 346 ASP A O 1
ATOM 2804 N N . GLY A 1 347 ? -17.261 12.029 -16.206 1.00 91.19 347 GLY A N 1
ATOM 2805 C CA . GLY A 1 347 ? -18.482 12.682 -16.694 1.00 91.19 347 GLY A CA 1
ATOM 2806 C C . GLY A 1 347 ? -19.681 11.750 -16.879 1.00 91.19 347 GLY A C 1
ATOM 2807 O O . GLY A 1 347 ? -20.801 12.224 -17.066 1.00 91.19 347 GLY A O 1
ATOM 2808 N N . GLU A 1 348 ? -19.468 10.435 -16.811 1.00 92.38 348 GLU A N 1
ATOM 2809 C CA . GLU A 1 348 ? -20.520 9.421 -16.837 1.00 92.38 348 GLU A CA 1
ATOM 2810 C C . GLU A 1 348 ? -20.928 8.957 -15.426 1.00 92.38 348 GLU A C 1
ATOM 2812 O O . GLU A 1 348 ? -21.797 8.095 -15.281 1.00 92.38 348 GLU A O 1
ATOM 2817 N N . GLY A 1 349 ? -20.322 9.520 -14.375 1.00 93.00 349 GLY A N 1
ATOM 2818 C CA . GLY A 1 349 ? -20.589 9.162 -12.985 1.00 93.00 349 GLY A CA 1
ATOM 2819 C C . GLY A 1 349 ? -19.838 7.918 -12.503 1.00 93.00 349 GLY A C 1
ATOM 2820 O O . GLY A 1 349 ? -20.133 7.416 -11.414 1.00 93.00 349 GLY A O 1
ATOM 2821 N N . ARG A 1 350 ? -18.875 7.397 -13.275 1.00 94.62 350 ARG A N 1
ATOM 2822 C CA . ARG A 1 350 ? -18.092 6.214 -12.891 1.00 94.62 350 ARG A CA 1
ATOM 2823 C C . ARG A 1 350 ? -16.949 6.620 -11.972 1.00 94.62 350 ARG A C 1
ATOM 2825 O O . ARG A 1 350 ? -16.243 7.591 -12.236 1.00 94.62 350 ARG A O 1
ATOM 2832 N N . VAL A 1 351 ? -16.732 5.845 -10.911 1.00 96.88 351 VAL A N 1
ATOM 2833 C CA . VAL A 1 351 ? -15.554 6.011 -10.051 1.00 96.88 351 VAL A CA 1
ATOM 2834 C C . VAL A 1 351 ? -14.338 5.434 -10.767 1.00 96.88 351 VAL A C 1
ATOM 2836 O O . VAL A 1 351 ? -14.313 4.247 -11.083 1.00 96.88 351 VAL A O 1
ATOM 2839 N N . ARG A 1 352 ? -13.342 6.282 -11.016 1.00 95.81 352 ARG A N 1
ATOM 2840 C CA . ARG A 1 352 ? -12.095 5.935 -11.710 1.00 95.81 352 ARG A CA 1
ATOM 2841 C C . ARG A 1 352 ? -10.983 5.522 -10.757 1.00 95.81 352 ARG A C 1
ATOM 2843 O O . ARG A 1 352 ? -10.155 4.702 -11.124 1.00 95.81 352 ARG A O 1
ATOM 2850 N N . CYS A 1 353 ? -10.973 6.096 -9.557 1.00 97.12 353 CYS A N 1
ATOM 2851 C CA . CYS A 1 353 ? -9.994 5.817 -8.512 1.00 97.12 353 CYS A CA 1
ATOM 2852 C C . CYS A 1 353 ? -10.527 6.293 -7.155 1.00 97.12 353 CYS A C 1
ATOM 2854 O O . CYS A 1 353 ? -11.307 7.254 -7.082 1.00 97.12 353 CYS A O 1
ATOM 2856 N N . ARG A 1 354 ? -10.073 5.631 -6.093 1.00 98.62 354 ARG A N 1
ATOM 2857 C CA . ARG A 1 354 ? -10.289 5.976 -4.688 1.00 98.62 354 ARG A CA 1
ATOM 2858 C C . ARG A 1 354 ? -8.954 6.162 -3.982 1.00 98.62 354 ARG A C 1
ATOM 2860 O O . ARG A 1 354 ? -7.997 5.447 -4.260 1.00 98.62 354 ARG A O 1
ATOM 2867 N N . ASN A 1 355 ? -8.902 7.091 -3.037 1.00 98.56 355 ASN A N 1
ATOM 2868 C CA . ASN A 1 355 ? -7.745 7.263 -2.162 1.00 98.56 355 ASN A CA 1
ATOM 2869 C C . ASN A 1 355 ? -8.168 7.940 -0.853 1.00 98.56 355 ASN A C 1
ATOM 2871 O O . ASN A 1 355 ? -9.293 8.419 -0.732 1.00 98.56 355 ASN A O 1
ATOM 2875 N N . TYR A 1 356 ? -7.276 8.005 0.129 1.00 98.75 356 TYR A N 1
ATOM 2876 C CA . TYR A 1 356 ? -7.520 8.711 1.384 1.00 98.75 356 TYR A CA 1
ATOM 2877 C C . TYR A 1 356 ? -6.226 9.218 2.021 1.00 98.75 356 TYR A C 1
ATOM 2879 O O . TYR A 1 356 ? -5.136 8.780 1.666 1.00 98.75 356 TYR A O 1
ATOM 2887 N N . VAL A 1 357 ? -6.335 10.098 3.010 1.00 98.62 357 VAL A N 1
ATOM 2888 C CA . VAL A 1 357 ? -5.281 10.343 4.011 1.00 98.62 357 VAL A CA 1
ATOM 2889 C C . VAL A 1 357 ? -5.906 10.339 5.399 1.00 98.62 357 VAL A C 1
ATOM 2891 O O . VAL A 1 357 ? -7.097 10.627 5.543 1.00 98.62 357 VAL A O 1
ATOM 2894 N N . ASN A 1 358 ? -5.121 10.020 6.421 1.00 98.81 358 ASN A N 1
ATOM 2895 C CA . ASN A 1 358 ? -5.581 10.073 7.801 1.00 98.81 358 ASN A CA 1
ATOM 2896 C C . ASN A 1 358 ? -5.051 11.319 8.516 1.00 98.81 358 ASN A C 1
ATOM 2898 O O . ASN A 1 358 ? -4.013 11.885 8.167 1.00 98.81 358 ASN A O 1
ATOM 2902 N N . VAL A 1 359 ? -5.772 11.744 9.546 1.00 98.75 359 VAL A N 1
ATOM 2903 C CA . VAL A 1 359 ? -5.337 12.789 10.468 1.00 98.75 359 VAL A CA 1
ATOM 2904 C C . VAL A 1 359 ? -5.644 12.321 11.879 1.00 98.75 359 VAL A C 1
ATOM 2906 O O . VAL A 1 359 ? -6.806 12.151 12.246 1.00 98.75 359 VAL A O 1
ATOM 2909 N N . GLU A 1 360 ? -4.606 12.125 12.677 1.00 98.62 360 GLU A N 1
ATOM 2910 C CA . GLU A 1 360 ? -4.756 11.960 14.114 1.00 98.62 360 GLU A CA 1
ATOM 2911 C C . GLU A 1 360 ? -5.124 13.328 14.706 1.00 98.62 360 GLU A C 1
ATOM 2913 O O . GLU A 1 360 ? -4.348 14.282 14.643 1.00 98.62 360 GLU A O 1
ATOM 2918 N N . VAL A 1 361 ? -6.332 13.447 15.253 1.00 98.56 361 VAL A N 1
ATOM 2919 C CA . VAL A 1 361 ? -6.755 14.644 15.977 1.00 98.56 361 VAL A CA 1
ATOM 2920 C C . VAL A 1 361 ? -6.406 14.424 17.439 1.00 98.56 361 VAL A C 1
ATOM 2922 O O . VAL A 1 361 ? -7.021 13.594 18.110 1.00 98.56 361 VAL A O 1
ATOM 2925 N N . HIS A 1 362 ? -5.388 15.124 17.932 1.00 97.50 362 HIS A N 1
ATOM 2926 C CA . HIS A 1 362 ? -4.863 14.903 19.276 1.00 97.50 362 HIS A CA 1
ATOM 2927 C C . HIS A 1 362 ? -4.463 16.213 19.955 1.00 97.50 362 HIS A C 1
ATOM 2929 O O . HIS A 1 362 ? -3.651 16.987 19.443 1.00 97.50 362 HIS A O 1
ATOM 2935 N N . GLY A 1 363 ? -5.068 16.466 21.116 1.00 95.00 363 GLY A N 1
ATOM 2936 C CA . GLY A 1 363 ? -4.733 17.550 22.034 1.00 95.00 363 GLY A CA 1
ATOM 2937 C C . GLY A 1 363 ? -4.249 16.992 23.369 1.00 95.00 363 GLY A C 1
ATOM 2938 O O . GLY A 1 363 ? -3.337 16.174 23.413 1.00 95.00 363 GLY A O 1
ATOM 2939 N N . GLU A 1 364 ? -4.871 17.418 24.466 1.00 93.06 364 GLU A N 1
ATOM 2940 C CA . GLU A 1 364 ? -4.581 16.854 25.786 1.00 93.06 364 GLU A CA 1
ATOM 2941 C C . GLU A 1 364 ? -5.101 15.409 25.909 1.00 93.06 364 GLU A C 1
ATOM 2943 O O . GLU A 1 364 ? -6.149 15.073 25.337 1.00 93.06 364 GLU A O 1
ATOM 2948 N N . PRO A 1 365 ? -4.425 14.540 26.685 1.00 90.62 365 PRO A N 1
ATOM 2949 C CA . PRO A 1 365 ? -4.924 13.205 26.984 1.00 90.62 365 PRO A CA 1
ATOM 2950 C C . PRO A 1 365 ? -6.324 13.249 27.601 1.00 90.62 365 PRO A C 1
ATOM 2952 O O . PRO A 1 365 ? -6.634 14.100 28.438 1.00 90.62 365 PRO A O 1
ATOM 2955 N N . SER A 1 366 ? -7.176 12.292 27.228 1.00 91.44 366 SER A N 1
ATOM 2956 C CA . SER A 1 366 ? -8.501 12.182 27.841 1.00 91.44 366 SER A CA 1
ATOM 2957 C C . SER A 1 366 ? -8.379 11.916 29.347 1.00 91.44 366 SER A C 1
ATOM 2959 O O . SER A 1 366 ? -7.537 11.111 29.758 1.00 91.44 366 SER A O 1
ATOM 2961 N N . PRO A 1 367 ? -9.219 12.547 30.186 1.00 91.94 367 PRO A N 1
ATOM 2962 C CA . PRO A 1 367 ? -9.140 12.360 31.625 1.00 91.94 367 PRO A CA 1
ATOM 2963 C C . PRO A 1 367 ? -9.464 10.911 32.004 1.00 91.94 367 PRO A C 1
ATOM 2965 O O . PRO A 1 367 ? -10.294 10.248 31.371 1.00 91.94 367 PRO A O 1
ATOM 2968 N N . VAL A 1 368 ? -8.816 10.442 33.077 1.00 92.38 368 VAL A N 1
ATOM 2969 C CA . VAL A 1 368 ? -9.041 9.110 33.667 1.00 92.38 368 VAL A CA 1
ATOM 2970 C C . VAL A 1 368 ? -10.517 8.915 33.999 1.00 92.38 368 VAL A C 1
ATOM 2972 O O . VAL A 1 368 ? -11.082 7.880 33.674 1.00 92.38 368 VAL A O 1
ATOM 2975 N N . THR A 1 369 ? -11.150 9.929 34.586 1.00 94.38 369 THR A N 1
ATOM 2976 C CA . THR A 1 369 ? -12.577 9.926 34.905 1.00 94.38 369 THR A CA 1
ATOM 2977 C C . THR A 1 369 ? -13.244 11.100 34.201 1.00 94.38 369 THR A C 1
ATOM 2979 O O . THR A 1 369 ? -12.874 12.251 34.429 1.00 94.38 369 THR A O 1
ATOM 2982 N N . GLU A 1 370 ? -14.231 10.817 33.357 1.00 93.31 370 GLU A N 1
ATOM 2983 C CA . GLU A 1 370 ? -14.955 11.806 32.554 1.00 93.31 370 GLU A CA 1
ATOM 2984 C C . GLU A 1 370 ? -16.461 11.657 32.765 1.00 93.31 370 GLU A C 1
ATOM 2986 O O . GLU A 1 370 ? -17.001 10.561 32.610 1.00 93.31 370 GLU A O 1
ATOM 2991 N N . ALA A 1 371 ? -17.149 12.753 33.085 1.00 92.62 371 ALA A N 1
ATOM 2992 C CA . ALA A 1 371 ? -18.605 12.793 33.026 1.00 92.62 371 ALA A CA 1
ATOM 2993 C C . ALA A 1 371 ? -19.040 12.977 31.566 1.00 92.62 371 ALA A C 1
ATOM 2995 O O . ALA A 1 371 ? -18.623 13.929 30.908 1.00 92.62 371 ALA A O 1
ATOM 2996 N N . THR A 1 372 ? -19.888 12.083 31.066 1.00 89.00 372 THR A N 1
ATOM 2997 C CA . THR A 1 372 ? -20.552 12.222 29.764 1.00 89.00 372 THR A CA 1
ATOM 2998 C C . THR A 1 372 ? -21.988 12.727 29.981 1.00 89.00 372 THR A C 1
ATOM 3000 O O . THR A 1 372 ? -22.467 12.737 31.119 1.00 89.00 372 THR A O 1
ATOM 3003 N N . PRO A 1 373 ? -22.729 13.125 28.929 1.00 87.12 373 PRO A N 1
ATOM 3004 C CA . PRO A 1 373 ? -24.109 13.590 29.087 1.00 87.12 373 PRO A CA 1
ATOM 3005 C C . PRO A 1 373 ? -25.055 12.594 29.781 1.00 87.12 373 PRO A C 1
ATOM 3007 O O . PRO A 1 373 ? -26.057 13.016 30.353 1.00 87.12 373 PRO A O 1
ATOM 3010 N N . ALA A 1 374 ? -24.759 11.289 29.725 1.00 86.12 374 ALA A N 1
ATOM 3011 C CA . ALA A 1 374 ? -25.634 10.233 30.245 1.00 86.12 374 ALA A CA 1
ATOM 3012 C C . ALA A 1 374 ? -24.929 9.206 31.153 1.00 86.12 374 ALA A C 1
ATOM 3014 O O . ALA A 1 374 ? -25.589 8.319 31.692 1.00 86.12 374 ALA A O 1
ATOM 3015 N N . SER A 1 375 ? -23.607 9.275 31.313 1.00 92.44 375 SER A N 1
ATOM 3016 C CA . SER A 1 375 ? -22.824 8.259 32.023 1.00 92.44 375 SER A CA 1
ATOM 3017 C C . SER A 1 375 ? -21.494 8.814 32.539 1.00 92.44 375 SER A C 1
ATOM 3019 O O . SER A 1 375 ? -21.211 10.007 32.448 1.00 92.44 375 SER A O 1
ATOM 3021 N N . TRP A 1 376 ? -20.660 7.931 33.076 1.00 94.12 376 TRP A N 1
ATOM 3022 C CA . TRP A 1 376 ? -19.264 8.216 33.369 1.00 94.12 376 TRP A CA 1
ATOM 3023 C C . TRP A 1 376 ? -18.371 7.269 32.576 1.00 94.12 376 TRP A C 1
ATOM 3025 O O . TRP A 1 376 ? -18.679 6.082 32.465 1.00 94.12 376 TRP A O 1
ATOM 3035 N N . ALA A 1 377 ? -17.252 7.779 32.072 1.00 94.38 377 ALA A N 1
ATOM 3036 C CA . ALA A 1 377 ? -16.170 6.969 31.534 1.00 94.38 377 ALA A CA 1
ATOM 3037 C C . ALA A 1 377 ? -15.024 6.919 32.550 1.00 94.38 377 ALA A C 1
ATOM 3039 O O . ALA A 1 377 ? -14.562 7.962 33.015 1.00 94.38 377 ALA A O 1
ATOM 3040 N N . VAL A 1 378 ? -14.573 5.708 32.879 1.00 94.81 378 VAL A N 1
ATOM 3041 C CA . VAL A 1 378 ? -13.381 5.459 33.699 1.00 94.81 378 VAL A CA 1
ATOM 3042 C C . VAL A 1 378 ? -12.373 4.722 32.828 1.00 94.81 378 VAL A C 1
ATOM 3044 O O . VAL A 1 378 ? -12.685 3.666 32.284 1.00 94.81 378 VAL A O 1
ATOM 3047 N N . ARG A 1 379 ? -11.187 5.303 32.657 1.00 93.88 379 ARG A N 1
ATOM 3048 C CA . ARG A 1 379 ? -10.149 4.844 31.732 1.00 93.88 379 ARG A CA 1
ATOM 3049 C C . ARG A 1 379 ? -8.911 4.390 32.484 1.00 93.88 379 ARG A C 1
ATOM 3051 O O . ARG A 1 379 ? -8.531 4.974 33.492 1.00 93.88 379 ARG A O 1
ATOM 3058 N N . PHE A 1 380 ? -8.244 3.395 31.933 1.00 94.31 380 PHE A N 1
ATOM 3059 C CA . PHE A 1 380 ? -6.943 2.909 32.371 1.00 94.31 380 PHE A CA 1
ATOM 3060 C C . PHE A 1 380 ? -6.191 2.420 31.136 1.00 94.31 380 PHE A C 1
ATOM 3062 O O . PHE A 1 380 ? -6.814 2.061 30.134 1.00 94.31 380 PHE A O 1
ATOM 3069 N N . ARG A 1 381 ? -4.856 2.445 31.169 1.00 95.12 381 ARG A N 1
ATOM 3070 C CA . ARG A 1 381 ? -4.078 1.959 30.026 1.00 95.12 381 ARG A CA 1
ATOM 3071 C C . ARG A 1 381 ? -4.049 0.430 30.030 1.00 95.12 381 ARG A C 1
ATOM 3073 O O . ARG A 1 381 ? -4.045 -0.165 31.109 1.00 95.12 381 ARG A O 1
ATOM 3080 N N . PRO A 1 382 ? -3.936 -0.225 28.864 1.00 95.50 382 PRO A N 1
ATOM 3081 C CA . PRO A 1 382 ? -3.816 -1.678 28.797 1.00 95.50 382 PRO A CA 1
ATOM 3082 C C . PRO A 1 38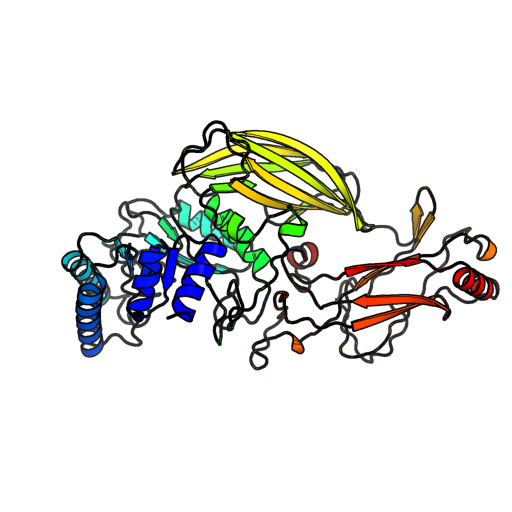2 ? -2.687 -2.250 29.668 1.00 95.50 382 PRO A C 1
ATOM 3084 O O . PRO A 1 382 ? -2.854 -3.315 30.248 1.00 95.50 382 PRO A O 1
ATOM 3087 N N . GLY A 1 383 ? -1.571 -1.536 29.837 1.00 96.31 383 GLY A N 1
ATOM 3088 C CA . GLY A 1 383 ? -0.465 -1.946 30.705 1.00 96.31 383 GLY A CA 1
ATOM 3089 C C . GLY A 1 383 ? -0.666 -1.699 32.206 1.00 96.31 383 GLY A C 1
ATOM 3090 O O . GLY A 1 383 ? 0.183 -2.127 32.984 1.00 96.31 383 GLY A O 1
ATOM 3091 N N . ASP A 1 384 ? -1.742 -1.025 32.636 1.00 95.94 384 ASP A N 1
ATOM 3092 C CA . ASP A 1 384 ? -2.023 -0.637 34.035 1.00 95.94 384 ASP A CA 1
ATOM 3093 C C . ASP A 1 384 ? -2.705 -1.716 34.884 1.00 95.94 384 ASP A C 1
ATOM 3095 O O . ASP A 1 384 ? -3.245 -1.426 35.952 1.00 95.94 384 ASP A O 1
ATOM 3099 N N . PHE A 1 385 ? -2.654 -2.974 34.448 1.00 96.75 385 PHE A N 1
ATOM 3100 C CA . PHE A 1 385 ? -3.145 -4.090 35.248 1.00 96.75 385 PHE A CA 1
ATOM 3101 C C . PHE A 1 385 ? -2.393 -4.201 36.586 1.00 96.75 385 PHE A C 1
ATOM 3103 O O . PHE A 1 385 ? -1.184 -3.975 36.677 1.00 96.75 385 PHE A O 1
ATOM 3110 N N . VAL A 1 386 ? -3.126 -4.564 37.639 1.00 96.56 386 VAL A N 1
ATOM 3111 C CA . VAL A 1 386 ? -2.611 -4.743 39.007 1.00 96.56 386 VAL A CA 1
ATOM 3112 C C . VAL A 1 386 ? -2.178 -6.180 39.292 1.00 96.56 386 VAL A C 1
ATOM 3114 O O . VAL A 1 386 ? -1.424 -6.416 40.235 1.00 96.56 386 VAL A O 1
ATOM 3117 N N . ALA A 1 387 ? -2.644 -7.137 38.489 1.00 96.56 387 ALA A N 1
ATOM 3118 C CA . ALA A 1 387 ? -2.224 -8.531 38.541 1.00 96.56 387 ALA A CA 1
ATOM 3119 C C . ALA A 1 387 ? -2.264 -9.161 37.142 1.00 96.56 387 ALA A C 1
ATOM 3121 O O . ALA A 1 387 ? -3.000 -8.714 36.265 1.00 96.56 387 ALA A O 1
ATOM 3122 N N . SER A 1 388 ? -1.456 -10.199 36.945 1.00 97.19 388 SER A N 1
ATOM 3123 C CA . SER A 1 388 ? -1.347 -10.962 35.703 1.00 97.19 388 SER A CA 1
ATOM 3124 C C . SER A 1 388 ? -1.018 -12.413 36.042 1.00 97.19 388 SER A C 1
ATOM 3126 O O . SER A 1 388 ? -0.259 -12.661 36.980 1.00 97.19 388 SER A O 1
ATOM 3128 N N . SER A 1 389 ? -1.560 -13.368 35.284 1.00 97.38 389 SER A N 1
ATOM 3129 C CA . SER A 1 389 ? -1.128 -14.770 35.366 1.00 97.38 389 SER A CA 1
ATOM 3130 C C . SER A 1 389 ? 0.160 -15.050 34.603 1.00 97.38 389 SER A C 1
ATOM 3132 O O . SER A 1 389 ? 0.770 -16.094 34.808 1.00 97.38 389 SER A O 1
ATOM 3134 N N . TRP A 1 390 ? 0.533 -14.171 33.674 1.00 95.50 390 TRP A N 1
ATOM 3135 C CA . TRP A 1 390 ? 1.807 -14.251 32.976 1.00 95.50 390 TRP A CA 1
ATOM 3136 C C . TRP A 1 390 ? 2.905 -13.657 33.851 1.00 95.50 390 TRP A C 1
ATOM 3138 O O . TRP A 1 390 ? 2.748 -12.541 34.352 1.00 95.50 390 TRP A O 1
ATOM 3148 N N . ASP A 1 391 ? 4.025 -14.372 33.970 1.00 90.06 391 ASP A N 1
ATOM 3149 C CA . ASP A 1 391 ? 5.181 -13.923 34.752 1.00 90.06 391 ASP A CA 1
ATOM 3150 C C . ASP A 1 391 ? 5.809 -12.652 34.153 1.00 90.06 391 ASP A C 1
ATOM 3152 O O . ASP A 1 391 ? 6.186 -11.727 34.876 1.00 90.06 391 ASP A O 1
ATOM 3156 N N . HIS A 1 392 ? 5.901 -12.593 32.819 1.00 88.31 392 HIS A N 1
ATOM 3157 C CA . HIS A 1 392 ? 6.580 -11.524 32.077 1.00 88.31 392 HIS A CA 1
ATOM 3158 C C . HIS A 1 392 ? 5.815 -11.121 30.800 1.00 88.31 392 HIS A C 1
ATOM 3160 O O . HIS A 1 392 ? 6.323 -11.330 29.695 1.00 88.31 392 HIS A O 1
ATOM 3166 N N . PRO A 1 393 ? 4.591 -10.565 30.908 1.00 93.94 393 PRO A N 1
ATOM 3167 C CA . PRO A 1 393 ? 3.916 -9.989 29.749 1.00 93.94 393 PRO A CA 1
ATOM 3168 C C . PRO A 1 393 ? 4.770 -8.854 29.171 1.00 93.94 393 PRO A C 1
ATOM 3170 O O . PRO A 1 393 ? 5.392 -8.084 29.911 1.00 93.94 393 PRO A O 1
ATOM 3173 N N . TRP A 1 394 ? 4.793 -8.728 27.848 1.00 92.81 394 TRP A N 1
ATOM 3174 C CA . TRP A 1 394 ? 5.405 -7.575 27.208 1.00 92.81 394 TRP A CA 1
ATOM 3175 C C . TRP A 1 394 ? 4.491 -6.366 27.398 1.00 92.81 394 TRP A C 1
ATOM 3177 O O . TRP A 1 394 ? 3.310 -6.420 27.070 1.00 92.81 394 TRP A O 1
ATOM 3187 N N . VAL A 1 395 ? 5.030 -5.268 27.924 1.00 94.75 395 VAL A N 1
ATOM 3188 C CA . VAL A 1 395 ? 4.306 -4.007 28.113 1.00 94.75 395 VAL A CA 1
ATOM 3189 C C . VAL A 1 395 ? 5.123 -2.903 27.461 1.00 94.75 395 VAL A C 1
ATOM 3191 O O . VAL A 1 395 ? 6.295 -2.715 27.796 1.00 94.75 395 VAL A O 1
ATOM 3194 N N . HIS A 1 396 ? 4.516 -2.162 26.536 1.00 92.88 396 HIS A N 1
ATOM 3195 C CA . HIS A 1 396 ? 5.174 -1.029 25.894 1.00 92.88 396 HIS A CA 1
ATOM 3196 C C . HIS A 1 396 ? 5.562 0.036 26.944 1.00 92.88 396 HIS A C 1
ATOM 3198 O O . HIS A 1 396 ? 4.812 0.224 27.904 1.00 92.88 396 HIS A O 1
ATOM 3204 N N . PRO A 1 397 ? 6.667 0.794 26.791 1.00 93.50 397 PRO A N 1
ATOM 3205 C CA . PRO A 1 397 ? 7.055 1.826 27.761 1.00 93.50 397 PRO A CA 1
ATOM 3206 C C . PRO A 1 397 ? 5.989 2.901 28.035 1.00 93.50 397 PRO A C 1
ATOM 3208 O O . PRO A 1 397 ? 5.893 3.385 29.161 1.00 93.50 397 PRO A O 1
ATOM 3211 N N . THR A 1 398 ? 5.147 3.248 27.050 1.00 91.25 398 THR A N 1
ATOM 3212 C CA . THR A 1 398 ? 3.996 4.161 27.263 1.00 91.25 398 THR A CA 1
ATOM 3213 C C . THR A 1 398 ? 2.851 3.506 28.038 1.00 91.25 398 THR A C 1
ATOM 3215 O O . THR A 1 398 ? 1.968 4.195 28.550 1.00 91.25 398 THR A O 1
ATOM 3218 N N . ARG A 1 399 ? 2.882 2.173 28.163 1.00 94.06 399 ARG A N 1
ATOM 3219 C CA . ARG A 1 399 ? 1.871 1.299 28.776 1.00 94.06 399 ARG A CA 1
ATOM 3220 C C . ARG A 1 399 ? 0.535 1.278 28.035 1.00 94.06 399 ARG A C 1
ATOM 3222 O O . ARG A 1 399 ? -0.406 0.649 28.501 1.00 94.06 399 ARG A O 1
ATOM 3229 N N . GLU A 1 400 ? 0.454 1.909 26.868 1.00 91.56 400 GLU A N 1
ATOM 3230 C CA . GLU A 1 400 ? -0.750 1.951 26.024 1.00 91.56 400 GLU A CA 1
ATOM 3231 C C . GLU A 1 400 ? -0.991 0.651 25.255 1.00 91.56 400 GLU A C 1
ATOM 3233 O O . GLU A 1 400 ? -2.061 0.458 24.693 1.00 91.56 400 GLU A O 1
ATOM 3238 N N . LYS A 1 401 ? -0.020 -0.265 25.268 1.00 93.06 401 LYS A N 1
ATOM 3239 C CA . LYS A 1 401 ? -0.122 -1.586 24.657 1.00 93.06 401 LYS A CA 1
ATOM 3240 C C . LYS A 1 401 ? 0.590 -2.620 25.520 1.00 93.06 401 LYS A C 1
ATOM 3242 O O . LYS A 1 401 ? 1.643 -2.332 26.098 1.00 93.06 401 LYS A O 1
ATOM 3247 N N . PHE A 1 402 ? 0.027 -3.818 25.591 1.00 94.56 402 PHE A N 1
ATOM 3248 C CA . PHE A 1 402 ? 0.691 -4.993 26.141 1.00 94.56 402 PHE A CA 1
ATOM 3249 C C . PHE A 1 402 ? 0.325 -6.225 25.312 1.00 94.56 402 PHE A C 1
ATOM 3251 O O . PHE A 1 402 ? -0.659 -6.216 24.573 1.00 94.56 402 PHE A O 1
ATOM 3258 N N . SER A 1 403 ? 1.119 -7.278 25.434 1.00 92.94 403 SER A N 1
ATOM 3259 C CA . SER A 1 403 ? 0.828 -8.586 24.861 1.00 92.94 403 SER A CA 1
ATOM 3260 C C . SER A 1 403 ? 1.505 -9.683 25.680 1.00 92.94 403 SER A C 1
ATOM 3262 O O . SER A 1 403 ? 2.451 -9.435 26.430 1.00 92.94 403 SER A O 1
ATOM 3264 N N . ALA A 1 404 ? 1.010 -10.911 25.567 1.00 91.50 404 ALA A N 1
ATOM 3265 C CA . ALA A 1 404 ? 1.607 -12.059 26.232 1.00 91.50 404 ALA A CA 1
ATOM 3266 C C . ALA A 1 404 ? 1.365 -13.338 25.418 1.00 91.50 404 ALA A C 1
ATOM 3268 O O . ALA A 1 404 ? 0.300 -13.475 24.813 1.00 91.50 404 ALA A O 1
ATOM 3269 N N . PRO A 1 405 ? 2.333 -14.271 25.379 1.00 85.81 405 PRO A N 1
ATOM 3270 C CA . PRO A 1 405 ? 2.157 -15.543 24.697 1.00 85.81 405 PRO A CA 1
ATOM 3271 C C . PRO A 1 405 ? 1.324 -16.520 25.541 1.00 85.81 405 PRO A C 1
ATOM 3273 O O . PRO A 1 405 ? 1.471 -16.601 26.762 1.00 85.81 405 PRO A O 1
ATOM 3276 N N . GLY A 1 406 ? 0.507 -17.329 24.867 1.00 87.81 406 GLY A N 1
ATOM 3277 C CA . GLY A 1 406 ? -0.297 -18.376 25.498 1.00 87.81 406 GLY A CA 1
ATOM 3278 C C . GLY A 1 406 ? -1.490 -17.854 26.306 1.00 87.81 406 GLY A C 1
ATOM 3279 O O . GLY A 1 406 ? -1.718 -16.653 26.432 1.00 87.81 406 GLY A O 1
ATOM 3280 N N . ALA A 1 407 ? -2.278 -18.780 26.854 1.00 91.50 407 ALA A N 1
ATOM 3281 C CA . ALA A 1 407 ? -3.468 -18.442 27.628 1.00 91.50 407 ALA A CA 1
ATOM 3282 C C . ALA A 1 407 ? -3.108 -17.847 28.998 1.00 91.50 407 ALA A C 1
ATOM 3284 O O . ALA A 1 407 ? -2.225 -18.347 29.694 1.00 91.50 407 ALA A O 1
ATOM 3285 N N . GLY A 1 408 ? -3.844 -16.818 29.409 1.00 95.00 408 GLY A N 1
ATOM 3286 C CA . GLY A 1 408 ? -3.669 -16.164 30.698 1.00 95.00 408 GLY A CA 1
ATOM 3287 C C . GLY A 1 408 ? -4.696 -15.062 30.922 1.00 95.00 408 GLY A C 1
ATOM 3288 O O . GLY A 1 408 ? -5.699 -14.981 30.211 1.00 95.00 408 GLY A O 1
ATOM 3289 N N . TRP A 1 409 ? -4.470 -14.243 31.941 1.00 96.50 409 TRP A N 1
ATOM 3290 C CA . TRP A 1 409 ? -5.349 -13.142 32.306 1.00 96.50 409 TRP A CA 1
ATOM 3291 C C . TRP A 1 409 ? -4.566 -11.981 32.914 1.00 96.50 409 TRP A C 1
ATOM 3293 O O . TRP A 1 409 ? -3.480 -12.158 33.467 1.00 96.50 409 TRP A O 1
ATOM 3303 N N . VAL A 1 410 ? -5.174 -10.801 32.845 1.00 97.38 410 VAL A N 1
ATOM 3304 C CA . VAL A 1 410 ? -4.787 -9.592 33.577 1.00 97.38 410 VAL A CA 1
ATOM 3305 C C . VAL A 1 410 ? -5.996 -9.086 34.363 1.00 97.38 410 VAL A C 1
ATOM 3307 O O . VAL A 1 410 ? -7.136 -9.281 33.943 1.00 97.38 410 VAL A O 1
ATOM 3310 N N . GLU A 1 411 ? -5.755 -8.477 35.518 1.00 97.56 411 GLU A N 1
ATOM 3311 C CA . GLU A 1 411 ? -6.777 -7.848 36.361 1.00 97.56 411 GLU A CA 1
ATOM 3312 C C . GLU A 1 411 ? -6.469 -6.357 36.472 1.00 97.56 411 GLU A C 1
ATOM 3314 O O . GLU A 1 411 ? -5.329 -5.974 36.743 1.00 97.56 411 GLU A O 1
ATOM 3319 N N . TYR A 1 412 ? -7.483 -5.516 36.297 1.00 97.31 412 TYR A N 1
ATOM 3320 C CA . TYR A 1 412 ? -7.372 -4.072 36.474 1.00 97.31 412 TYR A CA 1
ATOM 3321 C C . TYR A 1 412 ? -8.014 -3.669 37.800 1.00 97.31 412 TYR A C 1
ATOM 3323 O O . TYR A 1 412 ? -8.811 -4.404 38.370 1.00 97.31 412 TYR A O 1
ATOM 3331 N N . ALA A 1 413 ? -7.652 -2.503 38.324 1.00 94.50 413 ALA A N 1
ATOM 3332 C CA . ALA A 1 413 ? -8.344 -1.918 39.464 1.00 94.50 413 ALA A CA 1
ATOM 3333 C C . ALA A 1 413 ? -8.761 -0.496 39.111 1.00 94.50 413 ALA A C 1
ATOM 3335 O O . ALA A 1 413 ? -7.952 0.298 38.630 1.00 94.50 413 ALA A O 1
ATOM 3336 N N . ALA A 1 414 ? -10.022 -0.178 39.374 1.00 92.38 414 ALA A N 1
ATOM 3337 C CA . ALA A 1 414 ? -10.602 1.130 39.128 1.00 92.38 414 ALA A CA 1
ATOM 3338 C C . ALA A 1 414 ? -11.369 1.621 40.362 1.00 92.38 414 ALA A C 1
ATOM 3340 O O . ALA A 1 414 ? -11.637 0.876 41.307 1.00 92.38 414 ALA A O 1
ATOM 3341 N N . SER A 1 415 ? -11.733 2.899 40.345 1.00 90.06 415 SER A N 1
ATOM 3342 C CA . SER A 1 415 ? -12.581 3.515 41.364 1.00 90.06 415 SER A CA 1
ATOM 3343 C C . SER A 1 415 ? -13.863 4.009 40.717 1.00 90.06 415 SER A C 1
ATOM 3345 O O . SER A 1 415 ? -13.834 4.529 39.600 1.00 90.06 415 SER A O 1
ATOM 3347 N N . LEU A 1 416 ? -14.987 3.887 41.428 1.00 90.75 416 LEU A N 1
ATOM 3348 C CA . LEU A 1 416 ? -16.211 4.557 41.005 1.00 90.75 416 LEU A CA 1
ATOM 3349 C C . LEU A 1 416 ? -15.989 6.081 40.989 1.00 90.75 416 LEU A C 1
ATOM 3351 O O . LEU A 1 416 ? -15.276 6.603 41.854 1.00 90.75 416 LEU A O 1
ATOM 3355 N N . PRO A 1 417 ? -16.582 6.804 40.024 1.00 91.38 417 PRO A N 1
ATOM 3356 C CA . PRO A 1 417 ? -16.498 8.255 39.983 1.00 91.38 417 PRO A CA 1
ATOM 3357 C C . PRO A 1 417 ? -17.040 8.906 41.266 1.00 91.38 417 PRO A C 1
ATOM 3359 O O . PRO A 1 417 ? -17.938 8.351 41.909 1.00 91.38 417 PRO A O 1
ATOM 3362 N N . PRO A 1 418 ? -16.551 10.102 41.637 1.00 84.69 418 PRO A N 1
ATOM 3363 C CA . PRO A 1 418 ? -17.038 10.811 42.816 1.00 84.69 418 PRO A CA 1
ATOM 3364 C C . PRO A 1 418 ? -18.563 10.993 42.798 1.00 84.69 418 PRO A C 1
ATOM 3366 O O . PRO A 1 418 ? -19.126 11.484 41.821 1.00 84.69 418 PRO A O 1
ATOM 3369 N N . GLY A 1 419 ? -19.230 10.613 43.891 1.00 86.44 419 GLY A N 1
ATOM 3370 C CA . GLY A 1 419 ? -20.686 10.736 44.041 1.00 86.44 419 GLY A CA 1
ATOM 3371 C C . GLY A 1 419 ? -21.513 9.635 43.365 1.00 86.44 419 GLY A C 1
ATOM 3372 O O . GLY A 1 419 ? -22.741 9.679 43.438 1.00 86.44 419 GLY A O 1
ATOM 3373 N N . VAL A 1 420 ? -20.878 8.643 42.729 1.00 89.38 420 VAL A N 1
ATOM 3374 C CA . VAL A 1 420 ? -21.570 7.461 42.199 1.00 89.38 420 VAL A CA 1
ATOM 3375 C C . VAL A 1 420 ? -21.650 6.386 43.279 1.00 89.38 420 VAL A C 1
ATOM 3377 O O . VAL A 1 420 ? -20.682 5.685 43.563 1.00 89.38 420 VAL A O 1
ATOM 3380 N N . GLU A 1 421 ? -22.835 6.244 43.867 1.00 91.06 421 GLU A N 1
ATOM 3381 C CA . GLU A 1 421 ? -23.139 5.172 44.816 1.00 91.06 421 GLU A CA 1
ATOM 3382 C C . GLU A 1 421 ? -23.319 3.824 44.092 1.00 91.06 421 GLU A C 1
ATOM 3384 O O . GLU A 1 421 ? -24.052 3.765 43.103 1.00 91.06 421 GLU A O 1
ATOM 3389 N N . PRO A 1 422 ? -22.761 2.703 44.589 1.00 90.56 422 PRO A N 1
ATOM 3390 C CA . PRO A 1 422 ? -22.934 1.388 43.962 1.00 90.56 422 PRO A CA 1
ATOM 3391 C C . PRO A 1 422 ? -24.395 1.017 43.668 1.00 90.56 422 PRO A C 1
ATOM 3393 O O . PRO A 1 422 ? -24.708 0.455 42.619 1.00 90.56 422 PRO A O 1
ATOM 3396 N N . ALA A 1 423 ? -25.311 1.370 44.573 1.00 89.44 423 ALA A N 1
ATOM 3397 C CA . ALA A 1 423 ? -26.735 1.076 44.434 1.00 89.44 423 ALA A CA 1
ATOM 3398 C C . ALA A 1 423 ? -27.419 1.840 43.282 1.00 89.44 423 ALA A C 1
ATOM 3400 O O . ALA A 1 423 ? -28.478 1.411 42.823 1.00 89.44 423 ALA A O 1
ATOM 3401 N N . SER A 1 424 ? -26.838 2.948 42.803 1.00 90.19 424 SER A N 1
ATOM 3402 C CA . SER A 1 424 ? -27.422 3.787 41.747 1.00 90.19 424 SER A CA 1
ATOM 3403 C C . SER A 1 424 ? -26.993 3.396 40.328 1.00 90.19 424 SER A C 1
ATOM 3405 O O . SER A 1 424 ? -27.534 3.937 39.364 1.00 90.19 424 SER A O 1
ATOM 3407 N N . LEU A 1 425 ? -26.064 2.442 40.174 1.00 92.25 425 LEU A N 1
ATOM 3408 C CA . LEU A 1 425 ? -25.489 2.034 38.884 1.00 92.25 425 LEU A CA 1
ATOM 3409 C C . LEU A 1 425 ? -26.516 1.405 37.938 1.00 92.25 425 LEU A C 1
ATOM 3411 O O . LEU A 1 425 ? -26.700 0.197 37.971 1.00 92.25 425 LEU A O 1
ATOM 3415 N N . GLN A 1 426 ? -27.162 2.161 37.052 1.00 93.94 426 GLN A N 1
ATOM 3416 C CA . GLN A 1 426 ? -28.201 1.626 36.153 1.00 93.94 426 GLN A CA 1
ATOM 3417 C C . GLN A 1 426 ? -27.671 0.705 35.046 1.00 93.94 426 GLN A C 1
ATOM 3419 O O . GLN A 1 426 ? -28.383 -0.206 34.628 1.00 93.94 426 GLN A O 1
ATOM 3424 N N . SER A 1 427 ? -26.430 0.910 34.617 1.00 94.75 427 SER A N 1
ATOM 3425 C CA . SER A 1 427 ? -25.728 0.099 33.625 1.00 94.75 427 SER A CA 1
ATOM 3426 C C . SER A 1 427 ? -24.229 0.086 33.927 1.00 94.75 427 SER A C 1
ATOM 3428 O O . SER A 1 427 ? -23.720 0.941 34.655 1.00 94.75 427 SER A O 1
ATOM 3430 N N . LEU A 1 428 ? -23.527 -0.907 33.384 1.00 94.94 428 LEU A N 1
ATOM 3431 C CA . LEU A 1 428 ? -22.071 -0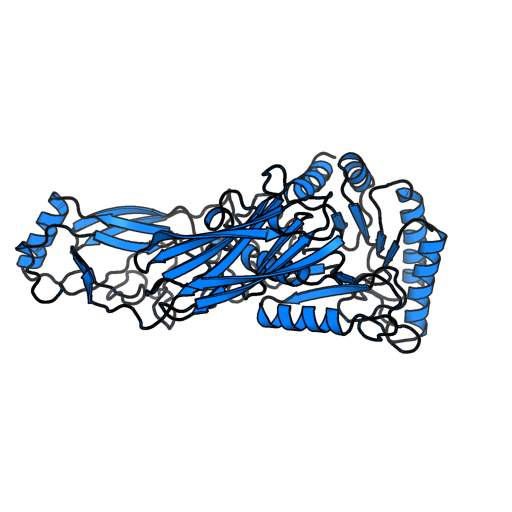.996 33.413 1.00 94.94 428 LEU A CA 1
ATOM 3432 C C . LEU A 1 428 ? -21.608 -1.671 32.126 1.00 94.94 428 LEU A C 1
ATOM 3434 O O . LEU A 1 428 ? -22.134 -2.723 31.765 1.00 94.94 428 LEU A O 1
ATOM 3438 N N . SER A 1 429 ? -20.629 -1.080 31.452 1.00 95.31 429 SER A N 1
ATOM 3439 C CA . SER A 1 429 ? -20.026 -1.644 30.248 1.00 95.31 429 SER A CA 1
ATOM 3440 C C . SER A 1 429 ? -18.515 -1.469 30.263 1.00 95.31 429 SER A C 1
ATOM 3442 O O . SER A 1 429 ? -18.015 -0.456 30.752 1.00 95.31 429 SER A O 1
ATOM 3444 N N . LEU A 1 430 ? -17.803 -2.436 29.692 1.00 96.06 430 LEU A N 1
ATOM 3445 C CA . LEU A 1 430 ? -16.378 -2.352 29.410 1.00 96.06 430 LEU A CA 1
ATOM 3446 C C . LEU A 1 430 ? -16.176 -2.270 27.896 1.00 96.06 430 LEU A C 1
ATOM 3448 O O . LEU A 1 430 ? -16.648 -3.142 27.165 1.00 96.06 430 LEU A O 1
ATOM 3452 N N . ARG A 1 431 ? -15.447 -1.240 27.465 1.00 96.12 431 ARG A N 1
ATOM 3453 C CA . ARG A 1 431 ? -14.983 -1.061 26.089 1.00 96.12 431 ARG A CA 1
ATOM 3454 C C . ARG A 1 431 ? -13.465 -1.176 26.050 1.00 96.12 431 ARG A C 1
ATOM 3456 O O . ARG A 1 431 ? -12.795 -0.548 26.867 1.00 96.12 431 ARG A O 1
ATOM 3463 N N . PHE A 1 432 ? -12.932 -1.956 25.118 1.00 96.00 432 PHE A N 1
ATOM 3464 C CA . PHE A 1 432 ? -11.490 -2.116 24.922 1.00 96.00 432 PHE A CA 1
ATOM 3465 C C . PHE A 1 432 ? -11.175 -2.544 23.489 1.00 96.00 432 PHE A C 1
ATOM 3467 O O . PHE A 1 432 ? -12.048 -3.030 22.780 1.00 96.00 432 PHE A O 1
ATOM 3474 N N . GLU A 1 433 ? -9.925 -2.380 23.072 1.00 95.81 433 GLU A N 1
ATOM 3475 C CA . GLU A 1 433 ? -9.414 -2.937 21.821 1.00 95.81 433 GLU A CA 1
ATOM 3476 C C . GLU A 1 433 ? -8.497 -4.126 22.139 1.00 95.81 433 GLU A C 1
ATOM 3478 O O . GLU A 1 433 ? -7.636 -4.023 23.017 1.00 95.81 433 GLU A O 1
ATOM 3483 N N . ALA A 1 434 ? -8.690 -5.264 21.465 1.00 96.31 434 ALA A N 1
ATOM 3484 C CA . ALA A 1 434 ? -7.846 -6.447 21.641 1.00 96.31 434 ALA A CA 1
ATOM 3485 C C . ALA A 1 434 ? -7.714 -7.275 20.356 1.00 96.31 434 ALA A C 1
ATOM 3487 O O . ALA A 1 434 ? -8.648 -7.364 19.564 1.00 96.31 434 ALA A O 1
ATOM 3488 N N . GLY A 1 435 ? -6.560 -7.919 20.177 1.00 95.50 435 GLY A N 1
ATOM 3489 C CA . GLY A 1 435 ? -6.274 -8.862 19.092 1.00 95.50 435 GLY A CA 1
ATOM 3490 C C . GLY A 1 435 ? -5.677 -10.165 19.630 1.00 95.50 435 GLY A C 1
ATOM 3491 O O . GLY A 1 435 ? -5.171 -10.221 20.753 1.00 95.50 435 GLY A O 1
ATOM 3492 N N . ALA A 1 436 ? -5.744 -11.226 18.834 1.00 94.50 436 ALA A N 1
ATOM 3493 C CA . ALA A 1 436 ? -5.324 -12.574 19.196 1.00 94.50 436 ALA A CA 1
ATOM 3494 C C . ALA A 1 436 ? -3.828 -12.813 18.911 1.00 94.50 436 ALA A C 1
ATOM 3496 O O . ALA A 1 436 ? -3.486 -13.655 18.088 1.00 94.50 436 ALA A O 1
ATOM 3497 N N . ARG A 1 437 ? -2.938 -12.061 19.582 1.00 89.50 437 ARG A N 1
ATOM 3498 C CA . ARG A 1 437 ? -1.488 -12.000 19.292 1.00 89.50 437 ARG A CA 1
ATOM 3499 C C . ARG A 1 437 ? -0.863 -13.370 18.965 1.00 89.50 437 ARG A C 1
ATOM 3501 O O . ARG A 1 437 ? -0.739 -14.222 19.843 1.00 89.50 437 ARG A O 1
ATOM 3508 N N . ALA A 1 438 ? -0.371 -13.523 17.736 1.00 86.94 438 ALA A N 1
ATOM 3509 C CA . ALA A 1 438 ? 0.266 -14.741 17.232 1.00 86.94 438 ALA A CA 1
ATOM 3510 C C . ALA A 1 438 ? 1.788 -14.750 17.433 1.00 86.94 438 ALA A C 1
ATOM 3512 O O . ALA A 1 438 ? 2.415 -15.807 17.539 1.00 86.94 438 ALA A O 1
ATOM 3513 N N . GLY A 1 439 ? 2.401 -13.562 17.485 1.00 82.00 439 GLY A N 1
ATOM 3514 C CA . GLY A 1 439 ? 3.853 -13.428 17.602 1.00 82.00 439 GLY A CA 1
ATOM 3515 C C . GLY A 1 439 ? 4.574 -14.164 16.471 1.00 82.00 439 GLY A C 1
ATOM 3516 O O . GLY A 1 439 ? 4.214 -14.028 15.307 1.00 82.00 439 GLY A O 1
ATOM 3517 N N . HIS A 1 440 ? 5.579 -14.975 16.809 1.00 82.06 440 HIS A N 1
ATOM 3518 C CA . HIS A 1 440 ? 6.372 -15.691 15.804 1.00 82.06 440 HIS A CA 1
ATOM 3519 C C . HIS A 1 440 ? 5.583 -16.735 15.003 1.00 82.06 440 HIS A C 1
ATOM 3521 O O . HIS A 1 440 ? 6.070 -17.168 13.967 1.00 82.06 440 HIS A O 1
ATOM 3527 N N . ALA A 1 441 ? 4.387 -17.140 15.448 1.00 82.69 441 ALA A N 1
ATOM 3528 C CA . ALA A 1 441 ? 3.566 -18.096 14.706 1.00 82.69 441 ALA A CA 1
ATOM 3529 C C . ALA A 1 441 ? 3.043 -17.537 13.371 1.00 82.69 441 ALA A C 1
ATOM 3531 O O . ALA A 1 441 ? 2.630 -18.322 12.525 1.00 82.69 441 ALA A O 1
ATOM 3532 N N . LYS A 1 442 ? 3.064 -16.208 13.194 1.00 84.19 442 LYS A N 1
ATOM 3533 C CA . LYS A 1 442 ? 2.640 -15.528 11.964 1.00 84.19 442 LYS A CA 1
ATOM 3534 C C . LYS A 1 442 ? 3.786 -15.298 10.971 1.00 84.19 442 LYS A C 1
ATOM 3536 O O . LYS A 1 442 ? 3.530 -14.893 9.853 1.00 84.19 442 LYS A O 1
ATOM 3541 N N . ILE A 1 443 ? 5.038 -15.492 11.392 1.00 83.56 443 ILE A N 1
ATOM 3542 C CA . ILE A 1 443 ? 6.211 -15.174 10.570 1.00 83.56 443 ILE A CA 1
ATOM 3543 C C . ILE A 1 443 ? 6.469 -16.338 9.615 1.00 83.56 443 ILE A C 1
ATOM 3545 O O . ILE A 1 443 ? 6.787 -17.441 10.071 1.00 83.56 443 ILE A O 1
ATOM 3549 N N . ASP A 1 444 ? 6.415 -16.077 8.310 1.00 76.56 444 ASP A N 1
ATOM 3550 C CA . ASP A 1 444 ? 6.653 -17.101 7.282 1.00 76.56 444 ASP A CA 1
ATOM 3551 C C . ASP A 1 444 ? 8.108 -17.576 7.221 1.00 76.56 444 ASP A C 1
ATOM 3553 O O . ASP A 1 444 ? 8.397 -18.716 6.846 1.00 76.56 444 ASP A O 1
ATOM 3557 N N . TRP A 1 445 ? 9.032 -16.748 7.713 1.00 75.75 445 TRP A N 1
ATOM 3558 C CA . TRP A 1 445 ? 10.454 -17.060 7.778 1.00 75.75 445 TRP A CA 1
ATOM 3559 C C . TRP A 1 445 ? 11.006 -17.133 9.214 1.00 75.75 445 TRP A C 1
ATOM 3561 O O . TRP A 1 445 ? 11.793 -16.282 9.642 1.00 75.75 445 TRP A O 1
ATOM 3571 N N . PRO A 1 446 ? 10.671 -18.180 9.994 1.00 70.19 446 PRO A N 1
ATOM 3572 C CA . PRO A 1 446 ? 11.014 -18.258 11.417 1.00 70.19 446 PRO A CA 1
ATOM 3573 C C . PRO A 1 446 ? 12.526 -18.336 11.694 1.00 70.19 446 PRO A C 1
ATOM 3575 O O . PRO A 1 446 ? 12.958 -18.099 12.821 1.00 70.19 446 PRO A O 1
ATOM 3578 N N . SER A 1 447 ? 13.351 -18.655 10.689 1.00 69.31 447 SER A N 1
ATOM 3579 C CA . SER A 1 447 ? 14.816 -18.622 10.806 1.00 69.31 447 SER A CA 1
ATOM 3580 C C . SER A 1 447 ? 15.419 -17.214 10.728 1.00 69.31 447 SER A C 1
ATOM 3582 O O . SER A 1 447 ? 16.586 -17.050 11.083 1.00 69.31 447 SER A O 1
ATOM 3584 N N . VAL A 1 448 ? 14.660 -16.209 10.276 1.00 68.25 448 VAL A N 1
ATOM 3585 C CA . VAL A 1 448 ? 15.097 -14.809 10.168 1.00 68.25 448 VAL A CA 1
ATOM 3586 C C . VAL A 1 448 ? 14.078 -13.912 10.865 1.00 68.25 448 VAL A C 1
ATOM 3588 O O . VAL A 1 448 ? 13.198 -13.306 10.262 1.00 68.25 448 VAL A O 1
ATOM 3591 N N . ILE A 1 449 ? 14.220 -13.820 12.184 1.00 68.38 449 ILE A N 1
ATOM 3592 C CA . ILE A 1 449 ? 13.429 -12.906 13.007 1.00 68.38 449 ILE A CA 1
ATOM 3593 C C . ILE A 1 449 ? 14.216 -11.604 13.135 1.00 68.38 449 ILE A C 1
ATOM 3595 O O . ILE A 1 449 ? 15.307 -11.587 13.710 1.00 68.38 449 ILE A O 1
ATOM 3599 N N . GLN A 1 450 ? 13.675 -10.518 12.587 1.00 65.75 450 GLN A N 1
ATOM 3600 C CA . GLN A 1 450 ? 14.275 -9.190 12.669 1.00 65.75 450 GLN A CA 1
ATOM 3601 C C . GLN A 1 450 ? 13.374 -8.250 13.450 1.00 65.75 450 GLN A C 1
ATOM 3603 O O . GLN A 1 450 ? 12.192 -8.152 13.155 1.00 65.75 450 GLN A O 1
ATOM 3608 N N . GLY A 1 451 ? 13.955 -7.549 14.430 1.00 64.56 451 GLY A N 1
ATOM 3609 C CA . GLY A 1 451 ? 13.315 -6.447 15.155 1.00 64.56 451 GLY A CA 1
ATOM 3610 C C . GLY A 1 451 ? 11.807 -6.621 15.378 1.00 64.56 451 GLY A C 1
ATOM 3611 O O . GLY A 1 451 ? 11.384 -7.509 16.116 1.00 64.56 451 GLY A O 1
ATOM 3612 N N . PHE A 1 452 ? 11.022 -5.754 14.732 1.00 63.78 452 PHE A N 1
ATOM 3613 C CA . PHE A 1 452 ? 9.559 -5.744 14.760 1.00 63.78 452 PHE A CA 1
ATOM 3614 C C . PHE A 1 452 ? 8.979 -6.391 13.492 1.00 63.78 452 PHE A C 1
ATOM 3616 O O . PHE A 1 452 ? 8.444 -5.694 12.635 1.00 63.78 452 PHE A O 1
ATOM 3623 N N . ASN A 1 453 ? 9.073 -7.715 13.367 1.00 76.19 453 ASN A N 1
ATOM 3624 C CA . ASN A 1 453 ? 8.266 -8.437 12.382 1.00 76.19 453 ASN A CA 1
ATOM 3625 C C . ASN A 1 453 ? 6.802 -8.428 12.846 1.00 76.19 453 ASN A C 1
ATOM 3627 O O . ASN A 1 453 ? 6.475 -8.993 13.895 1.00 76.19 453 ASN A O 1
ATOM 3631 N N . TYR A 1 454 ? 5.938 -7.779 12.069 1.00 86.38 454 TYR A N 1
ATOM 3632 C CA . TYR A 1 454 ? 4.486 -7.836 12.226 1.00 86.38 454 TYR A CA 1
ATOM 3633 C C . TYR A 1 454 ? 3.874 -8.110 10.848 1.00 86.38 454 TYR A C 1
ATOM 3635 O O . TYR A 1 454 ? 3.552 -7.166 10.123 1.00 86.38 454 TYR A O 1
ATOM 3643 N N . PRO A 1 455 ? 3.781 -9.396 10.466 1.00 89.69 455 PRO A N 1
ATOM 3644 C CA . PRO A 1 455 ? 3.350 -9.807 9.135 1.00 89.69 455 PRO A CA 1
ATOM 3645 C C . PRO A 1 455 ? 1.967 -9.266 8.795 1.00 89.69 455 PRO A C 1
ATOM 3647 O O . PRO A 1 455 ? 1.100 -9.171 9.681 1.00 89.69 455 PRO A O 1
ATOM 3650 N N . GLN A 1 456 ? 1.752 -8.948 7.518 1.00 93.69 456 GLN A N 1
ATOM 3651 C CA . GLN A 1 456 ? 0.448 -8.504 7.040 1.00 93.69 456 GLN A CA 1
ATOM 3652 C C . GLN A 1 456 ? -0.619 -9.568 7.330 1.00 93.69 456 GLN A C 1
ATOM 3654 O O . GLN A 1 456 ? -0.356 -10.767 7.372 1.00 93.69 456 GLN A O 1
ATOM 3659 N N . THR A 1 457 ? -1.843 -9.134 7.597 1.00 95.06 457 THR A N 1
ATOM 3660 C CA . THR A 1 457 ? -2.987 -10.029 7.762 1.00 95.06 457 THR A CA 1
ATOM 3661 C C . THR A 1 457 ? -3.230 -10.837 6.489 1.00 95.06 457 THR A C 1
ATOM 3663 O O . THR A 1 457 ? -3.323 -10.272 5.402 1.00 95.06 457 THR A O 1
ATOM 3666 N N . GLU A 1 458 ? -3.419 -12.145 6.629 1.00 93.75 458 GLU A N 1
ATOM 3667 C CA . GLU A 1 458 ? -3.781 -13.039 5.527 1.00 93.75 458 GLU A CA 1
ATOM 3668 C C . GLU A 1 458 ? -5.254 -13.409 5.591 1.00 93.75 458 GLU A C 1
ATOM 3670 O O . GLU A 1 458 ? -5.813 -13.561 6.677 1.00 93.75 458 GLU A O 1
ATOM 3675 N N . VAL A 1 459 ? -5.886 -13.592 4.433 1.00 93.69 459 VAL A N 1
ATOM 3676 C CA . VAL A 1 459 ? -7.323 -13.891 4.353 1.00 93.69 459 VAL A CA 1
ATOM 3677 C C . VAL A 1 459 ? -7.638 -15.270 4.943 1.00 93.69 459 VAL A C 1
ATOM 3679 O O . VAL A 1 459 ? -8.564 -15.402 5.744 1.00 93.69 459 VAL A O 1
ATOM 3682 N N . ASP A 1 460 ? -6.839 -16.282 4.597 1.00 92.00 460 ASP A N 1
ATOM 3683 C CA . ASP A 1 460 ? -7.142 -17.689 4.896 1.00 92.00 460 ASP A CA 1
ATOM 3684 C C . ASP A 1 460 ? -6.384 -18.250 6.114 1.00 92.00 460 ASP A C 1
ATOM 3686 O O . ASP A 1 460 ? -6.719 -19.328 6.616 1.00 92.00 460 ASP A O 1
ATOM 3690 N N . ARG A 1 461 ? -5.384 -17.522 6.629 1.00 91.06 461 ARG A N 1
ATOM 3691 C CA . ARG A 1 461 ? -4.568 -17.927 7.783 1.00 91.06 461 ARG A CA 1
ATOM 3692 C C . ARG A 1 461 ? -4.825 -17.010 8.976 1.00 91.06 461 ARG A C 1
ATOM 3694 O O . ARG A 1 461 ? -4.191 -15.974 9.131 1.00 91.06 461 ARG A O 1
ATOM 3701 N N . LYS A 1 462 ? -5.769 -17.420 9.826 1.00 93.06 462 LYS A N 1
ATOM 3702 C CA . LYS A 1 462 ? -6.190 -16.690 11.033 1.00 93.06 462 LYS A CA 1
ATOM 3703 C C . LYS A 1 462 ? -5.700 -17.366 12.308 1.00 93.06 462 LYS A C 1
ATOM 3705 O O . LYS A 1 462 ? -5.705 -18.596 12.396 1.00 93.06 462 LYS A O 1
ATOM 3710 N N . THR A 1 463 ? -5.349 -16.579 13.323 1.00 92.44 463 THR A N 1
ATOM 3711 C CA . THR A 1 463 ? -4.915 -17.078 14.641 1.00 92.44 463 THR A CA 1
ATOM 3712 C C . THR A 1 463 ? -5.878 -16.645 15.751 1.00 92.44 463 THR A C 1
ATOM 3714 O O . THR A 1 463 ? -5.553 -15.743 16.520 1.00 92.44 463 THR A O 1
ATOM 3717 N N . PRO A 1 464 ? -7.074 -17.246 15.861 1.00 95.19 464 PRO A N 1
ATOM 3718 C CA . PRO A 1 464 ? -8.106 -16.760 16.769 1.00 95.19 464 PRO A CA 1
ATOM 3719 C C . PRO A 1 464 ? -7.844 -17.087 18.247 1.00 95.19 464 PRO A C 1
ATOM 3721 O O . PRO A 1 464 ? -7.142 -18.042 18.587 1.00 95.19 464 PRO A O 1
ATOM 3724 N N . THR A 1 465 ? -8.499 -16.341 19.141 1.00 95.31 465 THR A N 1
ATOM 3725 C CA . THR A 1 465 ? -8.568 -16.635 20.582 1.00 95.31 465 THR A CA 1
ATOM 3726 C C . THR A 1 465 ? -9.916 -16.224 21.176 1.00 95.31 465 THR A C 1
ATOM 3728 O O . THR A 1 465 ? -10.644 -15.422 20.594 1.00 95.31 465 THR A O 1
ATOM 3731 N N . ASP A 1 466 ? -10.239 -16.731 22.364 1.00 96.94 466 ASP A N 1
ATOM 3732 C CA . ASP A 1 466 ? -11.417 -16.315 23.125 1.00 96.94 466 ASP A CA 1
ATOM 3733 C C . ASP A 1 466 ? -11.000 -15.510 24.359 1.00 96.94 466 ASP A C 1
ATOM 3735 O O . ASP A 1 466 ? -10.133 -15.922 25.132 1.00 96.94 466 ASP A O 1
ATOM 3739 N N . VAL A 1 467 ? -11.666 -14.378 24.587 1.00 97.25 467 VAL A N 1
ATOM 3740 C CA . VAL A 1 467 ? -11.459 -13.529 25.764 1.00 97.25 467 VAL A CA 1
ATOM 3741 C C . VAL A 1 467 ? -12.718 -13.533 26.613 1.00 97.25 467 VAL A C 1
ATOM 3743 O O . VAL A 1 467 ? -13.807 -13.189 26.155 1.00 97.25 467 VAL A O 1
ATOM 3746 N N . ARG A 1 468 ? -12.572 -13.901 27.885 1.00 97.81 468 ARG A N 1
ATOM 3747 C CA . ARG A 1 468 ? -13.644 -13.847 28.881 1.00 97.81 468 ARG A CA 1
ATOM 3748 C C . ARG A 1 468 ? -13.424 -12.658 29.802 1.00 97.81 468 ARG A C 1
ATOM 3750 O O . ARG A 1 468 ? -12.340 -12.508 30.356 1.00 97.81 468 ARG A O 1
ATOM 3757 N N . VAL A 1 469 ? -14.470 -11.864 30.016 1.00 98.06 469 VAL A N 1
ATOM 3758 C CA . VAL A 1 469 ? -14.413 -10.657 30.844 1.00 98.06 469 VAL A CA 1
ATOM 3759 C C . VAL A 1 469 ? -15.333 -10.801 32.047 1.00 98.06 469 VAL A C 1
ATOM 3761 O O . VAL A 1 469 ? -16.501 -11.188 31.934 1.00 98.06 469 VAL A O 1
ATOM 3764 N N . SER A 1 470 ? -14.803 -10.462 33.217 1.00 97.75 470 SER A N 1
ATOM 3765 C CA . SER A 1 470 ? -15.559 -10.387 34.461 1.00 97.75 470 SER A CA 1
ATOM 3766 C C . SER A 1 470 ? -15.266 -9.097 35.203 1.00 97.75 470 SER A C 1
ATOM 3768 O O . SER A 1 470 ? -14.137 -8.632 35.162 1.00 97.75 470 SER A O 1
ATOM 3770 N N . VAL A 1 471 ? -16.262 -8.595 35.928 1.00 96.88 471 VAL A N 1
ATOM 3771 C CA . VAL A 1 471 ? -16.147 -7.451 36.834 1.00 96.88 471 VAL A CA 1
ATOM 3772 C C . VAL A 1 471 ? -16.466 -7.920 38.247 1.00 96.88 471 VAL A C 1
ATOM 3774 O O . VAL A 1 471 ? -17.480 -8.583 38.483 1.00 96.88 471 VAL A O 1
ATOM 3777 N N . ASN A 1 472 ? -15.570 -7.642 39.187 1.00 95.12 472 ASN A N 1
ATOM 3778 C CA . ASN A 1 472 ? -15.578 -8.120 40.565 1.00 95.12 472 ASN A CA 1
ATOM 3779 C C . ASN A 1 472 ? -15.765 -9.641 40.662 1.00 95.12 472 ASN A C 1
ATOM 3781 O O . ASN A 1 472 ? -16.372 -10.111 41.619 1.00 95.12 472 ASN A O 1
ATOM 3785 N N . GLY A 1 473 ? -15.302 -10.416 39.672 1.00 95.00 473 GLY A N 1
ATOM 3786 C CA . GLY A 1 473 ? -15.492 -11.870 39.573 1.00 95.00 473 GLY A CA 1
ATOM 3787 C C . GLY A 1 473 ? -16.886 -12.321 39.103 1.00 95.00 473 GLY A C 1
ATOM 3788 O O . GLY A 1 473 ? -17.247 -13.483 39.301 1.00 95.00 473 GLY A O 1
ATOM 3789 N N . VAL A 1 474 ? -17.705 -11.421 38.549 1.00 97.38 474 VAL A N 1
ATOM 3790 C CA . VAL A 1 474 ? -18.970 -11.727 37.857 1.00 97.38 474 VAL A CA 1
ATOM 3791 C C . VAL A 1 474 ? -18.742 -11.576 36.362 1.00 97.38 474 VAL A C 1
ATOM 3793 O O . VAL A 1 474 ? -18.293 -10.534 35.905 1.00 97.38 474 VAL A O 1
ATOM 3796 N N . VAL A 1 475 ? -19.034 -12.611 35.585 1.00 98.00 475 VAL A N 1
ATOM 3797 C CA . VAL A 1 475 ? -18.771 -12.611 34.139 1.00 98.00 475 VAL A CA 1
ATOM 3798 C C . VAL A 1 475 ? -19.793 -11.728 33.443 1.00 98.00 475 VAL A C 1
ATOM 3800 O O . VAL A 1 475 ? -20.992 -11.921 33.632 1.00 98.00 475 VAL A O 1
ATOM 3803 N N . ILE A 1 476 ? -19.306 -10.781 32.645 1.00 97.81 476 ILE A N 1
ATOM 3804 C CA . ILE A 1 476 ? -20.146 -9.852 31.879 1.00 97.81 476 ILE A CA 1
ATOM 3805 C C . ILE A 1 476 ? -20.151 -10.176 30.384 1.00 97.81 476 ILE A C 1
ATOM 3807 O O . ILE A 1 476 ? -21.028 -9.712 29.669 1.00 97.81 476 ILE A O 1
ATOM 3811 N N . GLY A 1 477 ? -19.210 -10.996 29.907 1.00 97.19 477 GLY A N 1
ATOM 3812 C CA . GLY A 1 477 ? -19.205 -11.438 28.519 1.00 97.19 477 GLY A CA 1
ATOM 3813 C C . GLY A 1 477 ? -18.034 -12.344 28.159 1.00 97.19 477 GLY A C 1
ATOM 3814 O O . GLY A 1 477 ? -17.078 -12.513 28.922 1.00 97.19 477 GLY A O 1
ATOM 3815 N N . GLN A 1 478 ? -18.134 -12.922 26.969 1.00 96.94 478 GLN A N 1
ATOM 3816 C CA . GLN A 1 478 ? -17.064 -13.623 26.275 1.00 96.94 478 GLN A CA 1
ATOM 3817 C C . GLN A 1 478 ? -17.085 -13.161 24.819 1.00 96.94 478 GLN A C 1
ATOM 3819 O O . GLN A 1 478 ? -18.157 -13.056 24.226 1.00 96.94 478 GLN A O 1
ATOM 3824 N N . VAL A 1 479 ? -15.914 -12.873 24.264 1.00 97.50 479 VAL A N 1
ATOM 3825 C CA . VAL A 1 479 ? -15.742 -12.431 22.881 1.00 97.50 479 VAL A CA 1
ATOM 3826 C C . VAL A 1 479 ? -14.759 -13.351 22.173 1.00 97.50 479 VAL A C 1
ATOM 3828 O O . VAL A 1 479 ? -13.756 -13.763 22.755 1.00 97.50 479 VAL A O 1
ATOM 3831 N N . HIS A 1 480 ? -15.065 -13.667 20.920 1.00 97.69 480 HIS A N 1
ATOM 3832 C CA . HIS A 1 480 ? -14.145 -14.334 20.014 1.00 97.69 480 HIS A CA 1
ATOM 3833 C C . HIS A 1 480 ? -13.353 -13.270 19.254 1.00 97.69 480 HIS A C 1
ATOM 3835 O O . HIS A 1 480 ? -13.947 -12.429 18.578 1.00 97.69 480 HIS A O 1
ATOM 3841 N N . LEU A 1 481 ? -12.031 -13.288 19.379 1.00 97.38 481 LEU A N 1
ATOM 3842 C CA . LEU A 1 481 ? -11.130 -12.437 18.612 1.00 97.38 481 LEU A CA 1
ATOM 3843 C C . LEU A 1 481 ? -10.602 -13.259 17.436 1.00 97.38 481 LEU A C 1
ATOM 3845 O O . LEU A 1 481 ? -9.909 -14.251 17.671 1.00 97.38 481 LEU A O 1
ATOM 3849 N N . PRO A 1 482 ? -10.922 -12.889 16.187 1.00 96.19 482 PRO A N 1
ATOM 3850 C CA . PRO A 1 482 ? -10.672 -13.772 15.057 1.00 96.19 482 PRO A CA 1
ATOM 3851 C C . PRO A 1 482 ? -9.196 -13.849 14.657 1.00 96.19 482 PRO A C 1
ATOM 3853 O O . PRO A 1 482 ? -8.817 -14.820 14.011 1.00 96.19 482 PRO A O 1
ATOM 3856 N N . ASP A 1 483 ? -8.368 -12.852 14.998 1.00 95.88 483 ASP A N 1
ATOM 3857 C CA . ASP A 1 483 ? -6.993 -12.795 14.489 1.00 95.88 483 ASP A CA 1
ATOM 3858 C C . ASP A 1 483 ? -6.052 -11.845 15.254 1.00 95.88 483 ASP A C 1
ATOM 3860 O O . ASP A 1 483 ? -6.491 -11.088 16.125 1.00 95.88 483 ASP A O 1
ATOM 3864 N N . ASP A 1 484 ? -4.774 -11.853 14.865 1.00 93.81 484 ASP A N 1
ATOM 3865 C CA . ASP A 1 484 ? -3.734 -10.862 15.181 1.00 93.81 484 ASP A CA 1
ATOM 3866 C C . ASP A 1 484 ? -3.450 -9.945 13.976 1.00 93.81 484 ASP A C 1
ATOM 3868 O O . ASP A 1 484 ? -2.502 -10.187 13.211 1.00 93.81 484 ASP A O 1
ATOM 3872 N N . PRO A 1 485 ? -4.283 -8.924 13.727 1.00 95.38 485 PRO A N 1
ATOM 3873 C CA . PRO A 1 485 ? -4.239 -8.260 12.444 1.00 95.38 485 PRO A CA 1
ATOM 3874 C C . PRO A 1 485 ? -3.135 -7.197 12.366 1.00 95.38 485 PRO A C 1
ATOM 3876 O O . PRO A 1 485 ? -2.844 -6.486 13.332 1.00 95.38 485 PRO A O 1
ATOM 3879 N N . ALA A 1 486 ? -2.554 -7.069 11.174 1.00 95.25 486 ALA A N 1
ATOM 3880 C CA . ALA A 1 486 ? -1.761 -5.922 10.770 1.00 95.25 486 ALA A CA 1
ATOM 3881 C C . ALA A 1 486 ? -1.949 -5.581 9.290 1.00 95.25 486 ALA A C 1
ATOM 3883 O O . ALA A 1 486 ? -1.810 -6.445 8.430 1.00 95.25 486 ALA A O 1
ATOM 3884 N N . ASP A 1 487 ? -2.285 -4.324 9.014 1.00 96.94 487 ASP A N 1
ATOM 3885 C CA . ASP A 1 487 ? -2.454 -3.745 7.678 1.00 96.94 487 ASP A CA 1
ATOM 3886 C C . ASP A 1 487 ? -2.682 -2.222 7.808 1.00 96.94 487 ASP A C 1
ATOM 3888 O O . ASP A 1 487 ? -2.494 -1.642 8.884 1.00 96.94 487 ASP A O 1
ATOM 3892 N N . ALA A 1 488 ? -3.131 -1.551 6.744 1.00 97.62 488 ALA A N 1
ATOM 3893 C CA . ALA A 1 488 ? -3.327 -0.106 6.707 1.00 97.62 488 ALA A CA 1
ATOM 3894 C C . ALA A 1 488 ? -4.353 0.407 7.733 1.00 97.62 488 ALA A C 1
ATOM 3896 O O . ALA A 1 488 ? -4.384 1.611 7.998 1.00 97.62 488 ALA A O 1
ATOM 3897 N N . ARG A 1 489 ? -5.176 -0.472 8.328 1.00 97.56 489 ARG A N 1
ATOM 3898 C CA . ARG A 1 489 ? -6.074 -0.134 9.445 1.00 97.56 489 ARG A CA 1
ATOM 3899 C C . ARG A 1 489 ? -5.318 0.220 10.727 1.00 97.56 489 ARG A C 1
ATOM 3901 O O . ARG A 1 489 ? -5.826 1.016 11.517 1.00 97.56 489 ARG A O 1
ATOM 3908 N N . GLY A 1 490 ? -4.087 -0.265 10.901 1.00 96.81 490 GLY A N 1
ATOM 3909 C CA . GLY A 1 490 ? -3.171 0.111 11.983 1.00 96.81 490 GLY A CA 1
ATOM 3910 C C . GLY A 1 490 ? -2.582 1.517 11.830 1.00 96.81 490 GLY A C 1
ATOM 3911 O O . GLY A 1 490 ? -1.371 1.706 11.897 1.00 96.81 490 GLY A O 1
ATOM 3912 N N . VAL A 1 491 ? -3.423 2.529 11.606 1.00 97.62 491 VAL A N 1
ATOM 3913 C CA . VAL A 1 491 ? -2.987 3.907 11.320 1.00 97.62 491 VAL A CA 1
ATOM 3914 C C . VAL A 1 491 ? -2.155 4.473 12.467 1.00 97.62 491 VAL A C 1
ATOM 3916 O O . VAL A 1 491 ? -1.068 5.001 12.247 1.00 97.62 491 VAL A O 1
ATOM 3919 N N . LEU A 1 492 ? -2.652 4.355 13.702 1.00 95.69 492 LEU A N 1
ATOM 3920 C CA . LEU A 1 492 ? -1.990 4.931 14.873 1.00 95.69 492 LEU A CA 1
ATOM 3921 C C . LEU A 1 492 ? -0.730 4.155 15.268 1.00 95.69 492 LEU A C 1
ATOM 3923 O O . LEU A 1 492 ? 0.218 4.769 15.751 1.00 95.69 492 LEU A O 1
ATOM 3927 N N . SER A 1 493 ? -0.682 2.839 15.042 1.00 95.06 493 SER A N 1
ATOM 3928 C CA . SER A 1 493 ? 0.523 2.034 15.278 1.00 95.06 493 SER A CA 1
ATOM 3929 C C . SER A 1 493 ? 1.615 2.340 14.252 1.00 95.06 493 SER A C 1
ATOM 3931 O O . SER A 1 493 ? 2.779 2.479 14.633 1.00 95.06 493 SER A O 1
ATOM 3933 N N . HIS A 1 494 ? 1.252 2.550 12.979 1.00 95.12 494 HIS A N 1
ATOM 3934 C CA . HIS A 1 494 ? 2.154 3.074 11.945 1.00 95.12 494 HIS A CA 1
ATOM 3935 C C . HIS A 1 494 ? 2.663 4.475 12.287 1.00 95.12 494 HIS A C 1
ATOM 3937 O O . HIS A 1 494 ? 3.871 4.705 12.357 1.00 95.12 494 HIS A O 1
ATOM 3943 N N . HIS A 1 495 ? 1.743 5.408 12.538 1.00 96.06 495 HIS A N 1
ATOM 3944 C CA . HIS A 1 495 ? 2.048 6.821 12.775 1.00 96.06 495 HIS A CA 1
ATOM 3945 C C . HIS A 1 495 ? 2.931 7.034 14.010 1.00 96.06 495 HIS A C 1
ATOM 3947 O O . HIS A 1 495 ? 3.928 7.755 13.946 1.00 96.06 495 HIS A O 1
ATOM 3953 N N . ASN A 1 496 ? 2.623 6.335 15.106 1.00 92.31 496 ASN A N 1
ATOM 3954 C CA . ASN A 1 496 ? 3.375 6.420 16.358 1.00 92.31 496 ASN A CA 1
ATOM 3955 C C . ASN A 1 496 ? 4.569 5.451 16.427 1.00 92.31 496 ASN A C 1
ATOM 3957 O O . ASN A 1 496 ? 5.329 5.487 17.394 1.00 92.31 496 ASN A O 1
ATOM 3961 N N . ARG A 1 497 ? 4.768 4.612 15.398 1.00 89.62 497 ARG A N 1
ATOM 3962 C CA . ARG A 1 497 ? 5.838 3.601 15.299 1.00 89.62 497 ARG A CA 1
ATOM 3963 C C . ARG A 1 497 ? 5.851 2.596 16.456 1.00 89.62 497 ARG A C 1
ATOM 3965 O O . ARG A 1 497 ? 6.915 2.197 16.929 1.00 89.62 497 ARG A O 1
ATOM 3972 N N . ILE A 1 498 ? 4.669 2.179 16.902 1.00 88.81 498 ILE A N 1
ATOM 3973 C CA . ILE A 1 498 ? 4.487 1.176 17.958 1.00 88.81 498 ILE A CA 1
ATOM 3974 C C . ILE A 1 498 ? 3.909 -0.080 17.314 1.00 88.81 498 ILE A C 1
ATOM 3976 O O . ILE A 1 498 ? 2.705 -0.150 17.102 1.00 88.81 498 ILE A O 1
ATOM 3980 N N . GLU A 1 499 ? 4.764 -1.063 17.017 1.00 88.31 499 GLU A N 1
ATOM 3981 C CA . GLU A 1 499 ? 4.392 -2.260 16.239 1.00 88.31 499 GLU A CA 1
ATOM 3982 C C . GLU A 1 499 ? 3.595 -1.891 14.966 1.00 88.31 499 GLU A C 1
ATOM 3984 O O . GLU A 1 499 ? 2.391 -2.152 14.900 1.00 88.31 499 GLU A O 1
ATOM 3989 N N . PRO A 1 500 ? 4.235 -1.222 13.987 1.00 91.25 500 PRO A N 1
ATOM 3990 C CA . PRO A 1 500 ? 3.565 -0.650 12.817 1.00 91.25 500 PRO A CA 1
ATOM 3991 C C . PRO A 1 500 ? 2.605 -1.624 12.121 1.00 91.25 500 PRO A C 1
ATOM 3993 O O . PRO A 1 500 ? 2.926 -2.795 11.940 1.00 91.25 500 PRO A O 1
ATOM 3996 N N . GLY A 1 501 ? 1.413 -1.139 11.769 1.00 94.00 501 GLY A N 1
ATOM 3997 C CA . GLY A 1 501 ? 0.365 -1.914 11.099 1.00 94.00 501 GLY A CA 1
ATOM 3998 C C . GLY A 1 501 ? -0.548 -2.684 12.034 1.00 94.00 501 GLY A C 1
ATOM 3999 O O . GLY A 1 501 ? -1.692 -2.929 11.672 1.00 94.00 501 GLY A O 1
ATOM 4000 N N . SER A 1 502 ? -0.110 -3.002 13.250 1.00 94.12 502 SER A N 1
ATOM 4001 C CA . SER A 1 502 ? -0.930 -3.756 14.201 1.00 94.12 502 SER A CA 1
ATOM 4002 C C . SER A 1 502 ? -2.130 -2.966 14.734 1.00 94.12 502 SER A C 1
ATOM 4004 O O . SER A 1 502 ? -2.042 -1.759 14.971 1.00 94.12 502 SER A O 1
ATOM 4006 N N . TYR A 1 503 ? -3.241 -3.652 14.980 1.00 95.00 503 TYR A N 1
ATOM 4007 C CA . TYR A 1 503 ? -4.421 -3.112 15.666 1.00 95.00 503 TYR A CA 1
ATOM 4008 C C . TYR A 1 503 ? -5.218 -4.259 16.302 1.00 95.00 503 TYR A C 1
ATOM 4010 O O . TYR A 1 503 ? -4.863 -5.430 16.158 1.00 95.00 503 TYR A O 1
ATOM 4018 N N . GLY A 1 504 ? -6.272 -3.943 17.051 1.00 95.25 504 GLY A N 1
ATOM 4019 C CA . GLY A 1 504 ? -7.213 -4.939 17.559 1.00 95.25 504 GLY A CA 1
ATOM 4020 C C . GLY A 1 504 ? -8.657 -4.678 17.142 1.00 95.25 504 GLY A C 1
ATOM 4021 O O . GLY A 1 504 ? -8.984 -3.733 16.429 1.00 95.25 504 GLY A O 1
ATOM 4022 N N . TYR A 1 505 ? -9.546 -5.537 17.620 1.00 96.31 505 TYR A N 1
ATOM 4023 C CA . TYR A 1 505 ? -10.982 -5.406 17.436 1.00 96.31 505 TYR A CA 1
ATOM 4024 C C . TYR A 1 505 ? -11.559 -4.596 18.591 1.00 96.31 505 TYR A C 1
ATOM 4026 O O . TYR A 1 505 ? -11.269 -4.883 19.755 1.00 96.31 505 TYR A O 1
ATOM 4034 N N . LEU A 1 506 ? -12.388 -3.600 18.275 1.00 95.81 506 LEU A N 1
ATOM 4035 C CA . LEU A 1 506 ? -13.143 -2.870 19.285 1.00 95.81 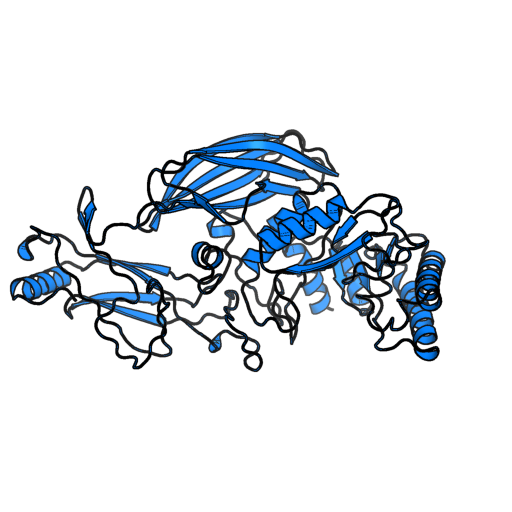506 LEU A CA 1
ATOM 4036 C C . LEU A 1 506 ? -14.200 -3.801 19.890 1.00 95.81 506 LEU A C 1
ATOM 4038 O O . LEU A 1 506 ? -15.074 -4.309 19.188 1.00 95.81 506 LEU A O 1
ATOM 4042 N N . VAL A 1 507 ? -14.112 -4.020 21.197 1.00 97.19 507 VAL A N 1
ATOM 4043 C CA . VAL A 1 507 ? -14.999 -4.887 21.966 1.00 97.19 507 VAL A CA 1
ATOM 4044 C C . VAL A 1 507 ? -15.816 -4.046 22.932 1.00 97.19 507 VAL A C 1
ATOM 4046 O O . VAL A 1 507 ? -15.267 -3.254 23.695 1.00 97.19 507 VAL A O 1
ATOM 4049 N N . ASP A 1 508 ? -17.124 -4.293 22.940 1.00 96.31 508 ASP A N 1
ATOM 4050 C CA . ASP A 1 508 ? -18.096 -3.699 23.851 1.00 96.31 508 ASP A CA 1
ATOM 4051 C C . ASP A 1 508 ? -18.858 -4.788 24.600 1.00 96.31 508 ASP A C 1
ATOM 4053 O O . ASP A 1 508 ? -19.607 -5.557 23.998 1.00 96.31 508 ASP A O 1
ATOM 4057 N N . LEU A 1 509 ? -18.694 -4.845 25.923 1.00 97.56 509 LEU A N 1
ATOM 4058 C CA . LEU A 1 509 ? -19.399 -5.800 26.778 1.00 97.56 509 LEU A CA 1
ATOM 4059 C C . LEU A 1 509 ? -20.197 -5.059 27.843 1.00 97.56 509 LEU A C 1
ATOM 4061 O O . LEU A 1 509 ? -19.628 -4.331 28.656 1.00 97.56 509 LEU A O 1
ATOM 4065 N N . ALA A 1 510 ? -21.510 -5.271 27.867 1.00 97.06 510 ALA A N 1
ATOM 4066 C CA . ALA A 1 510 ? -22.405 -4.715 28.874 1.00 97.06 510 ALA A CA 1
ATOM 4067 C C . ALA A 1 510 ? -22.802 -5.783 29.901 1.00 97.06 510 ALA A C 1
ATOM 4069 O O . ALA A 1 510 ? -23.097 -6.924 29.553 1.00 97.06 510 ALA A O 1
ATOM 4070 N N . ALA A 1 511 ? -22.837 -5.409 31.179 1.00 97.25 511 ALA A N 1
ATOM 4071 C CA . ALA A 1 511 ? -23.332 -6.278 32.234 1.00 97.25 511 ALA A CA 1
ATOM 4072 C C . ALA A 1 511 ? -24.858 -6.425 32.127 1.00 97.25 511 ALA A C 1
ATOM 4074 O O . ALA A 1 511 ? -25.603 -5.477 32.379 1.00 97.25 511 ALA A O 1
ATOM 4075 N N . GLU A 1 512 ? -25.316 -7.636 31.810 1.00 96.94 512 GLU A N 1
ATOM 4076 C CA . GLU A 1 512 ? -26.736 -7.998 31.844 1.00 96.94 512 GLU A CA 1
ATOM 4077 C C . GLU A 1 512 ? -27.355 -7.756 33.237 1.00 96.94 512 GLU A C 1
ATOM 4079 O O . GLU A 1 512 ? -26.640 -7.825 34.244 1.00 96.94 512 GLU A O 1
ATOM 4084 N N . PRO A 1 513 ? -28.682 -7.545 33.360 1.00 97.25 513 PRO A N 1
ATOM 4085 C CA . PRO A 1 513 ? -29.316 -7.136 34.618 1.00 97.25 513 PRO A CA 1
ATOM 4086 C C . PRO A 1 513 ? -28.966 -7.997 35.843 1.00 97.25 513 PRO A C 1
ATOM 4088 O O . PRO A 1 513 ? -28.753 -7.464 36.932 1.00 97.25 513 PRO A O 1
ATOM 4091 N N . ALA A 1 514 ? -28.863 -9.320 35.675 1.00 96.75 514 ALA A N 1
ATOM 4092 C CA . ALA A 1 514 ? -28.485 -10.234 36.756 1.00 96.75 514 ALA A CA 1
ATOM 4093 C C . ALA A 1 514 ? -27.006 -10.093 37.165 1.00 96.75 514 ALA A C 1
ATOM 4095 O O . ALA A 1 514 ? -26.689 -10.113 38.355 1.00 96.75 514 ALA A O 1
ATOM 4096 N N . ALA A 1 515 ? -26.108 -9.917 36.190 1.00 97.06 515 ALA A N 1
ATOM 4097 C CA . ALA A 1 515 ? -24.691 -9.681 36.446 1.00 97.06 515 ALA A CA 1
ATOM 4098 C C . ALA A 1 515 ? -24.484 -8.322 37.126 1.00 97.06 515 ALA A C 1
ATOM 4100 O O . ALA A 1 515 ? -23.771 -8.233 38.124 1.00 97.06 515 ALA A O 1
ATOM 4101 N N . LEU A 1 516 ? -25.176 -7.284 36.647 1.00 97.31 516 LEU A N 1
ATOM 4102 C CA . LEU A 1 516 ? -25.143 -5.950 37.235 1.00 97.31 516 LEU A CA 1
ATOM 4103 C C . LEU A 1 516 ? -25.616 -5.962 38.693 1.00 97.31 516 LEU A C 1
ATOM 4105 O O . LEU A 1 516 ? -24.947 -5.376 39.539 1.00 97.31 516 LEU A O 1
ATOM 4109 N N . ALA A 1 517 ? -26.713 -6.658 39.011 1.00 96.62 517 ALA A N 1
ATOM 4110 C CA . ALA A 1 517 ? -27.184 -6.798 40.391 1.00 96.62 517 ALA A CA 1
ATOM 4111 C C . ALA A 1 517 ? -26.113 -7.428 41.300 1.00 96.62 517 ALA A C 1
ATOM 4113 O O . ALA A 1 517 ? -25.779 -6.865 42.340 1.00 96.62 517 ALA A O 1
ATOM 4114 N N . ALA A 1 518 ? -25.491 -8.527 40.860 1.00 96.50 518 ALA A N 1
ATOM 4115 C CA . ALA A 1 518 ? -24.422 -9.180 41.615 1.00 96.50 518 ALA A CA 1
ATOM 4116 C C . ALA A 1 518 ? -23.172 -8.292 41.784 1.00 96.50 518 ALA A C 1
ATOM 4118 O O . ALA A 1 518 ? -22.521 -8.334 42.830 1.00 96.50 518 ALA A O 1
ATOM 4119 N N . ILE A 1 519 ? -22.831 -7.480 40.778 1.00 96.44 519 ILE A N 1
ATOM 4120 C CA . ILE A 1 519 ? -21.730 -6.508 40.859 1.00 96.44 519 ILE A CA 1
ATOM 4121 C C . ILE A 1 519 ? -22.062 -5.409 41.874 1.00 96.44 519 ILE A C 1
ATOM 4123 O O . ILE A 1 519 ? -21.223 -5.104 42.724 1.00 96.44 519 ILE A O 1
ATOM 4127 N N . ARG A 1 520 ? -23.285 -4.857 41.843 1.00 95.62 520 ARG A N 1
ATOM 4128 C CA . ARG A 1 520 ? -23.740 -3.849 42.817 1.00 95.62 520 ARG A CA 1
ATOM 4129 C C . ARG A 1 520 ? -23.644 -4.374 44.244 1.00 95.62 520 ARG A C 1
ATOM 4131 O O . ARG A 1 520 ? -23.119 -3.663 45.095 1.00 95.62 520 ARG A O 1
ATOM 4138 N N . ASP A 1 521 ? -24.077 -5.609 44.489 1.00 94.50 521 ASP A N 1
ATOM 4139 C CA . ASP A 1 521 ? -24.014 -6.226 45.818 1.00 94.50 521 ASP A CA 1
ATOM 4140 C C . ASP A 1 521 ? -22.566 -6.348 46.320 1.00 94.50 521 ASP A C 1
ATOM 4142 O O . ASP A 1 521 ? -22.273 -6.031 47.474 1.00 94.50 521 ASP A O 1
ATOM 4146 N N . ARG A 1 522 ? -21.628 -6.742 45.444 1.00 94.56 522 ARG A N 1
ATOM 4147 C CA . ARG A 1 522 ? -20.195 -6.832 45.786 1.00 94.56 522 ARG A CA 1
ATOM 4148 C C . ARG A 1 522 ? -19.594 -5.457 46.081 1.00 94.56 522 ARG A C 1
ATOM 4150 O O . ARG A 1 522 ? -18.875 -5.312 47.066 1.00 94.56 522 ARG A O 1
ATOM 4157 N N . LEU A 1 523 ? -19.899 -4.451 45.262 1.00 93.31 523 LEU A N 1
ATOM 4158 C CA . LEU A 1 523 ? -19.433 -3.076 45.467 1.00 93.31 523 LEU A CA 1
ATOM 4159 C C . LEU A 1 523 ? -20.022 -2.462 46.749 1.00 93.31 523 LEU A C 1
ATOM 4161 O O . LEU A 1 523 ? -19.296 -1.839 47.519 1.00 93.31 523 LEU A O 1
ATOM 4165 N N . ALA A 1 524 ? -21.310 -2.689 47.027 1.00 91.12 524 ALA A N 1
ATOM 4166 C CA . ALA A 1 524 ? -21.970 -2.241 48.254 1.00 91.12 524 ALA A CA 1
ATOM 4167 C C . ALA A 1 524 ? -21.390 -2.908 49.516 1.00 91.12 524 ALA A C 1
ATOM 4169 O O . ALA A 1 524 ? -21.373 -2.297 50.582 1.00 91.12 524 ALA A O 1
ATOM 4170 N N . ALA A 1 525 ? -20.857 -4.128 49.392 1.00 90.00 525 ALA A N 1
ATOM 4171 C CA . ALA A 1 525 ? -20.112 -4.813 50.449 1.00 90.00 525 ALA A CA 1
ATOM 4172 C C . ALA A 1 525 ? -18.663 -4.300 50.627 1.00 90.00 525 ALA A C 1
ATOM 4174 O O . ALA A 1 525 ? -17.913 -4.854 51.431 1.00 90.00 525 ALA A O 1
ATOM 4175 N N . GLY A 1 526 ? -18.259 -3.256 49.895 1.00 85.25 526 GLY A N 1
ATOM 4176 C CA . GLY A 1 526 ? -16.936 -2.637 49.991 1.00 85.25 526 GLY A CA 1
ATOM 4177 C C . GLY A 1 526 ? -15.859 -3.294 49.126 1.00 85.25 526 GLY A C 1
ATOM 4178 O O . GLY A 1 526 ? -14.677 -3.007 49.319 1.00 85.25 526 GLY A O 1
ATOM 4179 N N . ALA A 1 527 ? -16.226 -4.173 48.184 1.00 84.81 527 ALA A N 1
ATOM 4180 C CA . ALA A 1 527 ? -15.256 -4.699 47.229 1.00 84.81 527 ALA A CA 1
ATOM 4181 C C . ALA A 1 527 ? -14.742 -3.569 46.311 1.00 84.81 527 ALA A C 1
ATOM 4183 O O . ALA A 1 527 ? -15.550 -2.769 45.835 1.00 84.81 527 ALA A O 1
ATOM 4184 N N . PRO A 1 528 ? -13.430 -3.503 46.016 1.00 86.50 528 PRO A N 1
ATOM 4185 C CA . PRO A 1 528 ? -12.916 -2.595 44.993 1.00 86.50 528 PRO A CA 1
ATOM 4186 C C . PRO A 1 528 ? -13.469 -2.978 43.613 1.00 86.50 528 PRO A C 1
ATOM 4188 O O . PRO A 1 528 ? -13.788 -4.146 43.384 1.00 86.50 528 PRO A O 1
ATOM 4191 N N . LEU A 1 529 ? -13.567 -2.013 42.695 1.00 92.12 529 LEU A N 1
ATOM 4192 C CA . LEU A 1 529 ? -13.927 -2.290 41.304 1.00 92.12 529 LEU A CA 1
ATOM 4193 C C . LEU A 1 529 ? -12.718 -2.924 40.599 1.00 92.12 529 LEU A C 1
ATOM 4195 O O . LEU A 1 529 ? -11.661 -2.293 40.513 1.00 92.12 529 LEU A O 1
ATOM 4199 N N . ARG A 1 530 ? -12.868 -4.173 40.157 1.00 92.44 530 ARG A N 1
ATOM 4200 C CA . ARG A 1 530 ? -11.819 -4.993 39.539 1.00 92.44 530 ARG A CA 1
ATOM 4201 C C . ARG A 1 530 ? -12.302 -5.719 38.299 1.00 92.44 530 ARG A C 1
ATOM 4203 O O . ARG A 1 530 ? -13.479 -6.148 38.316 1.00 92.44 530 ARG A O 1
#

pLDDT: mean 94.84, std 4.95, range [63.78, 98.81]

Foldseek 3Di:
DVVLLVLLVLCVVLQAQEDEDPQDLDDVVNLVSCLVVRHAYAYEHHADQADDPVVLVVLLVSLLVSCVVCVPRPSYAEYESAEACHRLPCLLPPVSLVSLVVVLVVNCVSPVRHWYHSYQHAPLAGRDGLALEYEDAAQDLVCLLVVLVVVLVQDDAQRSGSHSDDVGHDHPRAYEHAEYAPWDFLSFFAAGLQVLQSNLQSLLQDLRYPYYQYPDCEADPGGNGHCAYNVRFHFDFCFCVQPNPADSSLSSFQKHKDWPDDLEEEDAAQDKDKTWIKIRHADPQQAWKKKKKWKWWQAPQRDIDTDDIDIQTDDDDHSGIDTRGMDMDTHHRHFTKIKIKIFIAGPVRDTRHIDIGMYGHDDDDDDCWDDDPVDIDHDDACQQFPDKPDPDWAADPVSNDIGDPDDIDTHHFTADPPPDQLVNPPKDKDKDFDALDPPLVPTPCSVRDDDQNDHAHTDPDFRKDKDWDAKPNQTQDIDIHTHFHFHVVQVVCCVVVPSHRTTGDIDMTMRDPVSSVVNSVCVNVVHTTD